Protein AF-0000000084526087 (afdb_homodimer)

Nearest PDB structures (foldseek):
  2q0q-assembly1_G  TM=9.126E-01  e=4.935E-21  Mycolicibacterium smegmatis
  5hoe-assembly1_A  TM=9.258E-01  e=1.561E-20  Sinorhizobium meliloti 1021
  2q0s-assembly1_F  TM=9.253E-01  e=1.892E-20  Mycolicibacterium smegmatis
  4tx1-assembly1_A  TM=9.100E-01  e=2.446E-19  Sinorhizobium meliloti 1021
  3dci-assembly1_A  TM=9.045E-01  e=2.295E-19  Agrobacterium fabrum str. C58

Radius of gyration: 21.34 Å; Cα contacts (8 Å, |Δi|>4): 982; chains: 2; bounding box: 43×59×47 Å

Foldseek 3Di:
DAEEEEAEELLLVQPAQDQAPPDPDDGDDQPQFLQNLQCVVQVHHYDGHYHHLAALADADPVPGHVSGRQVSLVCVLVVDALHAEYEYEHDLNLLFVVNVDALQVSLVSVLSSVCVCVPPVSCVVNVHYAYEYEQEAAFDQAHNCNNRRPVSRVRSVCNQVSNVVSCVVSVHHYHYLNVFDAADRSHRRYDDSVSSNRSSVVVNVSVVVVVD/DAEEEEAEELLLVQPAQDQAPPDPDDGDDQPQFLQNLQCVVQVHHYDGHYHHLAALADADPVPGHVSGRQVSLVCVLVVDALHAEYEYEHDLNLLFVVNVDALQVSLVSVLSSLCVCVPPVSCVVNVHYAYEYEQEAAFDQDHNCNNRRPVSRVRSVCNQVSNVVSCVVSVHHYHYLNVFDAADRSHRRYDDSVSSNRSSVVVNVSVVVVVD

InterPro domains:
  IPR013830 SGNH hydrolase-type esterase domain [PF13472] (7-198)
  IPR036514 SGNH hydrolase superfamily [G3DSA:3.40.50.1110] (1-211)

Structure (mmCIF, N/CA/C/O backbone):
data_AF-0000000084526087-model_v1
#
loop_
_entity.id
_entity.type
_entity.pdbx_description
1 polymer 'Lysophospholipase L1'
#
loop_
_atom_site.group_PDB
_atom_site.id
_atom_site.type_symbol
_atom_site.label_atom_id
_atom_site.label_alt_id
_atom_site.label_comp_id
_atom_site.label_asym_id
_atom_site.label_entity_id
_atom_site.label_seq_id
_atom_site.pdbx_PDB_ins_code
_atom_site.Cartn_x
_atom_site.Cartn_y
_atom_site.Cartn_z
_atom_site.occupancy
_atom_site.B_iso_or_equiv
_atom_site.auth_seq_id
_atom_site.auth_comp_id
_atom_site.auth_asym_id
_atom_site.auth_atom_id
_atom_site.pdbx_PDB_model_num
ATOM 1 N N . MET A 1 1 ? -15.594 4.715 -14.336 1 85.75 1 MET A N 1
ATOM 2 C CA . MET A 1 1 ? -14.586 3.836 -14.922 1 85.75 1 MET A CA 1
ATOM 3 C C . MET A 1 1 ? -14.266 2.676 -13.984 1 85.75 1 MET A C 1
ATOM 5 O O . MET A 1 1 ? -14.289 2.832 -12.766 1 85.75 1 MET A O 1
ATOM 9 N N . THR A 1 2 ? -14.258 1.399 -14.516 1 96.31 2 THR A N 1
ATOM 10 C CA . THR A 1 2 ? -14.023 0.173 -13.758 1 96.31 2 THR A CA 1
ATOM 11 C C . THR A 1 2 ? -12.602 0.13 -13.227 1 96.31 2 THR A C 1
ATOM 13 O O . THR A 1 2 ? -11.648 0.408 -13.953 1 96.31 2 THR A O 1
ATOM 16 N N . LEU A 1 3 ? -12.43 -0.096 -11.914 1 97.5 3 LEU A N 1
ATOM 17 C CA . LEU A 1 3 ? -11.109 -0.149 -11.305 1 97.5 3 LEU A CA 1
ATOM 18 C C . LEU A 1 3 ? -10.742 -1.581 -10.93 1 97.5 3 LEU A C 1
ATOM 20 O O . LEU A 1 3 ? -11.484 -2.254 -10.219 1 97.5 3 LEU A O 1
ATOM 24 N N . LEU A 1 4 ? -9.617 -2.025 -11.406 1 98.75 4 LEU A N 1
ATOM 25 C CA . LEU A 1 4 ? -9.008 -3.311 -11.086 1 98.75 4 LEU A CA 1
ATOM 26 C C . LEU A 1 4 ? -7.867 -3.133 -10.086 1 98.75 4 LEU A C 1
ATOM 28 O O . LEU A 1 4 ? -6.91 -2.4 -10.352 1 98.75 4 LEU A O 1
ATOM 32 N N . LEU A 1 5 ? -8.031 -3.703 -8.914 1 98.88 5 LEU A N 1
ATOM 33 C CA . LEU A 1 5 ? -6.93 -3.795 -7.965 1 98.88 5 LEU A CA 1
ATOM 34 C C . LEU A 1 5 ? -6.266 -5.164 -8.031 1 98.88 5 LEU A C 1
ATOM 36 O O . LEU A 1 5 ? -6.926 -6.191 -7.852 1 98.88 5 LEU A O 1
ATOM 40 N N . THR A 1 6 ? -4.969 -5.188 -8.367 1 98.94 6 THR A N 1
ATOM 41 C CA . THR A 1 6 ? -4.219 -6.438 -8.391 1 98.94 6 THR A CA 1
ATOM 42 C C . THR A 1 6 ? -3.322 -6.555 -7.164 1 98.94 6 THR A C 1
ATOM 44 O O . THR A 1 6 ? -2.41 -5.75 -6.973 1 98.94 6 THR A O 1
ATOM 47 N N . PHE A 1 7 ? -3.609 -7.531 -6.281 1 98.94 7 PHE A N 1
ATOM 48 C CA . PHE A 1 7 ? -2.898 -7.758 -5.027 1 98.94 7 PHE A CA 1
ATOM 49 C C . PHE A 1 7 ? -2.047 -9.016 -5.109 1 98.94 7 PHE A C 1
ATOM 51 O O . PHE A 1 7 ? -2.547 -10.094 -5.453 1 98.94 7 PHE A O 1
ATOM 58 N N . GLY A 1 8 ? -0.757 -8.867 -4.875 1 98.94 8 GLY A N 1
ATOM 59 C CA . GLY A 1 8 ? 0.095 -10.047 -4.98 1 98.94 8 GLY A CA 1
ATOM 60 C C . GLY A 1 8 ? 1.518 -9.797 -4.52 1 98.94 8 GLY A C 1
ATOM 61 O O . GLY A 1 8 ? 1.752 -8.961 -3.639 1 98.94 8 GLY A O 1
ATOM 62 N N . ASP A 1 9 ? 2.443 -10.633 -5.027 1 98.88 9 ASP A N 1
ATOM 63 C CA . ASP A 1 9 ? 3.834 -10.625 -4.586 1 98.88 9 ASP A CA 1
ATOM 64 C C . ASP A 1 9 ? 4.754 -10.094 -5.684 1 98.88 9 ASP A C 1
ATOM 66 O O . ASP A 1 9 ? 4.387 -9.164 -6.414 1 98.88 9 ASP A O 1
ATOM 70 N N . SER A 1 10 ? 5.961 -10.555 -5.789 1 98.75 10 SER A N 1
ATOM 71 C CA . SER A 1 10 ? 6.938 -10.086 -6.773 1 98.75 10 SER A CA 1
ATOM 72 C C . SER A 1 10 ? 6.441 -10.328 -8.195 1 98.75 10 SER A C 1
ATOM 74 O O . SER A 1 10 ? 6.789 -9.578 -9.109 1 98.75 10 SER A O 1
ATOM 76 N N . ASN A 1 11 ? 5.703 -11.336 -8.422 1 98.81 11 ASN A N 1
ATOM 77 C CA . ASN A 1 11 ? 5.207 -11.656 -9.758 1 98.81 11 ASN A CA 1
ATOM 78 C C . ASN A 1 11 ? 4.09 -10.711 -10.18 1 98.81 11 ASN A C 1
ATOM 80 O O . ASN A 1 11 ? 3.932 -10.422 -11.367 1 98.81 11 ASN A O 1
ATOM 84 N N . THR A 1 12 ? 3.299 -10.242 -9.227 1 98.88 12 THR A N 1
ATOM 85 C CA . THR A 1 12 ? 2.34 -9.18 -9.5 1 98.88 12 THR A CA 1
ATOM 86 C C . THR A 1 12 ? 3.049 -7.836 -9.641 1 98.88 12 THR A C 1
ATOM 88 O O . THR A 1 12 ? 2.658 -7.004 -10.461 1 98.88 12 THR A O 1
ATOM 91 N N . HIS A 1 13 ? 4.07 -7.652 -8.852 1 98.62 13 HIS A N 1
ATOM 92 C CA . HIS A 1 13 ? 4.922 -6.465 -8.906 1 98.62 13 HIS A CA 1
ATOM 93 C C . HIS A 1 13 ? 5.594 -6.332 -10.273 1 98.62 13 HIS A C 1
ATOM 95 O O . HIS A 1 13 ? 5.742 -5.223 -10.781 1 98.62 13 HIS A O 1
ATOM 101 N N . GLY A 1 14 ? 6.008 -7.391 -10.852 1 98.56 14 GLY A N 1
ATOM 102 C CA . GLY A 1 14 ? 6.73 -7.398 -12.117 1 98.56 14 GLY A CA 1
ATOM 103 C C . GLY A 1 14 ? 8.227 -7.578 -11.945 1 98.56 14 GLY A C 1
ATOM 104 O O . GLY A 1 14 ? 9.016 -7.051 -12.727 1 98.56 14 GLY A O 1
ATOM 105 N N . ALA A 1 15 ? 8.656 -8.219 -10.875 1 97.88 15 ALA A N 1
ATOM 106 C CA . ALA A 1 15 ? 10.078 -8.523 -10.703 1 97.88 15 ALA A CA 1
ATOM 107 C C . ALA A 1 15 ? 10.555 -9.516 -11.758 1 97.88 15 ALA A C 1
ATOM 109 O O . ALA A 1 15 ? 9.922 -10.555 -11.984 1 97.88 15 ALA A O 1
ATOM 110 N N . PRO A 1 16 ? 11.609 -9.234 -12.43 1 97.75 16 PRO A N 1
ATOM 111 C CA . PRO A 1 16 ? 12.117 -10.172 -13.43 1 97.75 16 PRO A CA 1
ATOM 112 C C . PRO A 1 16 ? 12.859 -11.352 -12.805 1 97.75 16 PRO A C 1
ATOM 114 O O . PRO A 1 16 ? 13.219 -11.305 -11.625 1 97.75 16 PRO A O 1
ATOM 117 N N . PRO A 1 17 ? 13 -12.422 -13.57 1 98.25 17 PRO A N 1
ATOM 118 C CA . PRO A 1 17 ? 13.82 -13.531 -13.086 1 98.25 17 PRO A CA 1
ATOM 119 C C . PRO A 1 17 ? 15.219 -13.086 -12.672 1 98.25 17 PRO A C 1
ATOM 121 O O . PRO A 1 17 ? 15.844 -12.281 -13.367 1 98.25 17 PRO A O 1
ATOM 124 N N . MET A 1 18 ? 15.641 -13.617 -11.586 1 97.31 18 MET A N 1
ATOM 125 C CA . MET A 1 18 ? 16.922 -13.227 -11.023 1 97.31 18 MET A CA 1
ATOM 126 C C . MET A 1 18 ? 18.031 -14.195 -11.438 1 97.31 18 MET A C 1
ATOM 128 O O . MET A 1 18 ? 17.844 -15.414 -11.375 1 97.31 18 MET A O 1
ATOM 132 N N . THR A 1 19 ? 19.188 -13.633 -11.82 1 96.5 19 THR A N 1
ATOM 133 C CA . THR A 1 19 ? 20.312 -14.484 -12.195 1 96.5 19 THR A CA 1
ATOM 134 C C . THR A 1 19 ? 21.25 -14.688 -11.008 1 96.5 19 THR A C 1
ATOM 136 O O . THR A 1 19 ? 22.109 -15.57 -11.031 1 96.5 19 THR A O 1
ATOM 139 N N . SER A 1 20 ? 21.109 -13.828 -10.008 1 95.38 20 SER A N 1
ATOM 140 C CA . SER A 1 20 ? 21.844 -13.945 -8.75 1 95.38 20 SER A CA 1
ATOM 141 C C . SER A 1 20 ? 21.016 -13.422 -7.582 1 95.38 20 SER A C 1
ATOM 143 O O . SER A 1 20 ? 20.016 -12.719 -7.785 1 95.38 20 SER A O 1
ATOM 145 N N . ARG A 1 21 ? 21.469 -13.656 -6.387 1 90.06 21 ARG A N 1
ATOM 146 C CA . ARG A 1 21 ? 20.734 -13.242 -5.199 1 90.06 21 ARG A CA 1
ATOM 147 C C . ARG A 1 21 ? 20.828 -11.734 -5 1 90.06 21 ARG A C 1
ATOM 149 O O . ARG A 1 21 ? 20.016 -11.148 -4.27 1 90.06 21 ARG A O 1
ATOM 156 N N . THR A 1 22 ? 21.797 -11.148 -5.609 1 87.81 22 THR A N 1
ATOM 157 C CA . THR A 1 22 ? 22.016 -9.719 -5.41 1 87.81 22 THR A CA 1
ATOM 158 C C . THR A 1 22 ? 21.531 -8.922 -6.613 1 87.81 22 THR A C 1
ATOM 160 O O . THR A 1 22 ? 21.797 -7.723 -6.719 1 87.81 22 THR A O 1
ATOM 163 N N . ASP A 1 23 ? 20.859 -9.688 -7.48 1 89.12 23 ASP A N 1
ATOM 164 C CA . ASP A 1 23 ? 20.297 -9.016 -8.648 1 89.12 23 ASP A CA 1
ATOM 165 C C . ASP A 1 23 ? 19.359 -7.887 -8.234 1 89.12 23 ASP A C 1
ATOM 167 O O . ASP A 1 23 ? 18.516 -8.062 -7.355 1 89.12 23 ASP A O 1
ATOM 171 N N . ARG A 1 24 ? 19.609 -6.688 -8.781 1 82.19 24 ARG A N 1
ATOM 172 C CA . ARG A 1 24 ? 18.812 -5.504 -8.477 1 82.19 24 ARG A CA 1
ATOM 173 C C . ARG A 1 24 ? 18.141 -4.961 -9.734 1 82.19 24 ARG A C 1
ATOM 175 O O . ARG A 1 24 ? 17.969 -3.75 -9.883 1 82.19 24 ARG A O 1
ATOM 182 N N . ALA A 1 25 ? 17.812 -5.91 -10.648 1 88.5 25 ALA A N 1
ATOM 183 C CA . ALA A 1 25 ? 17.156 -5.469 -11.883 1 88.5 25 ALA A CA 1
ATOM 184 C C . ALA A 1 25 ? 15.852 -4.746 -11.578 1 88.5 25 ALA A C 1
ATOM 186 O O . ALA A 1 25 ? 15.109 -5.141 -10.672 1 88.5 25 ALA A O 1
ATOM 187 N N . PRO A 1 26 ? 15.617 -3.654 -12.273 1 90.62 26 PRO A N 1
ATOM 188 C CA . PRO A 1 26 ? 14.328 -2.979 -12.102 1 90.62 26 PRO A CA 1
ATOM 189 C C . PRO A 1 26 ? 13.141 -3.863 -12.477 1 90.62 26 PRO A C 1
ATOM 191 O O . PRO A 1 26 ? 13.305 -4.844 -13.211 1 90.62 26 PRO A O 1
ATOM 194 N N . ARG A 1 27 ? 12.039 -3.525 -11.891 1 95.19 27 ARG A N 1
ATOM 195 C CA . ARG A 1 27 ? 10.836 -4.262 -12.281 1 95.19 27 ARG A CA 1
ATOM 196 C C . ARG A 1 27 ? 10.531 -4.066 -13.766 1 95.19 27 ARG A C 1
ATOM 198 O O . ARG A 1 27 ? 10.945 -3.074 -14.359 1 95.19 27 ARG A O 1
ATOM 205 N N . LEU A 1 28 ? 9.812 -5.023 -14.312 1 97.12 28 LEU A N 1
ATOM 206 C CA . LEU A 1 28 ? 9.344 -4.922 -15.695 1 97.12 28 LEU A CA 1
ATOM 207 C C . LEU A 1 28 ? 8.492 -3.676 -15.891 1 97.12 28 LEU A C 1
ATOM 209 O O . LEU A 1 28 ? 7.727 -3.295 -15 1 97.12 28 LEU A O 1
ATOM 213 N N . GLY A 1 29 ? 8.578 -3.016 -17.047 1 94.31 29 GLY A N 1
ATOM 214 C CA . GLY A 1 29 ? 7.906 -1.755 -17.312 1 94.31 29 GLY A CA 1
ATOM 215 C C . GLY A 1 29 ? 6.41 -1.909 -17.531 1 94.31 29 GLY A C 1
ATOM 216 O O . GLY A 1 29 ? 5.914 -3.027 -17.672 1 94.31 29 GLY A O 1
ATOM 217 N N . PRO A 1 30 ? 5.758 -0.681 -17.484 1 92.56 30 PRO A N 1
ATOM 218 C CA . PRO A 1 30 ? 4.344 -0.718 -17.859 1 92.56 30 PRO A CA 1
ATOM 219 C C . PRO A 1 30 ? 4.109 -1.334 -19.234 1 92.56 30 PRO A C 1
ATOM 221 O O . PRO A 1 30 ? 4.922 -1.143 -20.141 1 92.56 30 PRO A O 1
ATOM 224 N N . GLY A 1 31 ? 3.059 -2.066 -19.422 1 96.38 31 GLY A N 1
ATOM 225 C CA . GLY A 1 31 ? 2.75 -2.736 -20.672 1 96.38 31 GLY A CA 1
ATOM 226 C C . GLY A 1 31 ? 3.301 -4.148 -20.734 1 96.38 31 GLY A C 1
ATOM 227 O O . GLY A 1 31 ? 2.887 -4.938 -21.594 1 96.38 31 GLY A O 1
ATOM 228 N N . VAL A 1 32 ? 4.25 -4.445 -19.844 1 98.19 32 VAL A N 1
ATOM 229 C CA . VAL A 1 32 ? 4.84 -5.781 -19.828 1 98.19 32 VAL A CA 1
ATOM 230 C C . VAL A 1 32 ? 4.285 -6.57 -18.641 1 98.19 32 VAL A C 1
ATOM 232 O O . VAL A 1 32 ? 3.961 -7.754 -18.781 1 98.19 32 VAL A O 1
ATOM 235 N N . ARG A 1 33 ? 4.133 -5.926 -17.5 1 98.62 33 ARG A N 1
ATOM 236 C CA . ARG A 1 33 ? 3.623 -6.574 -16.297 1 98.62 33 ARG A CA 1
ATOM 237 C C . ARG A 1 33 ? 2.197 -7.074 -16.5 1 98.62 33 ARG A C 1
ATOM 239 O O . ARG A 1 33 ? 1.354 -6.352 -17.031 1 98.62 33 ARG A O 1
ATOM 246 N N . TRP A 1 34 ? 1.9 -8.219 -16.031 1 98.94 34 TRP A N 1
ATOM 247 C CA . TRP A 1 34 ? 0.628 -8.852 -16.359 1 98.94 34 TRP A CA 1
ATOM 248 C C . TRP A 1 34 ? -0.544 -7.988 -15.898 1 98.94 34 TRP A C 1
ATOM 250 O O . TRP A 1 34 ? -1.577 -7.926 -16.578 1 98.94 34 TRP A O 1
ATOM 260 N N . PRO A 1 35 ? -0.438 -7.305 -14.688 1 98.88 35 PRO A N 1
ATOM 261 C CA . PRO A 1 35 ? -1.565 -6.441 -14.328 1 98.88 35 PRO A CA 1
ATOM 262 C C . PRO A 1 35 ? -1.834 -5.355 -15.367 1 98.88 35 PRO A C 1
ATOM 264 O O . PRO A 1 35 ? -2.992 -5.078 -15.688 1 98.88 35 PRO A O 1
ATOM 267 N N . THR A 1 36 ? -0.762 -4.723 -15.914 1 98.69 36 THR A N 1
ATOM 268 C CA . THR A 1 36 ? -0.934 -3.65 -16.891 1 98.69 36 THR A CA 1
ATOM 269 C C . THR A 1 36 ? -1.454 -4.203 -18.219 1 98.69 36 THR A C 1
ATOM 271 O O . THR A 1 36 ? -2.236 -3.543 -18.906 1 98.69 36 THR A O 1
ATOM 274 N N . VAL A 1 37 ? -1.007 -5.406 -18.562 1 98.88 37 VAL A N 1
ATOM 275 C CA . VAL A 1 37 ? -1.509 -6.066 -19.75 1 98.88 37 VAL A CA 1
ATOM 276 C C . VAL A 1 37 ? -3.006 -6.332 -19.609 1 98.88 37 VAL A C 1
ATOM 278 O O . VAL A 1 37 ? -3.787 -6.027 -20.516 1 98.88 37 VAL A O 1
ATOM 281 N N . ALA A 1 38 ? -3.395 -6.895 -18.469 1 98.88 38 ALA A N 1
ATOM 282 C CA . ALA A 1 38 ? -4.801 -7.207 -18.234 1 98.88 38 ALA A CA 1
ATOM 283 C C . ALA A 1 38 ? -5.656 -5.945 -18.281 1 98.88 38 ALA A C 1
ATOM 285 O O . ALA A 1 38 ? -6.691 -5.914 -18.953 1 98.88 38 ALA A O 1
ATOM 286 N N . ALA A 1 39 ? -5.27 -4.906 -17.562 1 98.69 39 ALA A N 1
ATOM 287 C CA . ALA A 1 39 ? -6.027 -3.66 -17.5 1 98.69 39 ALA A CA 1
ATOM 288 C C . ALA A 1 39 ? -6.176 -3.037 -18.875 1 98.69 39 ALA A C 1
ATOM 290 O O . ALA A 1 39 ? -7.246 -2.537 -19.234 1 98.69 39 ALA A O 1
ATOM 291 N N . ALA A 1 40 ? -5.098 -3.055 -19.641 1 98.56 40 ALA A N 1
ATOM 292 C CA . ALA A 1 40 ? -5.129 -2.498 -21 1 98.56 40 ALA A CA 1
ATOM 293 C C . ALA A 1 40 ? -6.113 -3.258 -21.875 1 98.56 40 ALA A C 1
ATOM 295 O O . ALA A 1 40 ? -6.871 -2.652 -22.641 1 98.56 40 ALA A O 1
ATOM 296 N N . ARG A 1 41 ? -6.051 -4.539 -21.812 1 98.44 41 ARG A N 1
ATOM 297 C CA . ARG A 1 41 ? -6.941 -5.383 -22.594 1 98.44 41 ARG A CA 1
ATOM 298 C C . ARG A 1 41 ? -8.398 -5.121 -22.234 1 98.44 41 ARG A C 1
ATOM 300 O O . ARG A 1 41 ? -9.281 -5.184 -23.109 1 98.44 41 ARG A O 1
ATOM 307 N N . LEU A 1 42 ? -8.641 -4.797 -21.016 1 98.38 42 LEU A N 1
ATOM 308 C CA . LEU A 1 42 ? -10 -4.613 -20.516 1 98.38 42 LEU A CA 1
ATOM 309 C C . LEU A 1 42 ? -10.445 -3.162 -20.672 1 98.38 42 LEU A C 1
ATOM 311 O O . LEU A 1 42 ? -11.641 -2.865 -20.641 1 98.38 42 LEU A O 1
ATOM 315 N N . GLY A 1 43 ? -9.477 -2.246 -20.844 1 98.12 43 GLY A N 1
ATOM 316 C CA . GLY A 1 43 ? -9.781 -0.824 -20.828 1 98.12 43 GLY A CA 1
ATOM 317 C C . GLY A 1 43 ? -10.164 -0.306 -19.469 1 98.12 43 GLY A C 1
ATOM 318 O O . GLY A 1 43 ? -11.039 0.555 -19.344 1 98.12 43 GLY A O 1
ATOM 319 N N . TRP A 1 44 ? -9.633 -0.882 -18.391 1 98.19 44 TRP A N 1
ATOM 320 C CA . TRP A 1 44 ? -9.977 -0.542 -17.016 1 98.19 44 TRP A CA 1
ATOM 321 C C . TRP A 1 44 ? -8.875 0.284 -16.359 1 98.19 44 TRP A C 1
ATOM 323 O O . TRP A 1 44 ? -7.719 0.243 -16.797 1 98.19 44 TRP A O 1
ATOM 333 N N . ASP A 1 45 ? -9.227 1.121 -15.359 1 96.44 45 ASP A N 1
ATOM 334 C CA . ASP A 1 45 ? -8.234 1.702 -14.469 1 96.44 45 ASP A CA 1
ATOM 335 C C . ASP A 1 45 ? -7.574 0.627 -13.602 1 96.44 45 ASP A C 1
ATOM 337 O O . ASP A 1 45 ? -8.156 -0.438 -13.383 1 96.44 45 ASP A O 1
ATOM 341 N N . LEU A 1 46 ? -6.328 0.955 -13.148 1 97.62 46 LEU A N 1
ATOM 342 C CA . LEU A 1 46 ? -5.555 -0.092 -12.484 1 97.62 46 LEU A CA 1
ATOM 343 C C . LEU A 1 46 ? -4.859 0.448 -11.242 1 97.62 46 LEU A C 1
ATOM 345 O O . LEU A 1 46 ? -4.309 1.551 -11.266 1 97.62 46 LEU A O 1
ATOM 349 N N . VAL A 1 47 ? -4.965 -0.329 -10.188 1 97.62 47 VAL A N 1
ATOM 350 C CA . VAL A 1 47 ? -4.094 -0.181 -9.023 1 97.62 47 VAL A CA 1
ATOM 351 C C . VAL A 1 47 ? -3.232 -1.43 -8.859 1 97.62 47 VAL A C 1
ATOM 353 O O . VAL A 1 47 ? -3.754 -2.537 -8.703 1 97.62 47 VAL A O 1
ATOM 356 N N . GLU A 1 48 ? -1.957 -1.268 -8.914 1 98.38 48 GLU A N 1
ATOM 357 C CA . GLU A 1 48 ? -1.021 -2.373 -8.734 1 98.38 48 GLU A CA 1
ATOM 358 C C . GLU A 1 48 ? -0.525 -2.441 -7.289 1 98.38 48 GLU A C 1
ATOM 360 O O . GLU A 1 48 ? 0.137 -1.521 -6.812 1 98.38 48 GLU A O 1
ATOM 365 N N . GLU A 1 49 ? -0.8 -3.51 -6.637 1 98.69 49 GLU A N 1
ATOM 366 C CA . GLU A 1 49 ? -0.349 -3.73 -5.266 1 98.69 49 GLU A CA 1
ATOM 367 C C . GLU A 1 49 ? 0.42 -5.043 -5.141 1 98.69 49 GLU A C 1
ATOM 369 O O . GLU A 1 49 ? 0.032 -5.926 -4.375 1 98.69 49 GLU A O 1
ATOM 374 N N . GLY A 1 50 ? 1.499 -5.105 -5.914 1 98.88 50 GLY A N 1
ATOM 375 C CA . GLY A 1 50 ? 2.461 -6.188 -5.797 1 98.88 50 GLY A CA 1
ATOM 376 C C . GLY A 1 50 ? 3.604 -5.871 -4.848 1 98.88 50 GLY A C 1
ATOM 377 O O . GLY A 1 50 ? 4.199 -4.793 -4.926 1 98.88 50 GLY A O 1
ATOM 378 N N . LEU A 1 51 ? 3.902 -6.773 -3.955 1 98.81 51 LEU A N 1
ATOM 379 C CA . LEU A 1 51 ? 4.996 -6.617 -3 1 98.81 51 LEU A CA 1
ATOM 380 C C . LEU A 1 51 ? 5.93 -7.816 -3.041 1 98.81 51 LEU A C 1
ATOM 382 O O . LEU A 1 51 ? 5.547 -8.922 -2.646 1 98.81 51 LEU A O 1
ATOM 386 N N . PRO A 1 52 ? 7.184 -7.645 -3.525 1 98.25 52 PRO A N 1
ATOM 387 C CA . PRO A 1 52 ? 8.117 -8.773 -3.549 1 98.25 52 PRO A CA 1
ATOM 388 C C . PRO A 1 52 ? 8.289 -9.43 -2.18 1 98.25 52 PRO A C 1
ATOM 390 O O . PRO A 1 52 ? 8.664 -8.75 -1.216 1 98.25 52 PRO A O 1
ATOM 393 N N . GLY A 1 53 ? 7.996 -10.695 -2.092 1 98.56 53 GLY A N 1
ATOM 394 C CA . GLY A 1 53 ? 8.195 -11.445 -0.863 1 98.56 53 GLY A CA 1
ATOM 395 C C . GLY A 1 53 ? 6.906 -11.695 -0.1 1 98.56 53 GLY A C 1
ATOM 396 O O . GLY A 1 53 ? 6.879 -12.484 0.847 1 98.56 53 GLY A O 1
ATOM 397 N N . ARG A 1 54 ? 5.785 -11.047 -0.516 1 98.88 54 ARG A N 1
ATOM 398 C CA . ARG A 1 54 ? 4.539 -11.125 0.235 1 98.88 54 ARG A CA 1
ATOM 399 C C . ARG A 1 54 ? 4.02 -12.562 0.288 1 98.88 54 ARG A C 1
ATOM 401 O O . ARG A 1 54 ? 4.074 -13.281 -0.709 1 98.88 54 ARG A O 1
ATOM 408 N N . THR A 1 55 ? 3.543 -12.977 1.445 1 98.88 55 THR A N 1
ATOM 409 C CA . THR A 1 55 ? 2.881 -14.258 1.675 1 98.88 55 THR A CA 1
ATOM 410 C C . THR A 1 55 ? 1.381 -14.062 1.88 1 98.88 55 THR A C 1
ATOM 412 O O . THR A 1 55 ? 0.898 -12.922 1.918 1 98.88 55 THR A O 1
ATOM 415 N N . THR A 1 56 ? 0.664 -15.141 1.987 1 98.88 56 THR A N 1
ATOM 416 C CA . THR A 1 56 ? -0.762 -15.047 2.281 1 98.88 56 THR A CA 1
ATOM 417 C C . THR A 1 56 ? -0.989 -14.617 3.727 1 98.88 56 THR A C 1
ATOM 419 O O . THR A 1 56 ? -1.91 -13.844 4.012 1 98.88 56 THR A O 1
ATOM 422 N N . GLN A 1 57 ? -0.071 -15.117 4.645 1 98.06 57 GLN A N 1
ATOM 423 C CA . GLN A 1 57 ? -0.45 -14.867 6.031 1 98.06 57 GLN A CA 1
ATOM 424 C C . GLN A 1 57 ? 0.776 -14.836 6.941 1 98.06 57 GLN A C 1
ATOM 426 O O . GLN A 1 57 ? 0.65 -14.68 8.156 1 98.06 57 GLN A O 1
ATOM 431 N N . TRP A 1 58 ? 1.965 -14.992 6.418 1 97.5 58 TRP A N 1
ATOM 432 C CA . TRP A 1 58 ? 3.131 -15.148 7.281 1 97.5 58 TRP A CA 1
ATOM 433 C C . TRP A 1 58 ? 3.98 -13.883 7.285 1 97.5 58 TRP A C 1
ATOM 435 O O . TRP A 1 58 ? 4.41 -13.414 6.227 1 97.5 58 TRP A O 1
ATOM 445 N N . PRO A 1 59 ? 4.234 -13.336 8.539 1 97.5 59 PRO A N 1
ATOM 446 C CA . PRO A 1 59 ? 5.391 -12.438 8.602 1 97.5 59 PRO A CA 1
ATOM 447 C C . PRO A 1 59 ? 6.703 -13.141 8.266 1 97.5 59 PRO A C 1
ATOM 449 O O . PRO A 1 59 ? 6.887 -14.305 8.609 1 97.5 59 PRO A O 1
ATOM 452 N N . ASP A 1 60 ? 7.52 -12.57 7.535 1 97.88 60 ASP A N 1
ATOM 453 C CA . ASP A 1 60 ? 8.797 -13.164 7.164 1 97.88 60 ASP A CA 1
ATOM 454 C C . ASP A 1 60 ? 9.906 -12.719 8.117 1 97.88 60 ASP A C 1
ATOM 456 O O . ASP A 1 60 ? 10.188 -11.531 8.234 1 97.88 60 ASP A O 1
ATOM 460 N N . PRO A 1 61 ? 10.508 -13.633 8.828 1 96.19 61 PRO A N 1
ATOM 461 C CA . PRO A 1 61 ? 11.523 -13.258 9.82 1 96.19 61 PRO A CA 1
ATOM 462 C C . PRO A 1 61 ? 12.75 -12.617 9.188 1 96.19 61 PRO A C 1
ATOM 464 O O . PRO A 1 61 ? 13.539 -11.977 9.883 1 96.19 61 PRO A O 1
ATOM 467 N N . VAL A 1 62 ? 12.953 -12.758 7.898 1 94.75 62 VAL A N 1
ATOM 468 C CA . VAL A 1 62 ? 14.117 -12.203 7.203 1 94.75 62 VAL A CA 1
ATOM 469 C C . VAL A 1 62 ? 13.727 -10.906 6.5 1 94.75 62 VAL A C 1
ATOM 471 O O . VAL A 1 62 ? 14.406 -9.891 6.637 1 94.75 62 VAL A O 1
ATOM 474 N N . MET A 1 63 ? 12.578 -10.883 5.832 1 95.62 63 MET A N 1
ATOM 475 C CA . MET A 1 63 ? 12.219 -9.773 4.945 1 95.62 63 MET A CA 1
ATOM 476 C C . MET A 1 63 ? 11.352 -8.758 5.668 1 95.62 63 MET A C 1
ATOM 478 O O . MET A 1 63 ? 11.188 -7.625 5.199 1 95.62 63 MET A O 1
ATOM 482 N N . GLY A 1 64 ? 10.758 -9.195 6.809 1 96.38 64 GLY A N 1
ATOM 483 C CA . GLY A 1 64 ? 9.977 -8.25 7.605 1 96.38 64 GLY A CA 1
ATOM 484 C C . GLY A 1 64 ? 8.531 -8.672 7.77 1 96.38 64 GLY A C 1
ATOM 485 O O . GLY A 1 64 ? 8.016 -9.477 6.992 1 96.38 64 GLY A O 1
ATOM 486 N N . ASP A 1 65 ? 7.887 -8.07 8.742 1 96.44 65 ASP A N 1
ATOM 487 C CA . ASP A 1 65 ? 6.516 -8.414 9.109 1 96.44 65 ASP A CA 1
ATOM 488 C C . ASP A 1 65 ? 5.527 -7.98 8.031 1 96.44 65 ASP A C 1
ATOM 490 O O . ASP A 1 65 ? 4.445 -8.555 7.906 1 96.44 65 ASP A O 1
ATOM 494 N N . GLU A 1 66 ? 5.91 -7.004 7.27 1 97.12 66 GLU A N 1
ATOM 495 C CA . GLU A 1 66 ? 5.012 -6.449 6.262 1 97.12 66 GLU A CA 1
ATOM 496 C C . GLU A 1 66 ? 4.777 -7.438 5.125 1 97.12 66 GLU A C 1
ATOM 498 O O . GLU A 1 66 ? 3.893 -7.234 4.289 1 97.12 66 GLU A O 1
ATOM 503 N N . MET A 1 67 ? 5.504 -8.617 5.176 1 98.62 67 MET A N 1
ATOM 504 C CA . MET A 1 67 ? 5.289 -9.633 4.148 1 98.62 67 MET A CA 1
ATOM 505 C C . MET A 1 67 ? 3.982 -10.383 4.395 1 98.62 67 MET A C 1
ATOM 507 O O . MET A 1 67 ? 3.482 -11.07 3.502 1 98.62 67 MET A O 1
ATOM 511 N N . ASP A 1 68 ? 3.486 -10.328 5.613 1 98.69 68 ASP A N 1
ATOM 512 C CA . AS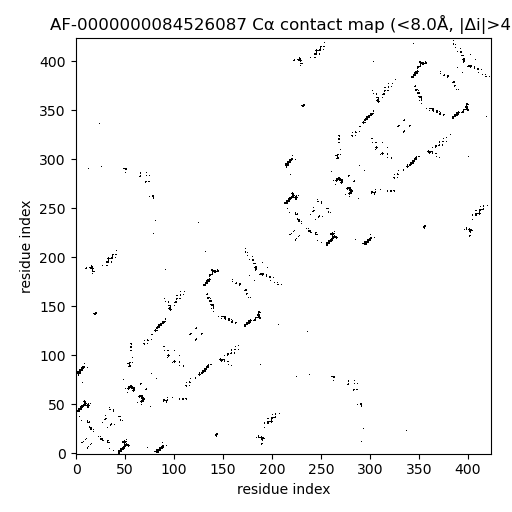P A 1 68 ? 2.152 -10.852 5.891 1 98.69 68 ASP A CA 1
ATOM 513 C C . ASP A 1 68 ? 1.1 -10.148 5.035 1 98.69 68 ASP A C 1
ATOM 515 O O . ASP A 1 68 ? 0.909 -8.938 5.148 1 98.69 68 ASP A O 1
ATOM 519 N N . GLY A 1 69 ? 0.38 -10.891 4.195 1 98.81 69 GLY A N 1
ATOM 520 C CA . GLY A 1 69 ? -0.523 -10.312 3.213 1 98.81 69 GLY A CA 1
ATOM 521 C C . GLY A 1 69 ? -1.736 -9.648 3.836 1 98.81 69 GLY A C 1
ATOM 522 O O . GLY A 1 69 ? -2.4 -8.828 3.193 1 98.81 69 GLY A O 1
ATOM 523 N N . ARG A 1 70 ? -2.049 -9.984 5.09 1 98.62 70 ARG A N 1
ATOM 524 C CA . ARG A 1 70 ? -3.301 -9.539 5.691 1 98.62 70 ARG A CA 1
ATOM 525 C C . ARG A 1 70 ? -3.268 -8.039 5.965 1 98.62 70 ARG A C 1
ATOM 527 O O . ARG A 1 70 ? -4.129 -7.293 5.488 1 98.62 70 ARG A O 1
ATOM 534 N N . PRO A 1 71 ? -2.238 -7.469 6.605 1 98 71 PRO A N 1
ATOM 535 C CA . PRO A 1 71 ? -2.217 -6.012 6.77 1 98 71 PRO A CA 1
ATOM 536 C C . PRO A 1 71 ? -2.119 -5.27 5.441 1 98 71 PRO A C 1
ATOM 538 O O . PRO A 1 71 ? -2.74 -4.215 5.273 1 98 71 PRO A O 1
ATOM 541 N N . GLY A 1 72 ? -1.349 -5.805 4.527 1 98.62 72 GLY A N 1
ATOM 542 C CA . GLY A 1 72 ? -1.215 -5.188 3.219 1 98.62 72 GLY A CA 1
ATOM 543 C C . GLY A 1 72 ? -2.527 -5.102 2.463 1 98.62 72 GLY A C 1
ATOM 544 O O . GLY A 1 72 ? -2.793 -4.109 1.779 1 98.62 72 GLY A O 1
ATOM 545 N N . LEU A 1 73 ? -3.314 -6.141 2.555 1 98.88 73 LEU A N 1
ATOM 546 C CA . LEU A 1 73 ? -4.609 -6.121 1.883 1 98.88 73 LEU A CA 1
ATOM 547 C C . LEU A 1 73 ? -5.523 -5.066 2.496 1 98.88 73 LEU A C 1
ATOM 549 O O . LEU A 1 73 ? -6.203 -4.332 1.773 1 98.88 73 LEU A O 1
ATOM 553 N N . LYS A 1 74 ? -5.543 -5 3.809 1 98.56 74 LYS A N 1
ATOM 554 C CA . LYS A 1 74 ? -6.348 -3.98 4.477 1 98.56 74 LYS A CA 1
ATOM 555 C C . LYS A 1 74 ? -5.918 -2.578 4.051 1 98.56 74 LYS A C 1
ATOM 557 O O . LYS A 1 74 ? -6.762 -1.72 3.785 1 98.56 74 LYS A O 1
ATOM 562 N N . ILE A 1 75 ? -4.629 -2.361 3.986 1 98.75 75 ILE A N 1
ATOM 563 C CA . ILE A 1 75 ? -4.105 -1.067 3.561 1 98.75 75 ILE A CA 1
ATOM 564 C C . ILE A 1 75 ? -4.566 -0.767 2.137 1 98.75 75 ILE A C 1
ATOM 566 O O . ILE A 1 75 ? -5.066 0.326 1.857 1 98.75 75 ILE A O 1
ATOM 570 N N . ALA A 1 76 ? -4.422 -1.725 1.262 1 98.75 76 ALA A N 1
ATOM 571 C CA . ALA A 1 76 ? -4.805 -1.527 -0.134 1 98.75 76 ALA A CA 1
ATOM 572 C C . ALA A 1 76 ? -6.289 -1.2 -0.256 1 98.75 76 ALA A C 1
ATOM 574 O O . ALA A 1 76 ? -6.668 -0.265 -0.965 1 98.75 76 ALA A O 1
ATOM 575 N N . LEU A 1 77 ? -7.137 -1.905 0.452 1 98.44 77 LEU A N 1
ATOM 576 C CA . LEU A 1 77 ? -8.586 -1.741 0.364 1 98.44 77 LEU A CA 1
ATOM 577 C C . LEU A 1 77 ? -9.016 -0.411 0.972 1 98.44 77 LEU A C 1
ATOM 579 O O . LEU A 1 77 ? -10.031 0.16 0.565 1 98.44 77 LEU A O 1
ATOM 583 N N . ARG A 1 78 ? -8.297 0.047 1.886 1 97.56 78 ARG A N 1
ATOM 584 C CA . ARG A 1 78 ? -8.648 1.295 2.555 1 97.56 78 ARG A CA 1
ATOM 585 C C . ARG A 1 78 ? -8.094 2.496 1.801 1 97.56 78 ARG A C 1
ATOM 587 O O . ARG A 1 78 ? -8.688 3.576 1.815 1 97.56 78 ARG A O 1
ATOM 594 N N . SER A 1 79 ? -6.996 2.357 1.076 1 98 79 SER A N 1
ATOM 595 C CA . SER A 1 79 ? -6.285 3.449 0.422 1 98 79 SER A CA 1
ATOM 596 C C . SER A 1 79 ? -6.859 3.736 -0.96 1 98 79 SER A C 1
ATOM 598 O O . SER A 1 79 ? -6.742 4.852 -1.469 1 98 79 SER A O 1
ATOM 600 N N . HIS A 1 80 ? -7.488 2.717 -1.566 1 96.94 80 HIS A N 1
ATOM 601 C CA . HIS A 1 80 ? -7.906 2.84 -2.957 1 96.94 80 HIS A CA 1
ATOM 602 C C . HIS A 1 80 ? -9.398 2.564 -3.107 1 96.94 80 HIS A C 1
ATOM 604 O O . HIS A 1 80 ? -10.016 1.944 -2.236 1 96.94 80 HIS A O 1
ATOM 610 N N . GLY A 1 81 ? -9.914 3.104 -4.238 1 93.44 81 GLY A N 1
ATOM 611 C CA . GLY A 1 81 ? -11.289 2.734 -4.543 1 93.44 81 GLY A CA 1
ATOM 612 C C . GLY A 1 81 ? -12.133 3.904 -5.012 1 93.44 81 GLY A C 1
ATOM 613 O O . GLY A 1 81 ? -11.625 5.02 -5.16 1 93.44 81 GLY A O 1
ATOM 614 N N . PRO A 1 82 ? -13.312 3.607 -5.254 1 95.56 82 PRO A N 1
ATOM 615 C CA . PRO A 1 82 ? -14.008 2.326 -5.133 1 95.56 82 PRO A CA 1
ATOM 616 C C . PRO A 1 82 ? -13.492 1.275 -6.113 1 95.56 82 PRO A C 1
ATOM 618 O O . PRO A 1 82 ? -13.242 1.583 -7.281 1 95.56 82 PRO A O 1
ATOM 621 N N . ILE A 1 83 ? -13.336 0.058 -5.594 1 97.5 83 ILE A N 1
ATOM 622 C CA . ILE A 1 83 ? -12.82 -1.079 -6.352 1 97.5 83 ILE A CA 1
ATOM 623 C C . ILE A 1 83 ? -13.977 -1.862 -6.957 1 97.5 83 ILE A C 1
ATOM 625 O O . ILE A 1 83 ? -15 -2.086 -6.301 1 97.5 83 ILE A O 1
ATOM 629 N N . ASP A 1 84 ? -13.836 -2.268 -8.219 1 98.31 84 ASP A N 1
ATOM 630 C CA . ASP A 1 84 ? -14.836 -3.123 -8.852 1 98.31 84 ASP A CA 1
ATOM 631 C C . ASP A 1 84 ? -14.367 -4.574 -8.891 1 98.31 84 ASP A C 1
ATOM 633 O O . ASP A 1 84 ? -15.18 -5.496 -8.781 1 98.31 84 ASP A O 1
ATOM 637 N N . TRP A 1 85 ? -13.047 -4.738 -9.109 1 98.81 85 TRP A N 1
ATOM 638 C CA . TRP A 1 85 ? -12.453 -6.07 -9.219 1 98.81 85 TRP A CA 1
ATOM 639 C C . TRP A 1 85 ? -11.148 -6.152 -8.43 1 98.81 85 TRP A C 1
ATOM 641 O O . TRP A 1 85 ? -10.328 -5.23 -8.484 1 98.81 85 TRP A O 1
ATOM 651 N N . LEU A 1 86 ? -11.023 -7.234 -7.711 1 98.94 86 LEU A N 1
ATOM 652 C CA . LEU A 1 86 ? -9.805 -7.551 -6.98 1 98.94 86 LEU A CA 1
ATOM 653 C C . LEU A 1 86 ? -9.227 -8.883 -7.445 1 98.94 86 LEU A C 1
ATOM 655 O O . LEU A 1 86 ? -9.938 -9.891 -7.484 1 98.94 86 LEU A O 1
ATOM 659 N N . THR A 1 87 ? -8.023 -8.875 -7.914 1 98.94 87 THR A N 1
ATOM 660 C CA . THR A 1 87 ? -7.324 -10.148 -8.055 1 98.94 87 THR A CA 1
ATOM 661 C C . THR A 1 87 ? -6.395 -10.398 -6.867 1 98.94 87 THR A C 1
ATOM 663 O O . THR A 1 87 ? -5.781 -9.461 -6.348 1 98.94 87 THR A O 1
ATOM 666 N N . ILE A 1 88 ? -6.32 -11.617 -6.434 1 99 88 ILE A N 1
ATOM 667 C CA . ILE A 1 88 ? -5.344 -12.039 -5.43 1 99 88 ILE A CA 1
ATOM 668 C C . ILE A 1 88 ? -4.48 -13.164 -5.992 1 99 88 ILE A C 1
ATOM 670 O O . ILE A 1 88 ? -4.98 -14.258 -6.273 1 99 88 ILE A O 1
ATOM 674 N N . MET A 1 89 ? -3.258 -12.891 -6.234 1 98.94 89 MET A N 1
ATOM 675 C CA . MET A 1 89 ? -2.291 -13.922 -6.609 1 98.94 89 MET A CA 1
ATOM 676 C C . MET A 1 89 ? -1.134 -13.969 -5.617 1 98.94 89 MET A C 1
ATOM 678 O O . MET A 1 89 ? -0.181 -13.195 -5.734 1 98.94 89 MET A O 1
ATOM 682 N N . LEU A 1 90 ? -1.244 -14.883 -4.668 1 98.94 90 LEU A N 1
ATOM 683 C CA . LEU A 1 90 ? -0.239 -15.172 -3.652 1 98.94 90 LEU A CA 1
ATOM 684 C C . LEU A 1 90 ? -0.066 -16.672 -3.477 1 98.94 90 LEU A C 1
ATOM 686 O O . LEU A 1 90 ? -0.755 -17.469 -4.125 1 98.94 90 LEU A O 1
ATOM 690 N N . GLY A 1 91 ? 0.888 -17.062 -2.707 1 98.75 91 GLY A N 1
ATOM 691 C CA . GLY A 1 91 ? 1.115 -18.469 -2.404 1 98.75 91 GLY A CA 1
ATOM 692 C C . GLY A 1 91 ? 2.523 -18.922 -2.729 1 98.75 91 GLY A C 1
ATOM 693 O O . GLY A 1 91 ? 3.029 -19.875 -2.115 1 98.75 91 GLY A O 1
ATOM 694 N N . THR A 1 92 ? 3.154 -18.25 -3.74 1 98.81 92 THR A N 1
ATOM 695 C CA . THR A 1 92 ? 4.516 -18.609 -4.113 1 98.81 92 THR A CA 1
ATOM 696 C C . THR A 1 92 ? 5.449 -18.516 -2.91 1 98.81 92 THR A C 1
ATOM 698 O O . THR A 1 92 ? 6.16 -19.469 -2.59 1 98.81 92 THR A O 1
ATOM 701 N N . ASN A 1 93 ? 5.422 -17.438 -2.191 1 98.75 93 ASN A N 1
ATOM 702 C CA . ASN A 1 93 ? 6.352 -17.203 -1.09 1 98.75 93 ASN A CA 1
ATOM 703 C C . ASN A 1 93 ? 5.945 -17.984 0.155 1 98.75 93 ASN A C 1
ATOM 705 O O . ASN A 1 93 ? 6.742 -18.156 1.08 1 98.75 93 ASN A O 1
ATOM 709 N N . ASP A 1 94 ? 4.699 -18.438 0.202 1 98.75 94 ASP A N 1
ATOM 710 C CA . ASP A 1 94 ? 4.262 -19.359 1.253 1 98.75 94 ASP A CA 1
ATOM 711 C C . ASP A 1 94 ? 4.984 -20.703 1.15 1 98.75 94 ASP A C 1
ATOM 713 O O . ASP A 1 94 ? 4.988 -21.484 2.1 1 98.75 94 ASP A O 1
ATOM 717 N N . MET A 1 95 ? 5.574 -20.953 -0.033 1 98.56 95 MET A N 1
ATOM 718 C CA . MET A 1 95 ? 6.242 -22.219 -0.288 1 98.56 95 MET A CA 1
ATOM 719 C C . MET A 1 95 ? 7.699 -22.172 0.156 1 98.56 95 MET A C 1
ATOM 721 O O . MET A 1 95 ? 8.414 -23.172 0.066 1 98.56 95 MET A O 1
ATOM 725 N N . LYS A 1 96 ? 8.117 -21 0.627 1 98.56 96 LYS A N 1
ATOM 726 C CA . LYS A 1 96 ? 9.477 -20.953 1.158 1 98.56 96 LYS A CA 1
ATOM 727 C C . LYS A 1 96 ? 9.68 -22 2.254 1 98.56 96 LYS A C 1
ATOM 729 O O . LYS A 1 96 ? 8.797 -22.203 3.092 1 98.56 96 LYS A O 1
ATOM 734 N N . THR A 1 97 ? 10.859 -22.562 2.27 1 97.94 97 THR A N 1
ATOM 735 C CA . THR A 1 97 ? 11.211 -23.672 3.158 1 97.94 97 THR A CA 1
ATOM 736 C C . THR A 1 97 ? 10.984 -23.281 4.617 1 97.94 97 THR A C 1
ATOM 738 O O . THR A 1 97 ? 10.508 -24.094 5.414 1 97.94 97 THR A O 1
ATOM 741 N N . ARG A 1 98 ? 11.195 -22.094 4.973 1 97.44 98 ARG A N 1
ATOM 742 C CA . ARG A 1 98 ? 11.172 -21.656 6.367 1 97.44 98 ARG A CA 1
ATOM 743 C C . ARG A 1 98 ? 9.742 -21.641 6.906 1 97.44 98 ARG A C 1
ATOM 745 O O . ARG A 1 98 ? 9.539 -21.562 8.117 1 97.44 98 ARG A O 1
ATOM 752 N N . PHE A 1 99 ? 8.742 -21.766 6.074 1 97.81 99 PHE A N 1
ATOM 753 C CA . PHE A 1 99 ? 7.359 -21.703 6.531 1 97.81 99 PHE A CA 1
ATOM 754 C C . PHE A 1 99 ? 6.75 -23.094 6.605 1 97.81 99 PHE A C 1
ATOM 756 O O . PHE A 1 99 ? 5.551 -23.25 6.859 1 97.81 99 PHE A O 1
ATOM 763 N N . ASP A 1 100 ? 7.531 -24.188 6.371 1 96.12 100 ASP A N 1
ATOM 764 C CA . ASP A 1 100 ? 7.031 -25.562 6.344 1 96.12 100 ASP A CA 1
ATOM 765 C C . ASP A 1 100 ? 5.789 -25.672 5.465 1 96.12 100 ASP A C 1
ATOM 767 O O . ASP A 1 100 ? 4.707 -26.016 5.945 1 96.12 100 ASP A O 1
ATOM 771 N N . PRO A 1 101 ? 5.973 -25.531 4.18 1 95.94 101 PRO A N 1
ATOM 772 C CA . PRO A 1 101 ? 4.844 -25.25 3.293 1 95.94 101 PRO A CA 1
ATOM 773 C C . PRO A 1 101 ? 3.996 -26.484 3.01 1 95.94 101 PRO A C 1
ATOM 775 O O . PRO A 1 101 ? 4.535 -27.578 2.801 1 95.94 101 PRO A O 1
ATOM 778 N N . THR A 1 102 ? 2.729 -26.328 2.982 1 98.06 102 THR A N 1
ATOM 779 C CA . THR A 1 102 ? 1.728 -27.219 2.406 1 98.06 102 THR A CA 1
ATOM 780 C C . THR A 1 102 ? 0.672 -26.438 1.641 1 98.06 102 THR A C 1
ATOM 782 O O . THR A 1 102 ? 0.419 -25.266 1.949 1 98.06 102 THR A O 1
ATOM 785 N N . PRO A 1 103 ? 0.061 -27.047 0.632 1 98.25 103 PRO A N 1
ATOM 786 C CA . PRO A 1 103 ? -1.027 -26.344 -0.056 1 98.25 103 PRO A CA 1
ATOM 787 C C . PRO A 1 103 ? -2.143 -25.922 0.892 1 98.25 103 PRO A C 1
ATOM 789 O O . PRO A 1 103 ? -2.723 -24.844 0.718 1 98.25 103 PRO A O 1
ATOM 792 N N . ALA A 1 104 ? -2.408 -26.734 1.873 1 98.25 104 ALA A N 1
ATOM 793 C CA . ALA A 1 104 ? -3.484 -26.438 2.816 1 98.25 104 ALA A CA 1
ATOM 794 C C . ALA A 1 104 ? -3.186 -25.188 3.625 1 98.25 104 ALA A C 1
ATOM 796 O O . ALA A 1 104 ? -4.082 -24.391 3.895 1 98.25 104 ALA A O 1
ATOM 797 N N . ARG A 1 105 ? -1.955 -25.031 4.035 1 98.19 105 ARG A N 1
ATOM 798 C CA . ARG A 1 105 ? -1.575 -23.844 4.801 1 98.19 105 ARG A CA 1
ATOM 799 C C . ARG A 1 105 ? -1.682 -22.578 3.953 1 98.19 105 ARG A C 1
ATOM 801 O O . ARG A 1 105 ? -2.156 -21.547 4.426 1 98.19 105 ARG A O 1
ATOM 808 N N . ALA A 1 106 ? -1.216 -22.656 2.732 1 98.5 106 ALA A N 1
ATOM 809 C CA . ALA A 1 106 ? -1.376 -21.531 1.828 1 98.5 106 ALA A CA 1
ATOM 810 C C . ALA A 1 106 ? -2.852 -21.219 1.584 1 98.5 106 ALA A C 1
ATOM 812 O O . ALA A 1 106 ? -3.256 -20.062 1.556 1 98.5 106 ALA A O 1
ATOM 813 N N . ALA A 1 107 ? -3.637 -22.25 1.413 1 98.56 107 ALA A N 1
ATOM 814 C CA . ALA A 1 107 ? -5.074 -22.094 1.201 1 98.56 107 ALA A CA 1
ATOM 815 C C . ALA A 1 107 ? -5.738 -21.453 2.412 1 98.56 107 ALA A C 1
ATOM 817 O O . ALA A 1 107 ? -6.656 -20.641 2.262 1 98.56 107 ALA A O 1
ATOM 818 N N . ALA A 1 108 ? -5.32 -21.828 3.592 1 98.56 108 ALA A N 1
ATOM 819 C CA . ALA A 1 108 ? -5.828 -21.188 4.805 1 98.56 108 ALA A CA 1
ATOM 820 C C . ALA A 1 108 ? -5.508 -19.688 4.812 1 98.56 108 ALA A C 1
ATOM 822 O O . ALA A 1 108 ? -6.344 -18.875 5.207 1 98.56 108 ALA A O 1
ATOM 823 N N . GLY A 1 109 ? -4.297 -19.375 4.418 1 98.75 109 GLY A N 1
ATOM 824 C CA . GLY A 1 109 ? -3.943 -17.984 4.273 1 98.75 109 GLY A CA 1
ATOM 825 C C . GLY A 1 109 ? -4.809 -17.25 3.266 1 98.75 109 GLY A C 1
ATOM 826 O O . GLY A 1 109 ? -5.266 -16.125 3.525 1 98.75 109 GLY A O 1
ATOM 827 N N . LEU A 1 110 ? -5.016 -17.844 2.113 1 98.88 110 LEU A N 1
ATOM 828 C CA . LEU A 1 110 ? -5.918 -17.281 1.121 1 98.88 110 LEU A CA 1
ATOM 829 C C . LEU A 1 110 ? -7.309 -17.062 1.709 1 98.88 110 LEU A C 1
ATOM 831 O O . LEU A 1 110 ? -7.945 -16.047 1.46 1 98.88 110 LEU A O 1
ATOM 835 N N . SER A 1 111 ? -7.797 -18.047 2.438 1 98.88 111 SER A N 1
ATOM 836 C CA . SER A 1 111 ? -9.102 -17.938 3.076 1 98.88 111 SER A CA 1
ATOM 837 C C . SER A 1 111 ? -9.172 -16.703 3.979 1 98.88 111 SER A C 1
ATOM 839 O O . SER A 1 111 ? -10.164 -15.984 3.977 1 98.88 111 SER A O 1
ATOM 841 N N . ALA A 1 112 ? -8.148 -16.484 4.75 1 98.81 112 ALA A N 1
ATOM 842 C CA . ALA A 1 112 ? -8.094 -15.305 5.617 1 98.81 112 ALA A CA 1
ATOM 843 C C . ALA A 1 112 ? -8.148 -14.023 4.797 1 98.81 112 ALA A C 1
ATOM 845 O O . ALA A 1 112 ? -8.82 -13.062 5.184 1 98.81 112 ALA A O 1
ATOM 846 N N . LEU A 1 113 ? -7.438 -13.984 3.693 1 98.94 113 LEU A N 1
ATOM 847 C CA . LEU A 1 113 ? -7.473 -12.82 2.818 1 98.94 113 LEU A CA 1
ATOM 848 C C . LEU A 1 113 ? -8.867 -12.609 2.244 1 98.94 113 LEU A C 1
ATOM 850 O O . LEU A 1 113 ? -9.344 -11.477 2.154 1 98.94 113 LEU A O 1
ATOM 854 N N . LEU A 1 114 ? -9.516 -13.695 1.848 1 98.94 114 LEU A N 1
ATOM 855 C CA . LEU A 1 114 ? -10.867 -13.594 1.317 1 98.94 114 LEU A CA 1
ATOM 856 C C . LEU A 1 114 ? -11.844 -13.156 2.404 1 98.94 114 LEU A C 1
ATOM 858 O O . LEU A 1 114 ? -12.812 -12.445 2.129 1 98.94 114 LEU A O 1
ATOM 862 N N . ASP A 1 115 ? -11.641 -13.641 3.684 1 98.88 115 ASP A N 1
ATOM 863 C CA . ASP A 1 115 ? -12.438 -13.148 4.801 1 98.88 115 ASP A CA 1
ATOM 864 C C . ASP A 1 115 ? -12.359 -11.625 4.895 1 98.88 115 ASP A C 1
ATOM 866 O O . ASP A 1 115 ? -13.375 -10.961 5.125 1 98.88 115 ASP A O 1
ATOM 870 N N . ILE A 1 116 ? -11.219 -11.07 4.699 1 98.75 116 ILE A N 1
ATOM 871 C CA . ILE A 1 116 ? -11.031 -9.617 4.727 1 98.75 116 ILE A CA 1
ATOM 872 C C . ILE A 1 116 ? -11.75 -8.984 3.541 1 98.75 116 ILE A C 1
ATOM 874 O O . ILE A 1 116 ? -12.602 -8.109 3.723 1 98.75 116 ILE A O 1
ATOM 878 N N . ALA A 1 117 ? -11.469 -9.414 2.33 1 98.88 117 ALA A N 1
ATOM 879 C CA . ALA A 1 117 ? -11.969 -8.805 1.103 1 98.88 117 ALA A CA 1
ATOM 880 C C . ALA A 1 117 ? -13.492 -8.859 1.044 1 98.88 117 ALA A C 1
ATOM 882 O O . ALA A 1 117 ? -14.133 -7.922 0.557 1 98.88 117 ALA A O 1
ATOM 883 N N . GLN A 1 118 ? -14.047 -9.953 1.548 1 98.81 118 GLN A N 1
ATOM 884 C CA . GLN A 1 118 ? -15.477 -10.188 1.392 1 98.81 118 GLN A CA 1
ATOM 885 C C . GLN A 1 118 ? -16.25 -9.742 2.633 1 98.81 118 GLN A C 1
ATOM 887 O O . GLN A 1 118 ? -17.453 -9.945 2.725 1 98.81 118 GLN A O 1
ATOM 892 N N . SER A 1 119 ? -15.562 -9.195 3.584 1 98.5 119 SER A N 1
ATOM 893 C CA . SER A 1 119 ? -16.25 -8.703 4.77 1 98.5 119 SER A CA 1
ATOM 894 C C . SER A 1 119 ? -17.266 -7.613 4.414 1 98.5 119 SER A C 1
ATOM 896 O O . SER A 1 119 ? -17.094 -6.914 3.41 1 98.5 119 SER A O 1
ATOM 898 N N . VAL A 1 120 ? -18.266 -7.391 5.227 1 97.69 120 VAL A N 1
ATOM 899 C CA . VAL A 1 120 ? -19.297 -6.379 5.035 1 97.69 120 VAL A CA 1
ATOM 900 C C . VAL A 1 120 ? -18.656 -4.996 4.957 1 97.69 120 VAL A C 1
ATOM 902 O O . VAL A 1 120 ? -19.031 -4.18 4.113 1 97.69 120 VAL A O 1
ATOM 905 N N . GLU A 1 121 ? -17.719 -4.762 5.738 1 94.12 121 GLU A N 1
ATOM 906 C CA . GLU A 1 121 ? -17.047 -3.469 5.805 1 94.12 121 GLU A CA 1
ATOM 907 C C . GLU A 1 121 ? -16.469 -3.072 4.445 1 94.12 121 GLU A C 1
ATOM 909 O O . GLU A 1 121 ? -16.797 -2.008 3.916 1 94.12 121 GLU A O 1
ATOM 914 N N . TRP A 1 122 ? -15.664 -3.973 3.939 1 97.19 122 TRP A N 1
ATOM 915 C CA . TRP A 1 122 ? -14.945 -3.613 2.723 1 97.19 122 TRP A CA 1
ATOM 916 C C . TRP A 1 122 ? -15.867 -3.68 1.508 1 97.19 122 TRP A C 1
ATOM 918 O O . TRP A 1 122 ? -15.758 -2.861 0.591 1 97.19 122 TRP A O 1
ATOM 928 N N . GLN A 1 123 ? -16.781 -4.613 1.499 1 97.94 123 GLN A N 1
ATOM 929 C CA . GLN A 1 123 ? -17.75 -4.668 0.408 1 97.94 123 GLN A CA 1
ATOM 930 C C . GLN A 1 123 ? -18.625 -3.416 0.388 1 97.94 123 GLN A C 1
ATOM 932 O O . GLN A 1 123 ? -18.844 -2.822 -0.67 1 97.94 123 GLN A O 1
ATOM 937 N N . ASP A 1 124 ? -19.078 -2.963 1.555 1 96.31 124 ASP A N 1
ATOM 938 C CA . ASP A 1 124 ? -19.891 -1.757 1.639 1 96.31 124 ASP A CA 1
ATOM 939 C C . ASP A 1 124 ? -19.094 -0.523 1.215 1 96.31 124 ASP A C 1
ATOM 941 O O . ASP A 1 124 ? -19.609 0.326 0.479 1 96.31 124 ASP A O 1
ATOM 945 N N . ARG A 1 125 ? -17.875 -0.431 1.591 1 94.56 125 ARG A N 1
ATOM 946 C CA . ARG A 1 125 ? -17.031 0.722 1.29 1 94.56 125 ARG A CA 1
ATOM 947 C C . ARG A 1 125 ? -16.906 0.92 -0.216 1 94.56 125 ARG A C 1
ATOM 949 O O . ARG A 1 125 ? -16.828 2.055 -0.694 1 94.56 125 ARG A O 1
ATOM 956 N N . HIS A 1 126 ? -16.859 -0.188 -0.908 1 96.88 126 HIS A N 1
ATOM 957 C CA . HIS A 1 126 ? -16.578 -0.109 -2.336 1 96.88 126 HIS A CA 1
ATOM 958 C C . HIS A 1 126 ? -17.844 -0.316 -3.164 1 96.88 126 HIS A C 1
ATOM 960 O O . HIS A 1 126 ? -17.781 -0.365 -4.395 1 96.88 126 HIS A O 1
ATOM 966 N N . GLY A 1 127 ? -18.984 -0.412 -2.498 1 96.25 127 GLY A N 1
ATOM 967 C CA . GLY A 1 127 ? -20.219 -0.655 -3.213 1 96.25 127 GLY A CA 1
ATOM 968 C C . GLY A 1 127 ? -20.297 -2.047 -3.809 1 96.25 127 GLY A C 1
ATOM 969 O O . GLY A 1 127 ? -21.016 -2.27 -4.785 1 96.25 127 GLY A O 1
ATOM 970 N N . GLY A 1 128 ? -19.438 -2.889 -3.273 1 97.38 128 GLY A N 1
ATOM 971 C CA . GLY A 1 128 ? -19.344 -4.25 -3.779 1 97.38 128 GLY A CA 1
ATOM 972 C C . GLY A 1 128 ? -18.266 -4.418 -4.828 1 97.38 128 GLY A C 1
ATOM 973 O O . GLY A 1 128 ? -18.094 -3.559 -5.695 1 97.38 128 GLY A O 1
ATOM 974 N N . PHE A 1 129 ? -17.516 -5.426 -4.707 1 98.19 129 PHE A N 1
ATOM 975 C CA . PHE A 1 129 ? -16.547 -5.816 -5.727 1 98.19 129 PHE A CA 1
ATOM 976 C C . PHE A 1 129 ? -16.422 -7.332 -5.797 1 98.19 129 PHE A C 1
ATOM 978 O O . PHE A 1 129 ? -16.781 -8.039 -4.848 1 98.19 129 PHE A O 1
ATOM 985 N N . ARG A 1 130 ? -15.938 -7.875 -6.914 1 98.5 130 ARG A N 1
ATOM 986 C CA . ARG A 1 130 ? -15.734 -9.305 -7.133 1 98.5 130 ARG A CA 1
ATOM 987 C C . ARG A 1 130 ? -14.25 -9.664 -7.066 1 98.5 130 ARG A C 1
ATOM 989 O O . ARG A 1 130 ? -13.391 -8.805 -7.277 1 98.5 130 ARG A O 1
ATOM 996 N N . VAL A 1 131 ? -14.031 -10.93 -6.73 1 98.88 131 VAL A N 1
ATOM 997 C CA . VAL A 1 131 ? -12.656 -11.367 -6.531 1 98.88 131 VAL A CA 1
ATOM 998 C C . VAL A 1 131 ? -12.312 -12.469 -7.531 1 98.88 131 VAL A C 1
ATOM 1000 O O . VAL A 1 131 ? -13.109 -13.383 -7.75 1 98.88 131 VAL A O 1
ATOM 1003 N N . LEU A 1 132 ? -11.195 -12.312 -8.195 1 98.94 132 LEU A N 1
ATOM 1004 C CA . LEU A 1 132 ? -10.562 -13.391 -8.945 1 98.94 132 LEU A CA 1
ATOM 1005 C C . LEU A 1 132 ? -9.336 -13.922 -8.203 1 98.94 132 LEU A C 1
ATOM 1007 O O . LEU A 1 132 ? -8.352 -13.195 -8.031 1 98.94 132 LEU A O 1
ATOM 1011 N N . VAL A 1 133 ? -9.445 -15.18 -7.754 1 98.94 133 VAL A N 1
ATOM 1012 C CA . VAL A 1 133 ? -8.312 -15.859 -7.152 1 98.94 133 VAL A CA 1
ATOM 1013 C C . VAL A 1 133 ? -7.426 -16.453 -8.242 1 98.94 133 VAL A C 1
ATOM 1015 O O . VAL A 1 133 ? -7.918 -17.156 -9.141 1 98.94 133 VAL A O 1
ATOM 1018 N N . ILE A 1 134 ? -6.168 -16.172 -8.219 1 99 134 ILE A N 1
ATOM 1019 C CA . ILE A 1 134 ? -5.211 -16.734 -9.164 1 99 134 ILE A CA 1
ATOM 1020 C C . ILE A 1 134 ? -4.207 -17.609 -8.43 1 99 134 ILE A C 1
ATOM 1022 O O . ILE A 1 134 ? -3.451 -17.125 -7.582 1 99 134 ILE A O 1
ATOM 1026 N N . ALA A 1 135 ? -4.203 -18.906 -8.695 1 98.94 135 ALA A N 1
ATOM 1027 C CA . ALA A 1 135 ? -3.156 -19.781 -8.18 1 98.94 135 ALA A CA 1
ATOM 1028 C C . ALA A 1 135 ? -1.857 -19.594 -8.953 1 98.94 135 ALA A C 1
ATOM 1030 O O . ALA A 1 135 ? -1.848 -19.688 -10.188 1 98.94 135 ALA A O 1
ATOM 1031 N N . PRO A 1 136 ? -0.808 -19.297 -8.266 1 98.81 136 PRO A N 1
ATOM 1032 C CA . PRO A 1 136 ? 0.454 -19.156 -9 1 98.81 136 PRO A CA 1
ATOM 1033 C C . PRO A 1 136 ? 0.935 -20.469 -9.602 1 98.81 136 PRO A C 1
ATOM 1035 O O . PRO A 1 136 ? 0.521 -21.547 -9.156 1 98.81 136 PRO A O 1
ATOM 1038 N N . PRO A 1 137 ? 1.739 -20.406 -10.68 1 98.81 137 PRO A N 1
ATOM 1039 C CA . PRO A 1 137 ? 2.316 -21.641 -11.195 1 98.81 137 PRO A CA 1
ATOM 1040 C C . PRO A 1 137 ? 3.238 -22.328 -10.18 1 98.81 137 PRO A C 1
ATOM 1042 O O . PRO A 1 137 ? 3.74 -21.672 -9.266 1 98.81 137 PRO A O 1
ATOM 1045 N N . PRO A 1 138 ? 3.471 -23.625 -10.32 1 98.56 138 PRO A N 1
ATOM 1046 C CA . PRO A 1 138 ? 4.355 -24.344 -9.398 1 98.56 138 PRO A CA 1
ATOM 1047 C C . PRO A 1 138 ? 5.785 -23.812 -9.422 1 98.56 138 PRO A C 1
ATOM 1049 O O . PRO A 1 138 ? 6.277 -23.391 -10.477 1 98.56 138 PRO A O 1
ATOM 1052 N N . VAL A 1 139 ? 6.395 -23.891 -8.312 1 98.25 139 VAL A N 1
ATOM 1053 C CA . VAL A 1 139 ? 7.797 -23.531 -8.125 1 98.25 139 VAL A CA 1
ATOM 1054 C C . VAL A 1 139 ? 8.688 -24.531 -8.852 1 98.25 139 VAL A C 1
ATOM 1056 O O . VAL A 1 139 ? 8.391 -25.734 -8.891 1 98.25 139 VAL A O 1
ATOM 1059 N N . ILE A 1 140 ? 9.719 -24.016 -9.484 1 98.31 140 ILE A N 1
ATOM 1060 C CA . ILE A 1 140 ? 10.812 -24.859 -9.969 1 98.31 140 ILE A CA 1
ATOM 1061 C C . ILE A 1 140 ? 12.031 -24.688 -9.07 1 98.31 140 ILE A C 1
ATOM 1063 O O . ILE A 1 140 ? 12.492 -23.562 -8.852 1 98.31 140 ILE A O 1
ATOM 1067 N N . GLU A 1 141 ? 12.492 -25.766 -8.484 1 98.06 141 GLU A N 1
ATOM 1068 C CA . GLU A 1 141 ? 13.633 -25.672 -7.578 1 98.06 141 GLU A CA 1
ATOM 1069 C C . GLU A 1 141 ? 14.938 -25.531 -8.352 1 98.06 141 GLU A C 1
ATOM 1071 O O . GLU A 1 141 ? 15.648 -26.516 -8.555 1 98.06 141 GLU A O 1
ATOM 1076 N N . THR A 1 142 ? 15.258 -24.297 -8.703 1 97.94 142 THR A N 1
ATOM 1077 C CA . THR A 1 142 ? 16.453 -24.016 -9.477 1 97.94 142 THR A CA 1
ATOM 1078 C C . THR A 1 142 ? 16.938 -22.594 -9.219 1 97.94 142 THR A C 1
ATOM 1080 O O . THR A 1 142 ? 16.281 -21.828 -8.508 1 97.94 142 THR A O 1
ATOM 1083 N N . GLY A 1 143 ? 18.156 -22.328 -9.773 1 97.12 143 GLY A N 1
ATOM 1084 C CA . GLY A 1 143 ? 18.641 -20.953 -9.812 1 97.12 143 GLY A CA 1
ATOM 1085 C C . GLY A 1 143 ? 19.094 -20.453 -8.461 1 97.12 143 GLY A C 1
ATOM 1086 O O . GLY A 1 143 ? 19.312 -21.234 -7.535 1 97.12 143 GLY A O 1
ATOM 1087 N N . PRO A 1 144 ? 19.297 -19.141 -8.336 1 97.25 144 PRO A N 1
ATOM 1088 C CA . PRO A 1 144 ? 19.938 -18.562 -7.156 1 97.25 144 PRO A CA 1
ATOM 1089 C C . PRO A 1 144 ? 19.047 -18.594 -5.914 1 97.25 144 PRO A C 1
ATOM 1091 O O . PRO A 1 144 ? 19.531 -18.406 -4.797 1 97.25 144 PRO A O 1
ATOM 1094 N N . LEU A 1 145 ? 17.75 -18.859 -6.098 1 96.12 145 LEU A N 1
ATOM 1095 C CA . LEU A 1 145 ? 16.812 -18.828 -4.977 1 96.12 145 LEU A CA 1
ATOM 1096 C C . LEU A 1 145 ? 16.547 -20.25 -4.461 1 96.12 145 LEU A C 1
ATOM 1098 O O . LEU A 1 145 ? 15.703 -20.438 -3.586 1 96.12 145 LEU A O 1
ATOM 1102 N N . ILE A 1 146 ? 17.219 -21.219 -4.918 1 96.06 146 ILE A N 1
ATOM 1103 C CA . ILE A 1 146 ? 16.891 -22.625 -4.707 1 96.06 146 ILE A CA 1
ATOM 1104 C C . ILE A 1 146 ? 16.906 -22.922 -3.211 1 96.06 146 ILE A C 1
ATOM 1106 O O . ILE A 1 146 ? 16.078 -23.703 -2.725 1 96.06 146 ILE A O 1
ATOM 1110 N N . TRP A 1 147 ? 17.719 -22.359 -2.393 1 95 147 TRP A N 1
ATOM 1111 C CA . TRP A 1 147 ? 17.859 -22.734 -0.99 1 95 147 TRP A CA 1
ATOM 1112 C C . TRP A 1 147 ? 16.734 -22.125 -0.148 1 95 147 TRP A C 1
ATOM 1114 O O . TRP A 1 147 ? 16.484 -22.562 0.97 1 95 147 TRP A O 1
ATOM 1124 N N . GLU A 1 148 ? 16.109 -21.094 -0.684 1 96.75 148 GLU A N 1
ATOM 1125 C CA . GLU A 1 148 ? 14.93 -20.547 -0.017 1 96.75 148 GLU A CA 1
ATOM 1126 C C . GLU A 1 148 ? 13.688 -21.391 -0.302 1 96.75 148 GLU A C 1
ATOM 1128 O O . GLU A 1 148 ? 12.703 -21.328 0.438 1 96.75 148 GLU A O 1
ATOM 1133 N N . PHE A 1 149 ? 13.789 -22.219 -1.356 1 98.25 149 PHE A N 1
ATOM 1134 C CA . PHE A 1 149 ? 12.594 -22.906 -1.836 1 98.25 149 PHE A CA 1
ATOM 1135 C C . PHE A 1 149 ? 12.844 -24.406 -1.95 1 98.25 149 PHE A C 1
ATOM 1137 O O . PHE A 1 1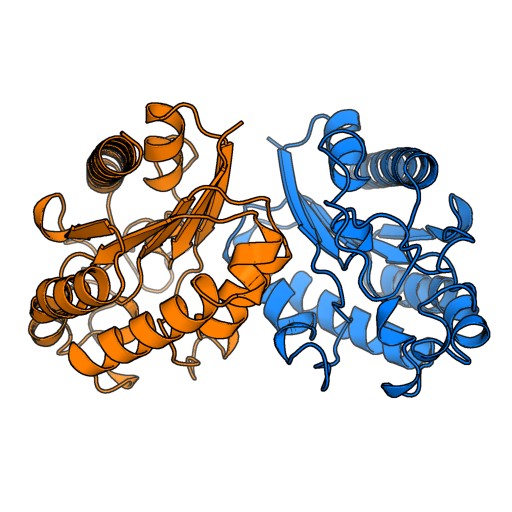49 ? 12.18 -25.094 -2.725 1 98.25 149 PHE A O 1
ATOM 1144 N N . THR A 1 150 ? 13.836 -24.844 -1.23 1 97.75 150 THR A N 1
ATOM 1145 C CA . THR A 1 150 ? 14.094 -26.281 -1.23 1 97.75 150 THR A CA 1
ATOM 1146 C C . THR A 1 150 ? 12.867 -27.047 -0.738 1 97.75 150 THR A C 1
ATOM 1148 O O . THR A 1 150 ? 12.328 -26.75 0.33 1 97.75 150 THR A O 1
ATOM 1151 N N . GLY A 1 151 ? 12.406 -28.016 -1.55 1 97.94 151 GLY A N 1
ATOM 1152 C CA . GLY A 1 151 ? 11.258 -28.828 -1.176 1 97.94 151 GLY A CA 1
ATOM 1153 C C . GLY A 1 151 ? 9.93 -28.188 -1.54 1 97.94 151 GLY A C 1
ATOM 1154 O O . GLY A 1 151 ? 8.867 -28.734 -1.242 1 97.94 151 GLY A O 1
ATOM 1155 N N . ALA A 1 152 ? 9.977 -27.078 -2.244 1 98.19 152 ALA A N 1
ATOM 1156 C CA . ALA A 1 152 ? 8.781 -26.297 -2.518 1 98.19 152 ALA A CA 1
ATOM 1157 C C . ALA A 1 152 ? 7.992 -26.875 -3.688 1 98.19 152 ALA A C 1
ATOM 1159 O O . ALA A 1 152 ? 6.781 -26.672 -3.795 1 98.19 152 ALA A O 1
ATOM 1160 N N . ARG A 1 153 ? 8.656 -27.547 -4.617 1 98 153 ARG A N 1
ATOM 1161 C CA . ARG A 1 153 ? 7.996 -27.984 -5.84 1 98 153 ARG A CA 1
ATOM 1162 C C . ARG A 1 153 ? 6.793 -28.859 -5.523 1 98 153 ARG A C 1
ATOM 1164 O O . ARG A 1 153 ? 5.68 -28.594 -5.988 1 98 153 ARG A O 1
ATOM 1171 N N . ALA A 1 154 ? 6.965 -29.828 -4.762 1 97.88 154 ALA A N 1
ATOM 1172 C CA . ALA A 1 154 ? 5.914 -30.812 -4.48 1 97.88 154 ALA A CA 1
ATOM 1173 C C . ALA A 1 154 ? 4.684 -30.125 -3.889 1 97.88 154 ALA A C 1
ATOM 1175 O O . ALA A 1 154 ? 3.582 -30.234 -4.438 1 97.88 154 ALA A O 1
ATOM 1176 N N . PRO A 1 155 ? 4.875 -29.375 -2.803 1 98.38 155 PRO A N 1
ATOM 1177 C CA . PRO A 1 155 ? 3.664 -28.734 -2.287 1 98.38 155 PRO A CA 1
ATOM 1178 C C . PRO A 1 155 ? 3.094 -27.688 -3.248 1 98.38 155 PRO A C 1
ATOM 1180 O O . PRO A 1 155 ? 1.877 -27.5 -3.295 1 98.38 155 PRO A O 1
ATOM 1183 N N . SER A 1 156 ? 3.879 -27 -4.004 1 98.62 156 SER A N 1
ATOM 1184 C CA . SER A 1 156 ? 3.393 -25.984 -4.918 1 98.62 156 SER A CA 1
ATOM 1185 C C . SER A 1 156 ? 2.494 -26.578 -5.996 1 98.62 156 SER A C 1
ATOM 1187 O O . SER A 1 156 ? 1.634 -25.891 -6.547 1 98.62 156 SER A O 1
ATOM 1189 N N . LEU A 1 157 ? 2.656 -27.859 -6.277 1 98.62 157 LEU A N 1
ATOM 1190 C CA . LEU A 1 157 ? 1.834 -28.562 -7.266 1 98.62 157 LEU A CA 1
ATOM 1191 C C . LEU A 1 157 ? 0.389 -28.672 -6.789 1 98.62 157 LEU A C 1
ATOM 1193 O O . LEU A 1 157 ? -0.523 -28.844 -7.598 1 98.62 157 LEU A O 1
ATOM 1197 N N . GLY A 1 158 ? 0.159 -28.547 -5.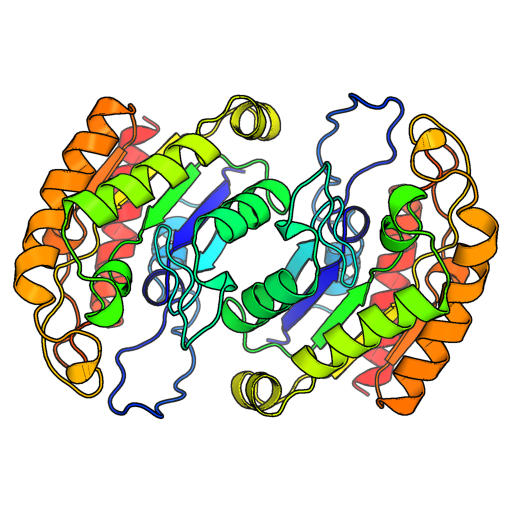52 1 98.69 158 GLY A N 1
ATOM 1198 C CA . GLY A 1 158 ? -1.168 -28.703 -4.945 1 98.69 158 GLY A CA 1
ATOM 1199 C C . GLY A 1 158 ? -1.907 -27.391 -4.785 1 98.69 158 GLY A C 1
ATOM 1200 O O . GLY A 1 158 ? -3.082 -27.375 -4.414 1 98.69 158 GLY A O 1
ATOM 1201 N N . LEU A 1 159 ? -1.267 -26.266 -5.078 1 98.81 159 LEU A N 1
ATOM 1202 C CA . LEU A 1 159 ? -1.854 -24.953 -4.816 1 98.81 159 LEU A CA 1
ATOM 1203 C C . LEU A 1 159 ? -3.109 -24.75 -5.656 1 98.81 159 LEU A C 1
ATOM 1205 O O . LEU A 1 159 ? -4.125 -24.266 -5.152 1 98.81 159 LEU A O 1
ATOM 1209 N N . ALA A 1 160 ? -3.059 -25.109 -6.926 1 98.88 160 ALA A N 1
ATOM 1210 C CA . ALA A 1 160 ? -4.172 -24.828 -7.832 1 98.88 160 ALA A CA 1
ATOM 1211 C C . ALA A 1 160 ? -5.449 -25.516 -7.352 1 98.88 160 ALA A C 1
ATOM 1213 O O . ALA A 1 160 ? -6.504 -24.891 -7.27 1 98.88 160 ALA A O 1
ATOM 1214 N N . GLU A 1 161 ? -5.324 -26.75 -7.043 1 98.81 161 GLU A N 1
ATOM 1215 C CA . GLU A 1 161 ? -6.492 -27.5 -6.586 1 98.81 161 GLU A CA 1
ATOM 1216 C C . GLU A 1 161 ? -7.031 -26.922 -5.277 1 98.81 161 GLU A C 1
ATOM 1218 O O . GLU A 1 161 ? -8.242 -26.75 -5.125 1 98.81 161 GLU A O 1
ATOM 1223 N N . ALA A 1 162 ? -6.152 -26.703 -4.316 1 98.88 162 ALA A N 1
ATOM 1224 C CA . ALA A 1 162 ? -6.559 -26.156 -3.025 1 98.88 162 ALA A CA 1
ATOM 1225 C C . ALA A 1 162 ? -7.25 -24.797 -3.193 1 98.88 162 ALA A C 1
ATOM 1227 O O . ALA A 1 162 ? -8.289 -24.547 -2.578 1 98.88 162 ALA A O 1
ATOM 1228 N N . TYR A 1 163 ? -6.688 -23.922 -4.039 1 98.94 163 TYR A N 1
ATOM 1229 C CA . TYR A 1 163 ? -7.23 -22.578 -4.246 1 98.94 163 TYR A CA 1
ATOM 1230 C C . TYR A 1 163 ? -8.562 -22.641 -4.988 1 98.94 163 TYR A C 1
ATOM 1232 O O . TYR A 1 163 ? -9.477 -21.875 -4.691 1 98.94 163 TYR A O 1
ATOM 1240 N N . ARG A 1 164 ? -8.648 -23.562 -5.969 1 98.81 164 ARG A N 1
ATOM 1241 C CA . ARG A 1 164 ? -9.914 -23.734 -6.676 1 98.81 164 ARG A CA 1
ATOM 1242 C C . ARG A 1 164 ? -11.039 -24.062 -5.703 1 98.81 164 ARG A C 1
ATOM 1244 O O . ARG A 1 164 ? -12.133 -23.484 -5.781 1 98.81 164 ARG A O 1
ATOM 1251 N N . GLY A 1 165 ? -10.734 -24.984 -4.836 1 98.69 165 GLY A N 1
ATOM 1252 C CA . GLY A 1 165 ? -11.727 -25.375 -3.846 1 98.69 165 GLY A CA 1
ATOM 1253 C C . GLY A 1 165 ? -12.219 -24.203 -3.01 1 98.69 165 GLY A C 1
ATOM 1254 O O . GLY A 1 165 ? -13.43 -24.047 -2.812 1 98.69 165 GLY A O 1
ATOM 1255 N N . ILE A 1 166 ? -11.344 -23.391 -2.531 1 98.56 166 ILE A N 1
ATOM 1256 C CA . ILE A 1 166 ? -11.688 -22.234 -1.7 1 98.56 166 ILE A CA 1
ATOM 1257 C C . ILE A 1 166 ? -12.461 -21.219 -2.527 1 98.56 166 ILE A C 1
ATOM 1259 O O . ILE A 1 166 ? -13.469 -20.672 -2.064 1 98.56 166 ILE A O 1
ATOM 1263 N N . ALA A 1 167 ? -11.969 -20.922 -3.748 1 98.62 167 ALA A N 1
ATOM 1264 C CA . ALA A 1 167 ? -12.617 -19.938 -4.617 1 98.62 167 ALA A CA 1
ATOM 1265 C C . ALA A 1 167 ? -14.062 -20.344 -4.898 1 98.62 167 ALA A C 1
ATOM 1267 O O . ALA A 1 167 ? -14.969 -19.5 -4.812 1 98.62 167 ALA A O 1
ATOM 1268 N N . GLU A 1 168 ? -14.25 -21.578 -5.195 1 98.31 168 GLU A N 1
ATOM 1269 C CA . GLU A 1 168 ? -15.594 -22.094 -5.461 1 98.31 168 GLU A CA 1
ATOM 1270 C C . GLU A 1 168 ? -16.484 -21.969 -4.227 1 98.31 168 GLU A C 1
ATOM 1272 O O . GLU A 1 168 ? -17.609 -21.469 -4.316 1 98.31 168 GLU A O 1
ATOM 1277 N N . ALA A 1 169 ? -15.977 -22.359 -3.1 1 98.38 169 ALA A N 1
ATOM 1278 C CA . ALA A 1 169 ? -16.75 -22.312 -1.856 1 98.38 169 ALA A CA 1
ATOM 1279 C C . ALA A 1 169 ? -17.125 -20.875 -1.5 1 98.38 169 ALA A C 1
ATOM 1281 O O . ALA A 1 169 ? -18.172 -20.656 -0.873 1 98.38 169 ALA A O 1
ATOM 1282 N N . ARG A 1 170 ? -16.312 -19.938 -1.959 1 98.25 170 ARG A N 1
ATOM 1283 C CA . ARG A 1 170 ? -16.5 -18.547 -1.558 1 98.25 170 ARG A CA 1
ATOM 1284 C C . ARG A 1 170 ? -17.172 -17.734 -2.664 1 98.25 170 ARG A C 1
ATOM 1286 O O . ARG A 1 170 ? -17.359 -16.531 -2.527 1 98.25 170 ARG A O 1
ATOM 1293 N N . GLY A 1 171 ? -17.484 -18.375 -3.791 1 98.06 171 GLY A N 1
ATOM 1294 C CA . GLY A 1 171 ? -18.125 -17.688 -4.906 1 98.06 171 GLY A CA 1
ATOM 1295 C C . GLY A 1 171 ? -17.188 -16.734 -5.633 1 98.06 171 GLY A C 1
ATOM 1296 O O . GLY A 1 171 ? -17.641 -15.719 -6.164 1 98.06 171 GLY A O 1
ATOM 1297 N N . CYS A 1 172 ? -15.938 -16.969 -5.602 1 98.69 172 CYS A N 1
ATOM 1298 C CA . CYS A 1 172 ? -14.945 -16.172 -6.312 1 98.69 172 CYS A CA 1
ATOM 1299 C C . CYS A 1 172 ? -14.617 -16.781 -7.668 1 98.69 172 CYS A C 1
ATOM 1301 O O . CYS A 1 172 ? -14.812 -17.984 -7.871 1 98.69 172 CYS A O 1
ATOM 1303 N N . GLY A 1 173 ? -14.188 -15.922 -8.617 1 98.81 173 GLY A N 1
ATOM 1304 C CA . GLY A 1 173 ? -13.531 -16.484 -9.797 1 98.81 173 GLY A CA 1
ATOM 1305 C C . GLY A 1 173 ? -12.227 -17.188 -9.477 1 98.81 173 GLY A C 1
ATOM 1306 O O . GLY A 1 173 ? -11.641 -16.969 -8.414 1 98.81 173 GLY A O 1
ATOM 1307 N N . PHE A 1 174 ? -11.867 -18.047 -10.406 1 98.88 174 PHE A N 1
ATOM 1308 C CA . PHE A 1 174 ? -10.625 -18.797 -10.203 1 98.88 174 PHE A CA 1
ATOM 1309 C C . PHE A 1 174 ? -9.859 -18.922 -11.516 1 98.88 174 PHE A C 1
ATOM 1311 O O . PHE A 1 174 ? -10.453 -19.172 -12.57 1 98.88 174 PHE A O 1
ATOM 1318 N N . LEU A 1 175 ? -8.57 -18.688 -11.5 1 98.94 175 LEU A N 1
ATOM 1319 C CA . LEU A 1 175 ? -7.656 -18.922 -12.609 1 98.94 175 LEU A CA 1
ATOM 1320 C C . LEU A 1 175 ? -6.41 -19.656 -12.133 1 98.94 175 LEU A C 1
ATOM 1322 O O . LEU A 1 175 ? -5.77 -19.25 -11.156 1 98.94 175 LEU A O 1
ATOM 1326 N N . ASP A 1 176 ? -6.098 -20.766 -12.734 1 98.94 176 ASP A N 1
ATOM 1327 C CA . ASP A 1 176 ? -4.836 -21.469 -12.539 1 98.94 176 ASP A CA 1
ATOM 1328 C C . ASP A 1 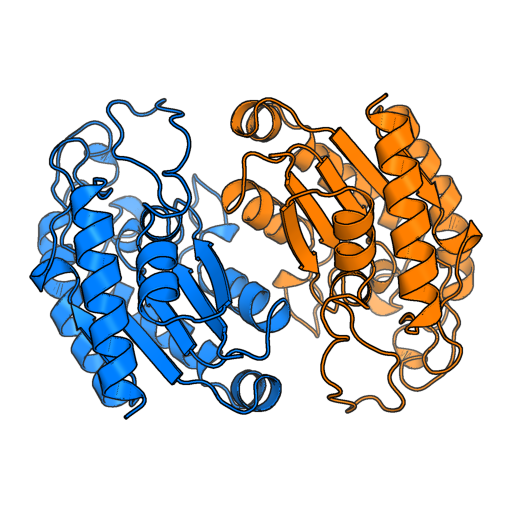176 ? -3.75 -20.922 -13.461 1 98.94 176 ASP A C 1
ATOM 1330 O O . ASP A 1 176 ? -3.674 -21.297 -14.633 1 98.94 176 ASP A O 1
ATOM 1334 N N . ALA A 1 177 ? -2.904 -20.047 -12.93 1 98.94 177 ALA A N 1
ATOM 1335 C CA . ALA A 1 177 ? -1.842 -19.469 -13.75 1 98.94 177 ALA A CA 1
ATOM 1336 C C . ALA A 1 177 ? -0.962 -20.562 -14.344 1 98.94 177 ALA A C 1
ATOM 1338 O O . ALA A 1 177 ? -0.422 -20.406 -15.445 1 98.94 177 ALA A O 1
ATOM 1339 N N . GLY A 1 178 ? -0.835 -21.688 -13.609 1 98.75 178 GLY A N 1
ATOM 1340 C CA . GLY A 1 178 ? -0.012 -22.797 -14.07 1 98.75 178 GLY A CA 1
ATOM 1341 C C . GLY A 1 178 ? -0.536 -23.453 -15.336 1 98.75 178 GLY A C 1
ATOM 1342 O O . GLY A 1 178 ? 0.178 -24.219 -15.992 1 98.75 178 GLY A O 1
ATOM 1343 N N . SER A 1 179 ? -1.775 -23.219 -15.648 1 98.44 179 SER A N 1
ATOM 1344 C CA . SER A 1 179 ? -2.346 -23.766 -16.875 1 98.44 179 SER A CA 1
ATOM 1345 C C . SER A 1 179 ? -1.99 -22.906 -18.078 1 98.44 179 SER A C 1
ATOM 1347 O O . SER A 1 179 ? -2.164 -23.328 -19.219 1 98.44 179 SER A O 1
ATOM 1349 N N . VAL A 1 180 ? -1.42 -21.641 -17.828 1 98.5 180 VAL A N 1
ATOM 1350 C CA . VAL A 1 180 ? -1.198 -20.688 -18.906 1 98.5 180 VAL A CA 1
ATOM 1351 C C . VAL A 1 180 ? 0.289 -20.359 -19.016 1 98.5 180 VAL A C 1
ATOM 1353 O O . VAL A 1 180 ? 0.792 -20.062 -20.094 1 98.5 180 VAL A O 1
ATOM 1356 N N . ILE A 1 181 ? 0.967 -20.422 -17.891 1 98.88 181 ILE A N 1
ATOM 1357 C CA . ILE A 1 181 ? 2.377 -20.047 -17.875 1 98.88 181 ILE A CA 1
ATOM 1358 C C . ILE A 1 181 ? 3.148 -20.969 -16.953 1 98.88 181 ILE A C 1
ATOM 1360 O O . ILE A 1 181 ? 2.551 -21.766 -16.219 1 98.88 181 ILE A O 1
ATOM 1364 N N . GLU A 1 182 ? 4.453 -20.844 -17.031 1 98.69 182 GLU A N 1
ATOM 1365 C CA . GLU A 1 182 ? 5.379 -21.469 -16.078 1 98.69 182 GLU A CA 1
ATOM 1366 C C . GLU A 1 182 ? 6.352 -20.453 -15.5 1 98.69 182 GLU A C 1
ATOM 1368 O O . GLU A 1 182 ? 6.652 -19.438 -16.141 1 98.69 182 GLU A O 1
ATOM 1373 N N . SER A 1 183 ? 6.789 -20.734 -14.273 1 98.69 183 SER A N 1
ATOM 1374 C CA . SER A 1 183 ? 7.891 -19.938 -13.734 1 98.69 183 SER A CA 1
ATOM 1375 C C . SER A 1 183 ? 9.141 -20.078 -14.609 1 98.69 183 SER A C 1
ATOM 1377 O O . SER A 1 183 ? 9.367 -21.109 -15.227 1 98.69 183 SER A O 1
ATOM 1379 N N . SER A 1 184 ? 9.898 -19.016 -14.656 1 98.69 184 SER A N 1
ATOM 1380 C CA . SER A 1 184 ? 11.133 -19.047 -15.43 1 98.69 184 SER A CA 1
ATOM 1381 C C . SER A 1 184 ? 12.117 -20.062 -14.875 1 98.69 184 SER A C 1
ATOM 1383 O O . SER A 1 184 ? 12.266 -20.188 -13.656 1 98.69 184 SER A O 1
ATOM 1385 N N . ASP A 1 185 ? 12.875 -20.703 -15.766 1 97.62 185 ASP A N 1
ATOM 1386 C CA . ASP A 1 185 ? 13.891 -21.672 -15.359 1 97.62 185 ASP A CA 1
ATOM 1387 C C . ASP A 1 185 ? 15.117 -20.969 -14.781 1 97.62 185 ASP A C 1
ATOM 1389 O O . ASP A 1 185 ? 15.992 -21.625 -14.203 1 97.62 185 ASP A O 1
ATOM 1393 N N . VAL A 1 186 ? 15.18 -19.656 -14.953 1 98.12 186 VAL A N 1
ATOM 1394 C CA . VAL A 1 186 ? 16.344 -18.891 -14.492 1 98.12 186 VAL A CA 1
ATOM 1395 C C . VAL A 1 186 ? 16.406 -18.922 -12.969 1 98.12 186 VAL A C 1
ATOM 1397 O O . VAL A 1 186 ? 17.469 -19.203 -12.391 1 98.12 186 VAL A O 1
ATOM 1400 N N . ASP A 1 187 ? 15.312 -18.703 -12.273 1 98.44 187 ASP A N 1
ATOM 1401 C CA . ASP A 1 187 ? 15.359 -18.703 -10.812 1 98.44 187 ASP A CA 1
ATOM 1402 C C . ASP A 1 187 ? 14.258 -19.578 -10.219 1 98.44 187 ASP A C 1
ATOM 1404 O O . ASP A 1 187 ? 14.211 -19.781 -9.008 1 98.44 187 ASP A O 1
ATOM 1408 N N . GLY A 1 188 ? 13.312 -20.047 -11.109 1 98.62 188 GLY A N 1
ATOM 1409 C CA . GLY A 1 188 ? 12.289 -21 -10.695 1 98.62 188 GLY A CA 1
ATOM 1410 C C . GLY A 1 188 ? 11.102 -20.344 -10.016 1 98.62 188 GLY A C 1
ATOM 1411 O O . GLY A 1 188 ? 10.172 -21.031 -9.578 1 98.62 188 GLY A O 1
ATOM 1412 N N . ILE A 1 189 ? 11.055 -18.984 -9.914 1 98.62 189 ILE A N 1
ATOM 1413 C CA . ILE A 1 189 ? 10.062 -18.281 -9.094 1 98.62 189 ILE A CA 1
ATOM 1414 C C . ILE A 1 189 ? 9.375 -17.203 -9.93 1 98.62 189 ILE A C 1
ATOM 1416 O O . ILE A 1 189 ? 8.141 -17.156 -9.984 1 98.62 189 ILE A O 1
ATOM 1420 N N . HIS A 1 190 ? 10.125 -16.375 -10.633 1 98.81 190 HIS A N 1
ATOM 1421 C CA . HIS A 1 190 ? 9.602 -15.203 -11.312 1 98.81 190 HIS A CA 1
ATOM 1422 C C . HIS A 1 190 ? 9.242 -15.516 -12.766 1 98.81 190 HIS A C 1
ATOM 1424 O O . HIS A 1 190 ? 9.633 -16.562 -13.289 1 98.81 190 HIS A O 1
ATOM 1430 N N . PHE A 1 191 ? 8.445 -14.625 -13.32 1 98.75 191 PHE A N 1
ATOM 1431 C CA . PHE A 1 191 ? 7.945 -14.781 -14.68 1 98.75 191 PHE A CA 1
ATOM 1432 C C . PHE A 1 191 ? 8.766 -13.945 -15.656 1 98.75 191 PHE A C 1
ATOM 1434 O O . PHE A 1 191 ? 9.148 -12.812 -15.344 1 98.75 191 PHE A O 1
ATOM 1441 N N . GLY A 1 192 ? 9.055 -14.516 -16.797 1 98.31 192 GLY A N 1
ATOM 1442 C CA . GLY A 1 192 ? 9.586 -13.695 -17.875 1 98.31 192 GLY A CA 1
ATOM 1443 C C . GLY A 1 192 ? 8.531 -12.852 -18.562 1 98.31 192 GLY A C 1
ATOM 1444 O O . GLY A 1 192 ? 7.336 -13.008 -18.297 1 98.31 192 GLY A O 1
ATOM 1445 N N . ALA A 1 193 ? 8.953 -11.969 -19.484 1 98.31 193 ALA A N 1
ATOM 1446 C CA . ALA A 1 193 ? 8.07 -11.031 -20.172 1 98.31 193 ALA A CA 1
ATOM 1447 C C . ALA A 1 193 ? 6.961 -11.766 -20.922 1 98.31 193 ALA A C 1
ATOM 1449 O O . ALA A 1 193 ? 5.801 -11.344 -20.891 1 98.31 193 ALA A O 1
ATOM 1450 N N . ASP A 1 194 ? 7.289 -12.812 -21.562 1 98.5 194 ASP A N 1
ATOM 1451 C CA . ASP A 1 194 ? 6.309 -13.578 -22.328 1 98.5 194 ASP A CA 1
ATOM 1452 C C . ASP A 1 194 ? 5.242 -14.172 -21.406 1 98.5 194 ASP A C 1
ATOM 1454 O O . ASP A 1 194 ? 4.059 -14.195 -21.766 1 98.5 194 ASP A O 1
ATOM 1458 N N . ALA A 1 195 ? 5.688 -14.711 -20.312 1 98.88 195 ALA A N 1
ATOM 1459 C CA . ALA A 1 195 ? 4.746 -15.266 -19.344 1 98.88 195 ALA A CA 1
ATOM 1460 C C . ALA A 1 195 ? 3.822 -14.18 -18.797 1 98.88 195 ALA A C 1
ATOM 1462 O O . ALA A 1 195 ? 2.629 -14.414 -18.594 1 98.88 195 ALA A O 1
ATOM 1463 N N . HIS A 1 196 ? 4.387 -12.984 -18.516 1 98.88 196 HIS A N 1
ATOM 1464 C CA . HIS A 1 196 ? 3.559 -11.859 -18.094 1 98.88 196 HIS A CA 1
ATOM 1465 C C . HIS A 1 196 ? 2.496 -11.539 -19.141 1 98.88 196 HIS A C 1
ATOM 1467 O O . HIS A 1 196 ? 1.331 -11.32 -18.797 1 98.88 196 HIS A O 1
ATOM 1473 N N . ALA A 1 197 ? 2.877 -11.516 -20.375 1 98.88 197 ALA A N 1
ATOM 1474 C CA . ALA A 1 197 ? 1.934 -11.227 -21.453 1 98.88 197 ALA A CA 1
ATOM 1475 C C . ALA A 1 197 ? 0.815 -12.266 -21.5 1 98.88 197 ALA A C 1
ATOM 1477 O O . ALA A 1 197 ? -0.365 -11.914 -21.547 1 98.88 197 ALA A O 1
ATOM 1478 N N . ALA A 1 198 ? 1.195 -13.484 -21.453 1 98.94 198 ALA A N 1
ATOM 1479 C CA . ALA A 1 198 ? 0.227 -14.578 -21.5 1 98.94 198 ALA A CA 1
ATOM 1480 C C . ALA A 1 198 ? -0.715 -14.539 -20.297 1 98.94 198 ALA A C 1
ATOM 1482 O O . ALA A 1 198 ? -1.928 -14.703 -20.453 1 98.94 198 ALA A O 1
ATOM 1483 N N . LEU A 1 199 ? -0.15 -14.328 -19.141 1 98.94 199 LEU A N 1
ATOM 1484 C CA . LEU A 1 199 ? -0.966 -14.281 -17.938 1 98.94 199 LEU A CA 1
ATOM 1485 C C . LEU A 1 199 ? -1.92 -13.094 -17.969 1 98.94 199 LEU A C 1
ATOM 1487 O O . LEU A 1 199 ? -3.088 -13.219 -17.594 1 98.94 199 LEU A O 1
ATOM 1491 N N . GLY A 1 200 ? -1.369 -11.898 -18.359 1 98.94 200 GLY A N 1
ATOM 1492 C CA . GLY A 1 200 ? -2.227 -10.727 -18.469 1 98.94 200 GLY A CA 1
ATOM 1493 C C . GLY A 1 200 ? -3.438 -10.969 -19.359 1 98.94 200 GLY A C 1
ATOM 1494 O O . GLY A 1 200 ? -4.551 -10.57 -19 1 98.94 200 GLY A O 1
ATOM 1495 N N . GLU A 1 201 ? -3.23 -11.641 -20.453 1 98.88 201 GLU A N 1
ATOM 1496 C CA . GLU A 1 201 ? -4.32 -11.961 -21.375 1 98.88 201 GLU A CA 1
ATOM 1497 C C . GLU A 1 201 ? -5.316 -12.922 -20.719 1 98.88 201 GLU A C 1
ATOM 1499 O O . GLU A 1 201 ? -6.531 -12.742 -20.844 1 98.88 201 GLU A O 1
ATOM 1504 N N . ALA A 1 202 ? -4.824 -13.906 -20.094 1 98.94 202 ALA A N 1
ATOM 1505 C CA . ALA A 1 202 ? -5.68 -14.898 -19.453 1 98.94 202 ALA A CA 1
ATOM 1506 C C . ALA A 1 202 ? -6.52 -14.266 -18.344 1 98.94 202 ALA A C 1
ATOM 1508 O O . ALA A 1 202 ? -7.695 -14.602 -18.172 1 98.94 202 ALA A O 1
ATOM 1509 N N . VAL A 1 203 ? -5.883 -13.375 -17.547 1 98.94 203 VAL A N 1
ATOM 1510 C CA . VAL A 1 203 ? -6.594 -12.688 -16.469 1 98.94 203 VAL A CA 1
ATOM 1511 C C . VAL A 1 203 ? -7.707 -11.82 -17.062 1 98.94 203 VAL A C 1
ATOM 1513 O O . VAL A 1 203 ? -8.836 -11.828 -16.562 1 98.94 203 VAL A O 1
ATOM 1516 N N . ALA A 1 204 ? -7.391 -11.078 -18.109 1 98.88 204 ALA A N 1
ATOM 1517 C CA . ALA A 1 204 ? -8.391 -10.242 -18.766 1 98.88 204 ALA A CA 1
ATOM 1518 C C . ALA A 1 204 ? -9.586 -11.07 -19.234 1 98.88 204 ALA A C 1
ATOM 1520 O O . ALA A 1 204 ? -10.734 -10.703 -19.016 1 98.88 204 ALA A O 1
ATOM 1521 N N . GLU A 1 205 ? -9.289 -12.18 -19.859 1 98.62 205 GLU A N 1
ATOM 1522 C CA . GLU A 1 205 ? -10.336 -13.055 -20.359 1 98.62 205 GLU A CA 1
ATOM 1523 C C . GLU A 1 205 ? -11.188 -13.594 -19.203 1 98.62 205 GLU A C 1
ATOM 1525 O O . GLU A 1 205 ? -12.414 -13.664 -19.312 1 98.62 205 GLU A O 1
ATOM 1530 N N . SER A 1 206 ? -10.539 -14.008 -18.188 1 98.69 206 SER A N 1
ATOM 1531 C CA . SER A 1 206 ? -11.25 -14.523 -17.016 1 98.69 206 SER A CA 1
ATOM 1532 C C . SER A 1 206 ? -12.188 -13.477 -16.422 1 98.69 206 SER A C 1
ATOM 1534 O O . SER A 1 206 ? -13.344 -13.773 -16.109 1 98.69 206 SER A O 1
ATOM 1536 N N . LEU A 1 207 ? -11.664 -12.281 -16.25 1 98.62 207 LEU A N 1
ATOM 1537 C CA . LEU A 1 207 ? -12.445 -11.203 -15.664 1 98.62 207 LEU A CA 1
ATOM 1538 C C . LEU A 1 207 ? -13.625 -10.836 -16.547 1 98.62 207 LEU A C 1
ATOM 1540 O O . LEU A 1 207 ? -14.719 -10.555 -16.062 1 98.62 207 LEU A O 1
ATOM 1544 N N . ARG A 1 208 ? -13.453 -10.836 -17.859 1 96.62 208 ARG A N 1
ATOM 1545 C CA . ARG A 1 208 ? -14.547 -10.578 -18.797 1 96.62 208 ARG A CA 1
ATOM 1546 C C . ARG A 1 208 ? -15.648 -11.625 -18.656 1 96.62 208 ARG A C 1
ATOM 1548 O O . ARG A 1 208 ? -16.828 -11.297 -18.688 1 96.62 208 ARG A O 1
ATOM 1555 N N . GLY A 1 209 ? -15.219 -12.828 -18.516 1 94.12 209 GLY A N 1
ATOM 1556 C CA . GLY A 1 209 ? -16.172 -13.914 -18.375 1 94.12 209 GLY A CA 1
ATOM 1557 C C . GLY A 1 209 ? -17 -13.836 -17.109 1 94.12 209 GLY A C 1
ATOM 1558 O O . GLY A 1 209 ? -18.156 -14.266 -17.078 1 94.12 209 GLY A O 1
ATOM 1559 N N . LEU A 1 210 ? -16.406 -13.312 -16.062 1 91.12 210 LEU A N 1
ATOM 1560 C CA . LEU A 1 210 ? -17.078 -13.195 -14.773 1 91.12 210 LEU A CA 1
ATOM 1561 C C . LEU A 1 210 ? -18.047 -12.023 -14.773 1 91.12 210 LEU A C 1
ATOM 1563 O O . LEU A 1 210 ? -19 -12.008 -13.984 1 91.12 210 LEU A O 1
ATOM 1567 N N . GLY A 1 211 ? -17.672 -10.891 -15.383 1 80.06 211 GLY A N 1
ATOM 1568 C CA . GLY A 1 211 ? -18.5 -9.695 -15.414 1 80.06 211 GLY A CA 1
ATOM 1569 C C . GLY A 1 211 ? -19.719 -9.844 -16.328 1 80.06 211 GLY A C 1
ATOM 1570 O O . GLY A 1 211 ? -20.641 -9.031 -16.266 1 80.06 211 GLY A O 1
ATOM 1571 N N . GLY A 1 212 ? -19.719 -10.68 -17.328 1 67.5 212 GLY A N 1
ATOM 1572 C CA . GLY A 1 212 ? -20.828 -10.93 -18.234 1 67.5 212 GLY A CA 1
ATOM 1573 C C . GLY A 1 212 ? -21.875 -11.859 -17.656 1 67.5 212 GLY A C 1
ATOM 1574 O O . GLY A 1 212 ? -21.625 -12.539 -16.672 1 67.5 212 GLY A O 1
ATOM 1575 N N . MET B 1 1 ? 10 9.227 -17.062 1 85.69 1 MET B N 1
ATOM 1576 C CA . MET B 1 1 ? 8.992 10.102 -16.469 1 85.69 1 MET B CA 1
ATOM 1577 C C . MET B 1 1 ? 9.117 10.148 -14.953 1 85.69 1 MET B C 1
ATOM 1579 O O . MET B 1 1 ? 9.484 9.148 -14.328 1 85.69 1 MET B O 1
ATOM 1583 N N . THR B 1 2 ? 9.125 11.391 -14.336 1 96.31 2 THR B N 1
ATOM 1584 C CA . THR B 1 2 ? 9.297 11.617 -12.906 1 96.31 2 THR B CA 1
ATOM 1585 C C . THR B 1 2 ? 8.117 11.055 -12.125 1 96.31 2 THR B C 1
ATOM 1587 O O . THR B 1 2 ? 6.957 11.273 -12.492 1 96.31 2 THR B O 1
ATOM 1590 N N . LEU B 1 3 ? 8.391 10.234 -11.117 1 97.5 3 LEU B N 1
ATOM 1591 C CA . LEU B 1 3 ? 7.336 9.633 -10.305 1 97.5 3 LEU B CA 1
ATOM 1592 C C . LEU B 1 3 ? 7.293 10.273 -8.914 1 97.5 3 LEU B C 1
ATOM 1594 O O . LEU B 1 3 ? 8.305 10.305 -8.211 1 97.5 3 LEU B O 1
ATOM 1598 N N . LEU B 1 4 ? 6.145 10.766 -8.547 1 98.75 4 LEU B N 1
ATOM 1599 C CA . LEU B 1 4 ? 5.84 11.297 -7.219 1 98.75 4 LEU B CA 1
ATOM 1600 C C . LEU B 1 4 ? 5.035 10.289 -6.398 1 98.75 4 LEU B C 1
ATOM 1602 O O . LEU B 1 4 ? 3.953 9.867 -6.812 1 98.75 4 LEU B O 1
ATOM 1606 N N . LEU B 1 5 ? 5.625 9.836 -5.32 1 98.88 5 LEU B N 1
ATOM 1607 C CA . LEU B 1 5 ? 4.883 9.047 -4.34 1 98.88 5 LEU B CA 1
ATOM 1608 C C . LEU B 1 5 ? 4.418 9.922 -3.182 1 98.88 5 LEU B C 1
ATOM 1610 O O . LEU B 1 5 ? 5.234 10.57 -2.52 1 98.88 5 LEU B O 1
ATOM 1614 N N . THR B 1 6 ? 3.098 10.008 -2.973 1 98.94 6 THR B N 1
ATOM 1615 C CA . THR B 1 6 ? 2.547 10.758 -1.851 1 98.94 6 THR B CA 1
ATOM 1616 C C . THR B 1 6 ? 2.09 9.812 -0.74 1 98.94 6 THR B C 1
ATOM 1618 O O . THR B 1 6 ? 1.179 9.008 -0.939 1 98.94 6 THR B O 1
ATOM 1621 N N . PHE B 1 7 ? 2.77 9.867 0.426 1 98.94 7 PHE B N 1
ATOM 1622 C CA . PHE B 1 7 ? 2.508 9.008 1.573 1 98.94 7 PHE B CA 1
ATOM 1623 C C . PHE B 1 7 ? 1.848 9.789 2.699 1 98.94 7 PHE B C 1
ATOM 1625 O O . PHE B 1 7 ? 2.359 10.828 3.123 1 98.94 7 PHE B O 1
ATOM 1632 N N . GLY B 1 8 ? 0.677 9.344 3.119 1 98.94 8 GLY B N 1
ATOM 1633 C CA . GLY B 1 8 ? 0 10.086 4.172 1 98.94 8 GLY B CA 1
ATOM 1634 C C . GLY B 1 8 ? -1.236 9.383 4.695 1 98.94 8 GLY B C 1
ATOM 1635 O O . GLY B 1 8 ? -1.305 8.156 4.699 1 98.94 8 GLY B O 1
ATOM 1636 N N . ASP B 1 9 ? -2.15 10.188 5.273 1 98.88 9 ASP B N 1
ATOM 1637 C CA . ASP B 1 9 ? -3.332 9.664 5.957 1 98.88 9 ASP B CA 1
ATOM 1638 C C . ASP B 1 9 ? -4.602 9.984 5.172 1 98.88 9 ASP B C 1
ATOM 1640 O O . ASP B 1 9 ? -4.605 9.938 3.939 1 98.88 9 ASP B O 1
ATOM 1644 N N . SER B 1 10 ? -5.711 10.211 5.809 1 98.75 10 SER B N 1
ATOM 1645 C CA . SER B 1 10 ? -6.988 10.484 5.16 1 98.75 10 SER B CA 1
ATOM 1646 C C . SER B 1 10 ? -6.918 11.75 4.312 1 98.75 10 SER B C 1
ATOM 1648 O O . SER B 1 10 ? -7.625 11.867 3.311 1 98.75 10 SER B O 1
ATOM 1650 N N . ASN B 1 11 ? -6.16 12.688 4.684 1 98.75 11 ASN B N 1
ATOM 1651 C CA . ASN B 1 11 ? -6.051 13.938 3.947 1 98.75 11 ASN B CA 1
ATOM 1652 C C . ASN B 1 11 ? -5.254 13.766 2.658 1 98.75 11 ASN B C 1
ATOM 1654 O O . ASN B 1 11 ? -5.516 14.453 1.666 1 98.75 11 ASN B O 1
ATOM 1658 N N . THR B 1 12 ? -4.27 12.883 2.678 1 98.88 12 THR B N 1
ATOM 1659 C CA . THR B 1 12 ? -3.596 12.5 1.441 1 98.88 12 THR B CA 1
ATOM 1660 C C . THR B 1 12 ? -4.488 11.609 0.59 1 98.88 12 THR B C 1
ATOM 1662 O O . THR B 1 12 ? -4.477 11.695 -0.639 1 98.88 12 THR B O 1
ATOM 1665 N N . HIS B 1 13 ? -5.25 10.766 1.242 1 98.62 13 HIS B N 1
ATOM 1666 C CA . HIS B 1 13 ? -6.23 9.898 0.6 1 98.62 13 HIS B CA 1
ATOM 1667 C C . HIS B 1 13 ? -7.293 10.719 -0.134 1 98.62 13 HIS B C 1
ATOM 1669 O O . HIS B 1 13 ? -7.742 10.328 -1.214 1 98.62 13 HIS B O 1
ATOM 1675 N N . GLY B 1 14 ? -7.715 11.797 0.4 1 98.56 14 GLY B N 1
ATOM 1676 C CA . GLY B 1 14 ? -8.781 12.617 -0.148 1 98.56 14 GLY B CA 1
ATOM 1677 C C . GLY B 1 14 ? -10.117 12.406 0.542 1 98.56 14 GLY B C 1
ATOM 1678 O O . GLY B 1 14 ? -11.172 12.516 -0.087 1 98.56 14 GLY B O 1
ATOM 1679 N N . ALA B 1 15 ? -10.109 11.992 1.794 1 97.88 15 ALA B N 1
ATOM 1680 C CA . ALA B 1 15 ? -11.352 11.875 2.553 1 97.88 15 ALA B CA 1
ATOM 1681 C C . ALA B 1 15 ? -11.992 13.25 2.768 1 97.88 15 ALA B C 1
ATOM 1683 O O . ALA B 1 15 ? -11.32 14.188 3.197 1 97.88 15 ALA B O 1
ATOM 1684 N N . PRO B 1 16 ? -13.227 13.414 2.479 1 97.75 16 PRO B N 1
ATOM 1685 C CA . PRO B 1 16 ? -13.883 14.703 2.705 1 97.75 16 PRO B CA 1
ATOM 1686 C C . PRO B 1 16 ? -14.234 14.93 4.172 1 97.75 16 PRO B C 1
ATOM 1688 O O . PRO B 1 16 ? -14.219 13.992 4.973 1 97.75 16 PRO B O 1
ATOM 1691 N N . PRO B 1 17 ? -14.445 16.188 4.523 1 98.25 17 PRO B N 1
ATOM 1692 C CA . PRO B 1 17 ? -14.93 16.453 5.879 1 98.25 17 PRO B CA 1
ATOM 1693 C C . PRO B 1 17 ? -16.188 15.656 6.23 1 98.25 17 PRO B C 1
ATOM 1695 O O . PRO B 1 17 ? -17.094 15.547 5.41 1 98.25 17 PRO B O 1
ATOM 1698 N N . MET B 1 18 ? -16.172 15.164 7.406 1 97.38 18 MET B N 1
ATOM 1699 C CA . MET B 1 18 ? -17.266 14.305 7.852 1 97.38 18 MET B CA 1
ATOM 1700 C C . MET B 1 18 ? -18.312 15.102 8.633 1 97.38 18 MET B C 1
ATOM 1702 O O . MET B 1 18 ? -17.953 15.906 9.508 1 97.38 18 MET B O 1
ATOM 1706 N N . THR B 1 19 ? -19.578 14.852 8.336 1 96.5 19 THR B N 1
ATOM 1707 C CA . THR B 1 19 ? -20.641 15.531 9.062 1 96.5 19 THR B CA 1
ATOM 1708 C C . THR B 1 19 ? -21.156 14.672 10.219 1 96.5 19 THR B C 1
ATOM 1710 O O . THR B 1 19 ? -21.859 15.164 11.102 1 96.5 19 THR B O 1
ATOM 1713 N N . SER B 1 20 ? -20.844 13.391 10.164 1 95.44 20 SER B N 1
ATOM 1714 C CA . SER B 1 20 ? -21.141 12.445 11.234 1 95.44 20 SER B CA 1
ATOM 1715 C C . SER B 1 20 ? -20.062 11.359 11.328 1 95.44 20 SER B C 1
ATOM 1717 O O . SER B 1 20 ? -19.281 11.18 10.406 1 95.44 20 SER B O 1
ATOM 1719 N N . ARG B 1 21 ? -20.109 10.578 12.367 1 90.19 21 ARG B N 1
ATOM 1720 C CA . ARG B 1 21 ? -19.109 9.539 12.578 1 90.19 21 ARG B CA 1
ATOM 1721 C C . ARG B 1 21 ? -19.328 8.367 11.625 1 90.19 21 ARG B C 1
ATOM 1723 O O . ARG B 1 21 ? -18.422 7.559 11.414 1 90.19 21 ARG B O 1
ATOM 1730 N N . THR B 1 22 ? -20.5 8.297 11.109 1 87.75 22 THR B N 1
ATOM 1731 C CA . THR B 1 22 ? -20.828 7.16 10.258 1 87.75 22 THR B CA 1
ATOM 1732 C C . THR B 1 22 ? -20.844 7.566 8.789 1 87.75 22 THR B C 1
ATOM 1734 O O . THR B 1 22 ? -21.281 6.809 7.93 1 87.75 22 THR B O 1
ATOM 1737 N N . ASP B 1 23 ? -20.359 8.805 8.617 1 88.94 23 ASP B N 1
ATOM 1738 C CA . ASP B 1 23 ? -20.281 9.281 7.238 1 88.94 23 ASP B CA 1
ATOM 1739 C C . ASP B 1 23 ? -19.422 8.359 6.387 1 88.94 23 ASP B C 1
ATOM 1741 O O . ASP B 1 23 ? -18.328 7.949 6.805 1 88.94 23 ASP B O 1
ATOM 1745 N N . ARG B 1 24 ? -19.984 7.914 5.25 1 81.94 24 ARG B N 1
ATOM 1746 C CA . ARG B 1 24 ? -19.297 7.012 4.34 1 81.94 24 ARG B CA 1
ATOM 1747 C C . ARG B 1 24 ? -19.109 7.652 2.967 1 81.94 24 ARG B C 1
ATOM 1749 O O . ARG B 1 24 ? -19.156 6.965 1.944 1 81.94 24 ARG B O 1
ATOM 1756 N N . ALA B 1 25 ? -18.953 9.008 2.99 1 88.44 25 ALA B N 1
ATOM 1757 C CA . ALA B 1 25 ? -18.766 9.688 1.714 1 88.44 25 ALA B CA 1
ATOM 1758 C C . ALA B 1 25 ? -17.547 9.164 0.979 1 88.44 25 ALA B C 1
ATOM 1760 O O . ALA B 1 25 ? -16.516 8.883 1.6 1 88.44 25 ALA B O 1
ATOM 1761 N N . PRO B 1 26 ? -17.688 8.977 -0.318 1 90.56 26 PRO B N 1
ATOM 1762 C CA . PRO B 1 26 ? -16.5 8.578 -1.09 1 90.56 26 PRO B CA 1
ATOM 1763 C C . PRO B 1 26 ? -15.383 9.617 -1.031 1 90.56 26 PRO B C 1
ATOM 1765 O O . PRO B 1 26 ? -15.633 10.789 -0.721 1 90.56 26 PRO B O 1
ATOM 1768 N N . ARG B 1 27 ? -14.203 9.125 -1.254 1 95.12 27 ARG B N 1
ATOM 1769 C CA . ARG B 1 27 ? -13.094 10.07 -1.31 1 95.12 27 ARG B CA 1
ATOM 1770 C C . ARG B 1 27 ? -13.281 11.062 -2.451 1 95.12 27 ARG B C 1
ATOM 1772 O O . ARG B 1 27 ? -13.977 10.773 -3.428 1 95.12 27 ARG B O 1
ATOM 1779 N N . LEU B 1 28 ? -12.648 12.219 -2.301 1 97.12 28 LEU B N 1
ATOM 1780 C CA . LEU B 1 28 ? -12.641 13.219 -3.359 1 97.12 28 LEU B CA 1
ATOM 1781 C C . LEU B 1 28 ? -12.055 12.648 -4.645 1 97.12 28 LEU B C 1
ATOM 1783 O O . LEU B 1 28 ? -11.109 11.859 -4.602 1 97.12 28 LEU B O 1
ATOM 1787 N N . GLY B 1 29 ? -12.57 13.031 -5.82 1 94.31 29 GLY B N 1
ATOM 1788 C CA . GLY B 1 29 ? -12.18 12.469 -7.102 1 94.31 29 GLY B CA 1
ATOM 1789 C C . GLY B 1 29 ? -10.82 12.953 -7.574 1 94.31 29 GLY B C 1
ATOM 1790 O O . GLY B 1 29 ? -10.258 13.891 -7.008 1 94.31 29 GLY B O 1
ATOM 1791 N N . PRO B 1 30 ? -10.336 12.188 -8.625 1 92.81 30 PRO B N 1
ATOM 1792 C CA . PRO B 1 30 ? -9.109 12.688 -9.25 1 92.81 30 PRO B CA 1
ATOM 1793 C C . PRO B 1 30 ? -9.242 14.133 -9.727 1 92.81 30 PRO B C 1
ATOM 1795 O O . PRO B 1 30 ? -10.305 14.539 -10.195 1 92.81 30 PRO B O 1
ATOM 1798 N N . GLY B 1 31 ? -8.203 14.914 -9.609 1 96.5 31 GLY B N 1
ATOM 1799 C CA . GLY B 1 31 ? -8.227 16.328 -9.992 1 96.5 31 GLY B CA 1
ATOM 1800 C C . GLY B 1 31 ? -8.586 17.234 -8.836 1 96.5 31 GLY B C 1
ATOM 1801 O O . GLY B 1 31 ? -8.352 18.453 -8.906 1 96.5 31 GLY B O 1
ATOM 1802 N N . VAL B 1 32 ? -9.164 16.656 -7.789 1 98.19 32 VAL B N 1
ATOM 1803 C CA . VAL B 1 32 ? -9.531 17.438 -6.621 1 98.19 32 VAL B CA 1
ATOM 1804 C C . VAL B 1 32 ? -8.547 17.188 -5.48 1 98.19 32 VAL B C 1
ATOM 1806 O O . VAL B 1 32 ? -8.117 18.109 -4.797 1 98.19 32 VAL B O 1
ATOM 1809 N N . ARG B 1 33 ? -8.148 15.93 -5.293 1 98.62 33 ARG B N 1
ATOM 1810 C CA . ARG B 1 33 ? -7.219 15.555 -4.238 1 98.62 33 ARG B CA 1
ATOM 1811 C C . ARG B 1 33 ? -5.867 16.234 -4.434 1 98.62 33 ARG B C 1
ATOM 1813 O O . ARG B 1 33 ? -5.336 16.266 -5.543 1 98.62 33 ARG B O 1
ATOM 1820 N N . TRP B 1 34 ? -5.281 16.688 -3.385 1 98.94 34 TRP B N 1
ATOM 1821 C CA . TRP B 1 34 ? -4.094 17.531 -3.516 1 98.94 34 TRP B CA 1
ATOM 1822 C C . TRP B 1 34 ? -2.969 16.781 -4.215 1 98.94 34 TRP B C 1
ATOM 1824 O O . TRP B 1 34 ? -2.203 17.375 -4.98 1 98.94 34 TRP B O 1
ATOM 1834 N N . PRO B 1 35 ? -2.797 15.422 -3.938 1 98.94 35 PRO B N 1
ATOM 1835 C CA . PRO B 1 35 ? -1.742 14.734 -4.688 1 98.94 35 PRO B CA 1
ATOM 1836 C C . PRO B 1 35 ? -1.949 14.812 -6.199 1 98.94 35 PRO B C 1
ATOM 1838 O O . PRO B 1 35 ? -0.99 15.016 -6.945 1 98.94 35 PRO B O 1
ATOM 1841 N N . THR B 1 36 ? -3.207 14.641 -6.672 1 98.69 36 THR B N 1
ATOM 1842 C CA . THR B 1 36 ? -3.484 14.656 -8.109 1 98.69 36 THR B CA 1
ATOM 1843 C C . THR B 1 36 ? -3.32 16.062 -8.672 1 98.69 36 THR B C 1
ATOM 1845 O O . THR B 1 36 ? -2.881 16.234 -9.812 1 98.69 36 THR B O 1
ATOM 1848 N N . VAL B 1 37 ? -3.682 17.062 -7.867 1 98.88 37 VAL B N 1
ATOM 1849 C CA . VAL B 1 37 ? -3.479 18.453 -8.266 1 98.88 37 VAL B CA 1
ATOM 1850 C C . VAL B 1 37 ? -1.986 18.719 -8.438 1 98.88 37 VAL B C 1
ATOM 1852 O O . VAL B 1 37 ? -1.563 19.281 -9.445 1 98.88 37 VAL B O 1
ATOM 1855 N N . ALA B 1 38 ? -1.201 18.328 -7.445 1 98.88 38 ALA B N 1
ATOM 1856 C CA . ALA B 1 38 ? 0.241 18.547 -7.492 1 98.88 38 ALA B CA 1
ATOM 1857 C C . ALA B 1 38 ? 0.865 17.859 -8.703 1 98.88 38 ALA B C 1
ATOM 1859 O O . ALA B 1 38 ? 1.633 18.484 -9.445 1 98.88 38 ALA B O 1
ATOM 1860 N N . ALA B 1 39 ? 0.577 16.578 -8.906 1 98.69 39 ALA B N 1
ATOM 1861 C CA . ALA B 1 39 ? 1.146 15.805 -10 1 98.69 39 ALA B CA 1
ATOM 1862 C C . ALA B 1 39 ? 0.782 16.422 -11.352 1 98.69 39 ALA B C 1
ATOM 1864 O O . ALA B 1 39 ? 1.618 16.484 -12.258 1 98.69 39 ALA B O 1
ATOM 1865 N N . ALA B 1 40 ? -0.465 16.844 -11.492 1 98.56 40 ALA B N 1
ATOM 1866 C CA . ALA B 1 40 ? -0.917 17.453 -12.734 1 98.56 40 ALA B CA 1
ATOM 1867 C C . ALA B 1 40 ? -0.154 18.75 -13.016 1 98.56 40 ALA B C 1
ATOM 1869 O O . ALA B 1 40 ? 0.252 19 -14.156 1 98.56 40 ALA B O 1
ATOM 1870 N N . ARG B 1 41 ? -0.017 19.547 -12.016 1 98.44 41 ARG B N 1
ATOM 1871 C CA . ARG B 1 41 ? 0.702 20.812 -12.148 1 98.44 41 ARG B CA 1
ATOM 1872 C C . ARG B 1 41 ? 2.15 20.578 -12.562 1 98.44 41 ARG B C 1
ATOM 1874 O O . ARG B 1 41 ? 2.727 21.375 -13.305 1 98.44 41 ARG B O 1
ATOM 1881 N N . LEU B 1 42 ? 2.699 19.484 -12.117 1 98.38 42 LEU B N 1
ATOM 1882 C CA . LEU B 1 42 ? 4.105 19.188 -12.359 1 98.38 42 LEU B CA 1
ATOM 1883 C C . LEU B 1 42 ? 4.277 18.391 -13.656 1 98.38 42 LEU B C 1
ATOM 1885 O O . LEU B 1 42 ? 5.379 18.328 -14.203 1 98.38 42 LEU B O 1
ATOM 1889 N N . GLY B 1 43 ? 3.186 17.781 -14.133 1 98.12 43 GLY B N 1
ATOM 1890 C CA . GLY B 1 43 ? 3.281 16.859 -15.258 1 98.12 43 GLY B CA 1
ATOM 1891 C C . GLY B 1 43 ? 3.99 15.562 -14.906 1 98.12 43 GLY B C 1
ATOM 1892 O O . GLY B 1 43 ? 4.73 15.016 -15.727 1 98.12 43 GLY B O 1
ATOM 1893 N N . TRP B 1 44 ? 3.893 15.086 -13.672 1 98.19 44 TRP B N 1
ATOM 1894 C CA . TRP B 1 44 ? 4.59 13.906 -13.18 1 98.19 44 TRP B CA 1
ATOM 1895 C C . TRP B 1 44 ? 3.633 12.727 -13.047 1 98.19 44 TRP B C 1
ATOM 1897 O O . TRP B 1 44 ? 2.42 12.906 -12.93 1 98.19 44 TRP B O 1
ATOM 1907 N N . ASP B 1 45 ? 4.156 11.484 -13.164 1 96.5 45 ASP B N 1
ATOM 1908 C CA . ASP B 1 45 ? 3.412 10.297 -12.742 1 96.5 45 ASP B CA 1
ATOM 1909 C C . ASP B 1 45 ? 3.195 10.297 -11.227 1 96.5 45 ASP B C 1
ATOM 1911 O O . ASP B 1 45 ? 3.953 10.93 -10.484 1 96.5 45 ASP B O 1
ATOM 1915 N N . LEU B 1 46 ? 2.115 9.578 -10.805 1 97.69 46 LEU B N 1
ATOM 1916 C CA . LEU B 1 46 ? 1.725 9.695 -9.406 1 97.69 46 LEU B CA 1
ATOM 1917 C C . LEU B 1 46 ? 1.371 8.328 -8.828 1 97.69 46 LEU B C 1
ATOM 1919 O O . LEU B 1 46 ? 0.695 7.531 -9.484 1 97.69 46 LEU B O 1
ATOM 1923 N N . VAL B 1 47 ? 1.887 8.086 -7.645 1 97.62 47 VAL B N 1
ATOM 1924 C CA . VAL B 1 47 ? 1.394 7.02 -6.777 1 97.62 47 VAL B CA 1
ATOM 1925 C C . VAL B 1 47 ? 0.801 7.617 -5.504 1 97.62 47 VAL B C 1
ATOM 1927 O O . VAL B 1 47 ? 1.489 8.32 -4.762 1 97.62 47 VAL B O 1
ATOM 1930 N N . GLU B 1 48 ? -0.44 7.375 -5.273 1 98.38 48 GLU B N 1
ATOM 1931 C CA . GLU B 1 48 ? -1.116 7.852 -4.07 1 98.38 48 GLU B CA 1
ATOM 1932 C C . GLU B 1 48 ? -1.142 6.777 -2.988 1 98.38 48 GLU B C 1
ATOM 1934 O O . GLU B 1 48 ? -1.745 5.719 -3.17 1 98.38 48 GLU B O 1
ATOM 1939 N N . GLU B 1 49 ? -0.542 7.043 -1.884 1 98.69 49 GLU B N 1
ATOM 1940 C CA . GLU B 1 49 ? -0.529 6.129 -0.747 1 98.69 49 GLU B CA 1
ATOM 1941 C C . GLU B 1 49 ? -1.039 6.812 0.519 1 98.69 49 GLU B C 1
ATOM 1943 O O . GLU B 1 49 ? -0.32 6.902 1.516 1 98.69 49 GLU B O 1
ATOM 1948 N N . GLY B 1 50 ? -2.285 7.27 0.42 1 98.88 50 GLY B N 1
ATOM 1949 C CA . GLY B 1 50 ? -3.012 7.781 1.572 1 98.88 50 GLY B CA 1
ATOM 1950 C C . GLY B 1 50 ? -3.85 6.723 2.264 1 98.88 50 GLY B C 1
ATOM 1951 O O . GLY B 1 50 ? -4.598 5.992 1.611 1 98.88 50 GLY B O 1
ATOM 1952 N N . LEU B 1 51 ? -3.73 6.613 3.559 1 98.81 51 LEU B N 1
ATOM 1953 C CA . LEU B 1 51 ? -4.496 5.66 4.355 1 98.81 51 LEU B CA 1
ATOM 1954 C C . LEU B 1 51 ? -5.227 6.371 5.492 1 98.81 51 LEU B C 1
ATOM 1956 O O . LEU B 1 51 ? -4.594 6.871 6.426 1 98.81 51 LEU B O 1
ATOM 1960 N N . PRO B 1 52 ? -6.574 6.445 5.449 1 98.25 52 PRO B N 1
ATOM 1961 C CA . PRO B 1 52 ? -7.305 7.094 6.543 1 98.25 52 PRO B CA 1
ATOM 1962 C C . PRO B 1 52 ? -6.969 6.504 7.91 1 98.25 52 PRO B C 1
ATOM 1964 O O . PRO B 1 52 ? -7.117 5.297 8.117 1 98.25 52 PRO B O 1
ATOM 1967 N N . GLY B 1 53 ? -6.496 7.324 8.805 1 98.5 53 GLY B N 1
ATOM 1968 C CA . GLY B 1 53 ? -6.211 6.902 10.164 1 98.5 53 GLY B CA 1
ATOM 1969 C C . GLY B 1 53 ? -4.73 6.688 10.422 1 98.5 53 GLY B C 1
ATOM 1970 O O . GLY B 1 53 ? -4.316 6.531 11.578 1 98.5 53 GLY B O 1
ATOM 1971 N N . ARG B 1 54 ? -3.883 6.715 9.359 1 98.88 54 ARG B N 1
ATOM 1972 C CA . ARG B 1 54 ? -2.467 6.391 9.5 1 98.88 54 ARG B CA 1
ATOM 1973 C C . ARG B 1 54 ? -1.768 7.383 10.422 1 98.88 54 ARG B C 1
ATOM 1975 O O . ARG B 1 54 ? -2.02 8.586 10.352 1 98.88 54 ARG B O 1
ATOM 1982 N N . THR B 1 55 ? -0.91 6.883 11.289 1 98.88 55 THR B N 1
ATOM 1983 C CA . THR B 1 55 ? -0.04 7.66 12.164 1 98.88 55 THR B CA 1
ATOM 1984 C C . THR B 1 55 ? 1.409 7.586 11.695 1 98.88 55 THR B C 1
ATOM 1986 O O . THR B 1 55 ? 1.722 6.863 10.742 1 98.88 55 THR B O 1
ATOM 1989 N N . THR B 1 56 ? 2.262 8.328 12.336 1 98.88 56 THR B N 1
ATOM 1990 C CA . THR B 1 56 ? 3.682 8.25 12.016 1 98.88 56 THR B CA 1
ATOM 1991 C C . THR B 1 56 ? 4.273 6.934 12.508 1 98.88 56 THR B C 1
ATOM 1993 O O . THR B 1 56 ? 5.133 6.344 11.844 1 98.88 56 THR B O 1
ATOM 1996 N N . GLN B 1 57 ? 3.754 6.461 13.719 1 98 57 GLN B N 1
ATOM 1997 C CA . GLN B 1 57 ? 4.496 5.328 14.266 1 98 57 GLN B CA 1
ATOM 1998 C C . GLN B 1 57 ? 3.607 4.465 15.156 1 98 57 GLN B C 1
ATOM 2000 O O . GLN B 1 57 ? 4.066 3.473 15.719 1 98 57 GLN B O 1
ATOM 2005 N N . TRP B 1 58 ? 2.357 4.801 15.32 1 97.38 58 TRP B N 1
ATOM 2006 C CA . TRP B 1 58 ? 1.542 4.109 16.312 1 97.38 58 TRP B CA 1
ATOM 2007 C C . TRP B 1 58 ? 0.566 3.148 15.641 1 97.38 58 TRP B C 1
ATOM 2009 O O . TRP B 1 58 ? -0.221 3.553 14.781 1 97.38 58 TRP B O 1
ATOM 2019 N N . PRO B 1 59 ? 0.624 1.823 16.078 1 97.38 59 PRO B N 1
ATOM 2020 C CA . PRO B 1 59 ? -0.575 1.025 15.805 1 97.38 59 PRO B CA 1
ATOM 2021 C C . PRO B 1 59 ? -1.815 1.565 16.516 1 97.38 59 PRO B C 1
ATOM 2023 O O . PRO B 1 59 ? -1.718 2.076 17.625 1 97.38 59 PRO B O 1
ATOM 2026 N N . ASP B 1 60 ? -2.879 1.6 15.906 1 97.81 60 ASP B N 1
ATOM 2027 C CA . ASP B 1 60 ? -4.113 2.096 16.5 1 97.81 60 ASP B CA 1
ATOM 2028 C C . ASP B 1 60 ? -4.938 0.952 17.094 1 97.81 60 ASP B C 1
ATOM 2030 O O . ASP B 1 60 ? -5.328 0.028 16.375 1 97.81 60 ASP B O 1
ATOM 2034 N N . PRO B 1 61 ? -5.16 0.96 18.375 1 96.06 61 PRO B N 1
ATOM 2035 C CA . PRO B 1 61 ? -5.871 -0.152 19.016 1 96.06 61 PRO B CA 1
ATOM 2036 C C . PRO B 1 61 ? -7.309 -0.292 18.531 1 96.06 61 PRO B C 1
ATOM 2038 O O . PRO B 1 61 ? -7.93 -1.341 18.719 1 96.06 61 PRO B O 1
ATOM 2041 N N . VAL B 1 62 ? -7.871 0.72 17.906 1 94.69 62 VAL B N 1
ATOM 2042 C CA . VAL B 1 62 ? -9.25 0.7 17.422 1 94.69 62 VAL B CA 1
ATOM 2043 C C . VAL B 1 62 ? -9.273 0.403 15.93 1 94.69 62 VAL B C 1
ATOM 2045 O O . VAL B 1 62 ? -10.016 -0.467 15.477 1 94.69 62 VAL B O 1
ATOM 2048 N N . MET B 1 63 ? -8.383 1.025 15.164 1 95.62 63 MET B N 1
ATOM 2049 C CA . MET B 1 63 ? -8.461 0.99 13.703 1 95.62 63 MET B CA 1
ATOM 2050 C C . MET B 1 63 ? -7.562 -0.104 13.141 1 95.62 63 MET B C 1
ATOM 2052 O O . MET B 1 63 ? -7.711 -0.49 11.977 1 95.62 63 MET B O 1
ATOM 2056 N N . GLY B 1 64 ? -6.602 -0.574 13.969 1 96.38 64 GLY B N 1
ATOM 2057 C CA . GLY B 1 64 ? -5.758 -1.676 13.531 1 96.38 64 GLY B CA 1
ATOM 2058 C C . GLY B 1 64 ? -4.285 -1.322 13.5 1 96.38 64 GLY B C 1
ATOM 2059 O O . GLY B 1 64 ? -3.924 -0.144 13.461 1 96.38 64 GLY B O 1
ATOM 2060 N N . ASP B 1 65 ? -3.467 -2.344 13.461 1 96.44 65 ASP B N 1
ATOM 2061 C CA . ASP B 1 65 ? -2.016 -2.195 13.531 1 96.44 65 ASP B CA 1
ATOM 2062 C C . ASP B 1 65 ? -1.469 -1.562 12.25 1 96.44 65 ASP B C 1
ATOM 2064 O O . ASP B 1 65 ? -0.404 -0.94 12.266 1 96.44 65 ASP B O 1
ATOM 2068 N N . GLU B 1 66 ? -2.197 -1.707 11.188 1 97.12 66 GLU B N 1
ATOM 2069 C CA . GLU B 1 66 ? -1.731 -1.217 9.891 1 97.12 66 GLU B CA 1
ATOM 2070 C C . GLU B 1 66 ? -1.714 0.309 9.859 1 97.12 66 GLU B C 1
ATOM 2072 O O . GLU B 1 66 ? -1.156 0.906 8.93 1 97.12 66 GLU B O 1
ATOM 2077 N N . MET B 1 67 ? -2.227 0.955 10.977 1 98.62 67 MET B N 1
ATOM 2078 C CA . MET B 1 67 ? -2.193 2.414 11.031 1 98.62 67 MET B CA 1
ATOM 2079 C C . MET B 1 67 ? -0.787 2.916 11.336 1 98.62 67 MET B C 1
ATOM 2081 O O . MET B 1 67 ? -0.49 4.098 11.148 1 98.62 67 MET B O 1
ATOM 2085 N N . ASP B 1 68 ? 0.046 2.059 11.883 1 98.69 68 ASP B N 1
ATOM 2086 C CA . ASP B 1 68 ? 1.46 2.387 12.031 1 98.69 68 ASP B CA 1
ATOM 2087 C C . ASP B 1 68 ? 2.1 2.691 10.68 1 98.69 68 ASP B C 1
ATOM 2089 O O . ASP B 1 68 ? 2.15 1.827 9.805 1 98.69 68 ASP B O 1
ATOM 2093 N N . GLY B 1 69 ? 2.617 3.896 10.492 1 98.81 69 GLY B N 1
ATOM 2094 C CA . GLY B 1 69 ? 3.098 4.355 9.195 1 98.81 69 GLY B CA 1
ATOM 2095 C C . GLY B 1 69 ? 4.34 3.623 8.727 1 98.81 69 GLY B C 1
ATOM 2096 O O . GLY B 1 69 ? 4.66 3.641 7.539 1 98.81 69 GLY B O 1
ATOM 2097 N N . ARG B 1 70 ? 5.059 2.971 9.648 1 98.62 70 ARG B N 1
ATOM 2098 C CA . ARG B 1 70 ? 6.359 2.4 9.312 1 98.62 70 ARG B CA 1
ATOM 2099 C C . ARG B 1 70 ? 6.203 1.196 8.391 1 98.62 70 ARG B C 1
ATOM 2101 O O . ARG B 1 70 ? 6.766 1.173 7.293 1 98.62 70 ARG B O 1
ATOM 2108 N N . PRO B 1 71 ? 5.355 0.213 8.68 1 98 71 PRO B N 1
ATOM 2109 C CA . PRO B 1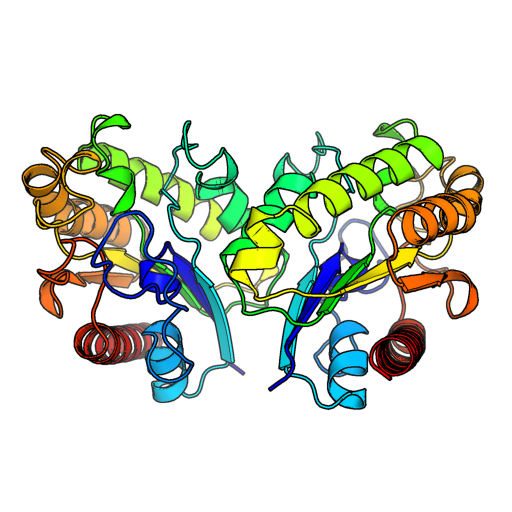 71 ? 5.184 -0.882 7.727 1 98 71 PRO B CA 1
ATOM 2110 C C . PRO B 1 71 ? 4.59 -0.419 6.395 1 98 71 PRO B C 1
ATOM 2112 O O . PRO B 1 71 ? 4.98 -0.914 5.336 1 98 71 PRO B O 1
ATOM 2115 N N . GLY B 1 72 ? 3.662 0.501 6.465 1 98.62 72 GLY B N 1
ATOM 2116 C CA . GLY B 1 72 ? 3.055 1.027 5.254 1 98.62 72 GLY B CA 1
ATOM 2117 C C . GLY B 1 72 ? 4.055 1.702 4.332 1 98.62 72 GLY B C 1
ATOM 2118 O O . GLY B 1 72 ? 3.963 1.573 3.109 1 98.62 72 GLY B O 1
ATOM 2119 N N . LEU B 1 73 ? 4.961 2.441 4.91 1 98.88 73 LEU B N 1
ATOM 2120 C CA . LEU B 1 73 ? 5.977 3.096 4.094 1 98.88 73 LEU B CA 1
ATOM 2121 C C . LEU B 1 73 ? 6.879 2.068 3.424 1 98.88 73 LEU B C 1
ATOM 2123 O O . LEU B 1 73 ? 7.207 2.199 2.24 1 98.88 73 LEU B O 1
ATOM 2127 N N . LYS B 1 74 ? 7.293 1.068 4.176 1 98.56 74 LYS B N 1
ATOM 2128 C CA . LYS B 1 74 ? 8.109 0.008 3.598 1 98.56 74 LYS B CA 1
ATOM 2129 C C . LYS B 1 74 ? 7.391 -0.676 2.439 1 98.56 74 LYS B C 1
ATOM 2131 O O . LYS B 1 74 ? 7.992 -0.94 1.396 1 98.56 74 LYS B O 1
ATOM 2136 N N . ILE B 1 75 ? 6.125 -0.95 2.627 1 98.75 75 ILE B N 1
ATOM 2137 C CA . ILE B 1 75 ? 5.332 -1.577 1.577 1 98.75 75 ILE B CA 1
ATOM 2138 C C . ILE B 1 75 ? 5.297 -0.674 0.347 1 98.75 75 ILE B C 1
ATOM 2140 O O . ILE B 1 75 ? 5.539 -1.13 -0.773 1 98.75 75 ILE B O 1
ATOM 2144 N N . ALA B 1 76 ? 5.02 0.59 0.551 1 98.75 76 ALA B N 1
ATOM 2145 C CA . ALA B 1 76 ? 4.93 1.53 -0.563 1 98.75 76 ALA B CA 1
ATOM 2146 C C . ALA B 1 76 ? 6.246 1.604 -1.325 1 98.75 76 ALA B C 1
ATOM 2148 O O . ALA B 1 76 ? 6.266 1.551 -2.557 1 98.75 76 ALA B O 1
ATOM 2149 N N . LEU B 1 77 ? 7.352 1.672 -0.627 1 98.5 77 LEU B N 1
ATOM 2150 C CA . LEU B 1 77 ? 8.672 1.825 -1.237 1 98.5 77 LEU B CA 1
ATOM 2151 C C . LEU B 1 77 ? 9.078 0.551 -1.968 1 98.5 77 LEU B C 1
ATOM 2153 O O . LEU B 1 77 ? 9.844 0.605 -2.938 1 98.5 77 LEU B O 1
ATOM 2157 N N . ARG B 1 78 ? 8.617 -0.531 -1.53 1 97.62 78 ARG B N 1
ATOM 2158 C CA . ARG B 1 78 ? 8.984 -1.804 -2.143 1 97.62 78 ARG B CA 1
ATOM 2159 C C . ARG B 1 78 ? 8.062 -2.133 -3.312 1 97.62 78 ARG B C 1
ATOM 2161 O O . ARG B 1 78 ? 8.477 -2.779 -4.277 1 97.62 78 ARG B O 1
ATOM 2168 N N . SER B 1 79 ? 6.836 -1.654 -3.318 1 98.12 79 SER B N 1
ATOM 2169 C CA . SER B 1 79 ? 5.812 -2.002 -4.301 1 98.12 79 SER B CA 1
ATOM 2170 C C . SER B 1 79 ? 5.906 -1.107 -5.531 1 98.12 79 SER B C 1
ATOM 2172 O O . SER B 1 79 ? 5.496 -1.504 -6.625 1 98.12 79 SER B O 1
ATOM 2174 N N . HIS B 1 80 ? 6.441 0.109 -5.352 1 97 80 HIS B N 1
ATOM 2175 C CA . HIS B 1 80 ? 6.402 1.098 -6.422 1 97 80 HIS B CA 1
ATOM 2176 C C . HIS B 1 80 ? 7.801 1.598 -6.762 1 97 80 HIS B C 1
ATOM 2178 O O . HIS B 1 80 ? 8.727 1.464 -5.957 1 97 80 HIS B O 1
ATOM 2184 N N . GLY B 1 81 ? 7.879 2.135 -8 1 93.44 81 GLY B N 1
ATOM 2185 C CA . GLY B 1 81 ? 9.133 2.799 -8.328 1 93.44 81 GLY B CA 1
ATOM 2186 C C . GLY B 1 81 ? 9.633 2.467 -9.719 1 93.44 81 GLY B C 1
ATOM 2187 O O . GLY B 1 81 ? 8.969 1.753 -10.469 1 93.44 81 GLY B O 1
ATOM 2188 N N . PRO B 1 82 ? 10.719 3.014 -10 1 95.62 82 PRO B N 1
ATOM 2189 C CA . PRO B 1 82 ? 11.594 3.879 -9.203 1 95.62 82 PRO B CA 1
ATOM 2190 C C . PRO B 1 82 ? 10.945 5.227 -8.883 1 95.62 82 PRO B C 1
ATOM 2192 O O . PRO B 1 82 ? 10.32 5.84 -9.742 1 95.62 82 PRO B O 1
ATOM 2195 N N . ILE B 1 83 ? 11.117 5.629 -7.621 1 97.56 83 ILE B N 1
ATOM 2196 C CA . ILE B 1 83 ? 10.562 6.875 -7.098 1 97.56 83 ILE B CA 1
ATOM 2197 C C . ILE B 1 83 ? 11.578 8 -7.25 1 97.56 83 ILE B C 1
ATOM 2199 O O . ILE B 1 83 ? 12.773 7.805 -6.988 1 97.56 83 ILE B O 1
ATOM 2203 N N . ASP B 1 84 ? 11.117 9.172 -7.684 1 98.31 84 ASP B N 1
ATOM 2204 C CA . ASP B 1 84 ? 11.984 10.344 -7.746 1 98.31 84 ASP B CA 1
ATOM 2205 C C . ASP B 1 84 ? 11.727 11.281 -6.57 1 98.31 84 ASP B C 1
ATOM 2207 O O . ASP B 1 84 ? 12.648 11.93 -6.07 1 98.31 84 ASP B O 1
ATOM 2211 N N . TRP B 1 85 ? 10.438 11.367 -6.184 1 98.81 85 TRP B N 1
ATOM 2212 C CA . TRP B 1 85 ? 10.023 12.25 -5.098 1 98.81 85 TRP B CA 1
ATOM 2213 C C . TRP B 1 85 ? 9.039 11.547 -4.168 1 98.81 85 TRP B C 1
ATOM 2215 O O . TRP B 1 85 ? 8.133 10.859 -4.625 1 98.81 85 TRP B O 1
ATOM 2225 N N . LEU B 1 86 ? 9.289 11.727 -2.895 1 98.94 86 LEU B N 1
ATOM 2226 C CA . LEU B 1 86 ? 8.398 11.234 -1.847 1 98.94 86 LEU B CA 1
ATOM 2227 C C . LEU B 1 86 ? 7.895 12.391 -0.982 1 98.94 86 LEU B C 1
ATOM 2229 O O . LEU B 1 86 ? 8.688 13.188 -0.482 1 98.94 86 LEU B O 1
ATOM 2233 N N . THR B 1 87 ? 6.609 12.562 -0.913 1 98.94 87 THR B N 1
ATOM 2234 C CA . THR B 1 87 ? 6.082 13.422 0.14 1 98.94 87 THR B CA 1
ATOM 2235 C C . THR B 1 87 ? 5.598 12.594 1.325 1 98.94 87 THR B C 1
ATOM 2237 O O . THR B 1 87 ? 5.059 11.5 1.145 1 98.94 87 THR B O 1
ATOM 2240 N N . ILE B 1 88 ? 5.816 13.086 2.506 1 99 88 ILE B N 1
ATOM 2241 C CA . ILE B 1 88 ? 5.258 12.508 3.721 1 99 88 ILE B CA 1
ATOM 2242 C C . ILE B 1 88 ? 4.426 13.555 4.457 1 99 88 ILE B C 1
ATOM 2244 O O . ILE B 1 88 ? 4.957 14.555 4.934 1 99 88 ILE B O 1
ATOM 2248 N N . MET B 1 89 ? 3.164 13.375 4.484 1 98.94 89 MET B N 1
ATOM 2249 C CA . MET B 1 89 ? 2.277 14.203 5.301 1 98.94 89 MET B CA 1
ATOM 2250 C C . MET B 1 89 ? 1.493 13.352 6.289 1 98.94 89 MET B C 1
ATOM 2252 O O . MET B 1 89 ? 0.458 12.781 5.941 1 98.94 89 MET B O 1
ATOM 2256 N N . LEU B 1 90 ? 2.002 13.289 7.508 1 98.94 90 LEU B N 1
ATOM 2257 C CA . LEU B 1 90 ? 1.403 12.602 8.648 1 98.94 90 LEU B CA 1
ATOM 2258 C C . LEU B 1 90 ? 1.496 13.453 9.906 1 98.94 90 LEU B C 1
ATOM 2260 O O . LEU B 1 90 ? 2.049 14.555 9.875 1 98.94 90 LEU B O 1
ATOM 2264 N N . GLY B 1 91 ? 0.888 13.016 10.945 1 98.75 91 GLY B N 1
ATOM 2265 C CA . GLY B 1 91 ? 0.952 13.711 12.227 1 98.75 91 GLY B CA 1
ATOM 2266 C C . GLY B 1 91 ? -0.414 14.055 12.781 1 98.75 91 GLY B C 1
ATOM 2267 O O . GLY B 1 91 ? -0.582 14.172 14 1 98.75 91 GLY B O 1
ATOM 2268 N N . THR B 1 92 ? -1.413 14.25 11.859 1 98.81 92 THR B N 1
ATOM 2269 C CA . THR B 1 92 ? -2.76 14.578 12.305 1 98.81 92 THR B CA 1
ATOM 2270 C C . THR B 1 92 ? -3.293 13.508 13.25 1 98.81 92 THR B C 1
ATOM 2272 O O . THR B 1 92 ? -3.738 13.805 14.359 1 98.81 92 THR B O 1
ATOM 2275 N N . ASN B 1 93 ? -3.195 12.266 12.883 1 98.75 93 ASN B N 1
ATOM 2276 C CA . ASN B 1 93 ? -3.766 11.172 13.672 1 98.75 93 ASN B CA 1
ATOM 2277 C C . ASN B 1 93 ? -2.898 10.844 14.883 1 98.75 93 ASN B C 1
ATOM 2279 O O . ASN B 1 93 ? -3.348 10.164 15.812 1 98.75 93 ASN B O 1
ATOM 2283 N N . ASP B 1 94 ? -1.648 11.289 14.867 1 98.75 94 ASP B N 1
ATOM 2284 C CA . ASP B 1 94 ? -0.792 11.195 16.047 1 98.75 94 ASP B CA 1
ATOM 2285 C C . ASP B 1 94 ? -1.319 12.07 17.172 1 98.75 94 ASP B C 1
ATOM 2287 O O . ASP B 1 94 ? -0.922 11.906 18.328 1 98.75 94 ASP B O 1
ATOM 2291 N N . MET B 1 95 ? -2.203 13.016 16.828 1 98.56 95 MET B N 1
ATOM 2292 C CA . MET B 1 95 ? -2.734 13.961 17.797 1 98.56 95 MET B CA 1
ATOM 2293 C C . MET B 1 95 ? -3.982 13.406 18.469 1 98.56 95 MET B C 1
ATOM 2295 O O . MET B 1 95 ? -4.547 14.039 19.375 1 98.56 95 MET B O 1
ATOM 2299 N N . LYS B 1 96 ? -4.402 12.219 18.031 1 98.56 96 LYS B N 1
ATOM 2300 C CA . LYS B 1 96 ? -5.527 11.609 18.734 1 98.56 96 LYS B CA 1
ATOM 2301 C C . LYS B 1 96 ? -5.242 11.484 20.219 1 98.56 96 LYS B C 1
ATOM 2303 O O . LYS B 1 96 ? -4.129 11.125 20.609 1 98.56 96 LYS B O 1
ATOM 2308 N N . THR B 1 97 ? -6.273 11.688 21 1 97.88 97 THR B N 1
ATOM 2309 C CA . THR B 1 97 ? -6.184 11.727 22.453 1 97.88 97 THR B CA 1
ATOM 2310 C C . THR B 1 97 ? -5.578 10.438 23 1 97.88 97 THR B C 1
ATOM 2312 O O . THR B 1 97 ? -4.773 10.461 23.938 1 97.88 97 THR B O 1
ATOM 2315 N N . ARG B 1 98 ? -5.828 9.344 22.422 1 97.38 98 ARG B N 1
ATOM 2316 C CA . ARG B 1 98 ? -5.441 8.039 22.953 1 97.38 98 ARG B CA 1
ATOM 2317 C C . ARG B 1 98 ? -3.934 7.832 22.844 1 97.38 98 ARG B C 1
ATOM 2319 O O . ARG B 1 98 ? -3.377 6.93 23.469 1 97.38 98 ARG B O 1
ATOM 2326 N N . PHE B 1 99 ? -3.221 8.664 22.109 1 97.75 99 PHE B N 1
ATOM 2327 C CA . PHE B 1 99 ? -1.786 8.477 21.922 1 97.75 99 PHE B CA 1
ATOM 2328 C C . PHE B 1 99 ? -0.998 9.43 22.812 1 97.75 99 PHE B C 1
ATOM 2330 O O . PHE B 1 99 ? 0.229 9.508 22.719 1 97.75 99 PHE B O 1
ATOM 2337 N N . ASP B 1 100 ? -1.653 10.219 23.703 1 96 100 ASP B N 1
ATOM 2338 C CA . ASP B 1 100 ? -1.002 11.219 24.531 1 96 100 ASP B CA 1
ATOM 2339 C C . ASP B 1 100 ? -0.081 12.117 23.703 1 96 100 ASP B C 1
ATOM 2341 O O . ASP B 1 100 ? 1.132 12.133 23.922 1 96 100 ASP B O 1
ATOM 2345 N N . PRO B 1 101 ? -0.659 12.93 22.859 1 95.81 101 PRO B N 1
ATOM 2346 C CA . PRO B 1 101 ? 0.103 13.547 21.781 1 95.81 101 PRO B CA 1
ATOM 2347 C C . PRO B 1 101 ? 0.981 14.703 22.25 1 95.81 101 PRO B C 1
ATOM 2349 O O . PRO B 1 101 ? 0.552 15.508 23.078 1 95.81 101 PRO B O 1
ATOM 2352 N N . THR B 1 102 ? 2.143 14.805 21.75 1 98.06 102 THR B N 1
ATOM 2353 C CA . THR B 1 102 ? 3.029 15.961 21.75 1 98.06 102 THR B CA 1
ATOM 2354 C C . THR B 1 102 ? 3.684 16.141 20.375 1 98.06 102 THR B C 1
ATOM 2356 O O . THR B 1 102 ? 3.855 15.164 19.641 1 98.06 102 THR B O 1
ATOM 2359 N N . PRO B 1 103 ? 4.039 17.359 20.031 1 98.25 103 PRO B N 1
ATOM 2360 C CA . PRO B 1 103 ? 4.766 17.547 18.781 1 98.25 103 PRO B CA 1
ATOM 2361 C C . PRO B 1 103 ? 6.043 16.719 18.703 1 98.25 103 PRO B C 1
ATOM 2363 O O . PRO B 1 103 ? 6.387 16.203 17.625 1 98.25 103 PRO B O 1
ATOM 2366 N N . ALA B 1 104 ? 6.699 16.578 19.812 1 98.25 104 ALA B N 1
ATOM 2367 C CA . ALA B 1 104 ? 7.961 15.844 19.859 1 98.25 104 ALA B CA 1
ATOM 2368 C C . ALA B 1 104 ? 7.75 14.375 19.531 1 98.25 104 ALA B C 1
ATOM 2370 O O . ALA B 1 104 ? 8.57 13.758 18.844 1 98.25 104 ALA B O 1
ATOM 2371 N N . ARG B 1 105 ? 6.688 13.805 20.016 1 98.19 105 ARG B N 1
ATOM 2372 C CA . ARG B 1 105 ? 6.398 12.398 19.75 1 98.19 105 ARG B CA 1
ATOM 2373 C C . ARG B 1 105 ? 6.066 12.188 18.266 1 98.19 105 ARG B C 1
ATOM 2375 O O . ARG B 1 105 ? 6.516 11.211 17.656 1 98.19 105 ARG B O 1
ATOM 2382 N N . ALA B 1 106 ? 5.277 13.062 17.719 1 98.5 106 ALA B N 1
ATOM 2383 C CA . ALA B 1 106 ? 5 12.992 16.297 1 98.5 106 ALA B CA 1
ATOM 2384 C C . ALA B 1 106 ? 6.277 13.164 15.477 1 98.5 106 ALA B C 1
ATOM 2386 O O . ALA B 1 106 ? 6.492 12.461 14.484 1 98.5 106 ALA B O 1
ATOM 2387 N N . ALA B 1 107 ? 7.102 14.094 15.883 1 98.56 107 ALA B N 1
ATOM 2388 C CA . ALA B 1 107 ? 8.375 14.336 15.211 1 98.56 107 ALA B CA 1
ATOM 2389 C C . ALA B 1 107 ? 9.273 13.109 15.273 1 98.56 107 ALA B C 1
ATOM 2391 O O . ALA B 1 107 ? 9.984 12.805 14.312 1 98.56 107 ALA B O 1
ATOM 2392 N N . ALA B 1 108 ? 9.297 12.445 16.406 1 98.56 108 ALA B N 1
ATOM 2393 C CA . ALA B 1 108 ? 10.055 11.203 16.516 1 98.56 108 ALA B CA 1
ATOM 2394 C C . ALA B 1 108 ? 9.555 10.156 15.531 1 98.56 108 ALA B C 1
ATOM 2396 O O . ALA B 1 108 ? 10.352 9.43 14.93 1 98.56 108 ALA B O 1
ATOM 2397 N N . GLY B 1 109 ? 8.242 10.07 15.43 1 98.75 109 GLY B N 1
ATOM 2398 C CA . GLY B 1 109 ? 7.68 9.188 14.43 1 98.75 109 GLY B CA 1
ATOM 2399 C C . GLY B 1 109 ? 8.094 9.547 13.016 1 98.75 109 GLY B C 1
ATOM 2400 O O . GLY B 1 109 ? 8.445 8.672 12.219 1 98.75 109 GLY B O 1
ATOM 2401 N N . LEU B 1 110 ? 8.016 10.82 12.688 1 98.88 110 LEU B N 1
ATOM 2402 C CA . LEU B 1 110 ? 8.492 11.289 11.391 1 98.88 110 LEU B CA 1
ATOM 2403 C C . LEU B 1 110 ? 9.953 10.906 11.18 1 98.88 110 LEU B C 1
ATOM 2405 O O . LEU B 1 110 ? 10.344 10.492 10.086 1 98.88 110 LEU B O 1
ATOM 2409 N N . SER B 1 111 ? 10.773 11.102 12.203 1 98.81 111 SER B N 1
ATOM 2410 C CA . SER B 1 111 ? 12.18 10.742 12.117 1 98.81 111 SER B CA 1
ATOM 2411 C C . SER B 1 111 ? 12.352 9.266 11.75 1 98.81 111 SER B C 1
ATOM 2413 O O . SER B 1 111 ? 13.203 8.922 10.922 1 98.81 111 SER B O 1
ATOM 2415 N N . ALA B 1 112 ? 11.594 8.422 12.359 1 98.75 112 ALA B N 1
ATOM 2416 C CA . ALA B 1 112 ? 11.641 6.996 12.047 1 98.75 112 ALA B CA 1
ATOM 2417 C C . ALA B 1 112 ? 11.281 6.738 10.594 1 98.75 112 ALA B C 1
ATOM 2419 O O . ALA B 1 112 ? 11.898 5.906 9.922 1 98.75 112 ALA B O 1
ATOM 2420 N N . LEU B 1 113 ? 10.266 7.422 10.102 1 98.94 113 LEU B N 1
ATOM 2421 C CA . LEU B 1 113 ? 9.875 7.285 8.703 1 98.94 113 LEU B CA 1
ATOM 2422 C C . LEU B 1 113 ? 10.992 7.758 7.777 1 98.94 113 LEU B C 1
ATOM 2424 O O . LEU B 1 113 ? 11.266 7.129 6.75 1 98.94 113 LEU B O 1
ATOM 2428 N N . LEU B 1 114 ? 11.625 8.859 8.141 1 98.94 114 LEU B N 1
ATOM 2429 C CA . LEU B 1 114 ? 12.727 9.359 7.328 1 98.94 114 LEU B CA 1
ATOM 2430 C C . LEU B 1 114 ? 13.922 8.414 7.387 1 98.94 114 LEU B C 1
ATOM 2432 O O . LEU B 1 114 ? 14.656 8.273 6.402 1 98.94 114 LEU B O 1
ATOM 2436 N N . ASP B 1 115 ? 14.172 7.77 8.586 1 98.88 115 ASP B N 1
ATOM 2437 C CA . ASP B 1 115 ? 15.195 6.73 8.664 1 98.88 115 ASP B CA 1
ATOM 2438 C C . ASP B 1 115 ? 14.945 5.633 7.633 1 98.88 115 ASP B C 1
ATOM 2440 O O . ASP B 1 115 ? 15.883 5.16 6.984 1 98.88 115 ASP B O 1
ATOM 2444 N N . ILE B 1 116 ? 13.734 5.246 7.453 1 98.75 116 ILE B N 1
ATOM 2445 C CA . ILE B 1 116 ? 13.367 4.234 6.469 1 98.75 116 ILE B CA 1
ATOM 2446 C C . ILE B 1 116 ? 13.602 4.773 5.062 1 98.75 116 ILE B C 1
ATOM 2448 O O . ILE B 1 116 ? 14.344 4.176 4.273 1 98.75 116 ILE B O 1
ATOM 2452 N N . ALA B 1 117 ? 13.031 5.918 4.719 1 98.88 117 ALA B N 1
ATOM 2453 C CA . ALA B 1 117 ? 13.047 6.473 3.369 1 98.88 117 ALA B CA 1
ATOM 2454 C C . ALA B 1 117 ? 14.477 6.762 2.912 1 98.88 117 ALA B C 1
ATOM 2456 O O . ALA B 1 117 ? 14.805 6.582 1.738 1 98.88 117 ALA B O 1
ATOM 2457 N N . GLN B 1 118 ? 15.297 7.191 3.852 1 98.81 118 GLN B N 1
ATOM 2458 C CA . GLN B 1 118 ? 16.625 7.66 3.496 1 98.81 118 GLN B CA 1
ATOM 2459 C C . GLN B 1 118 ? 17.672 6.566 3.697 1 98.81 118 GLN B C 1
ATOM 2461 O O . GLN B 1 118 ? 18.875 6.805 3.539 1 98.81 118 GLN B O 1
ATOM 2466 N N . SER B 1 119 ? 17.25 5.418 4.094 1 98.5 119 SER B N 1
ATOM 2467 C CA . SER B 1 119 ? 18.188 4.316 4.25 1 98.5 119 SER B CA 1
ATOM 2468 C C . SER B 1 119 ? 18.875 3.986 2.932 1 98.5 119 SER B C 1
ATOM 2470 O O . SER B 1 119 ? 18.328 4.23 1.857 1 98.5 119 SER B O 1
ATOM 2472 N N . VAL B 1 120 ? 20.047 3.375 2.975 1 97.69 120 VAL B N 1
ATOM 2473 C CA . VAL B 1 120 ? 20.828 2.984 1.805 1 97.69 120 VAL B CA 1
ATOM 2474 C C . VAL B 1 120 ? 20.016 2.023 0.939 1 97.69 120 VAL B C 1
ATOM 2476 O O . VAL B 1 120 ? 20 2.146 -0.288 1 97.69 120 VAL B O 1
ATOM 2479 N N . GLU B 1 121 ? 19.328 1.178 1.53 1 94.19 121 GLU B N 1
ATOM 2480 C CA . GLU B 1 121 ? 18.531 0.169 0.83 1 94.19 121 GLU B CA 1
ATOM 2481 C C . GLU B 1 121 ? 17.531 0.817 -0.121 1 94.19 121 GLU B C 1
ATOM 2483 O O . GLU B 1 121 ? 17.531 0.535 -1.321 1 94.19 121 GLU B O 1
ATOM 2488 N N . TRP B 1 122 ? 16.734 1.672 0.462 1 97.31 122 TRP B N 1
ATOM 2489 C CA . TRP B 1 122 ? 15.648 2.223 -0.333 1 97.31 122 TRP B CA 1
ATOM 2490 C C . TRP B 1 122 ? 16.156 3.277 -1.307 1 97.31 122 TRP B C 1
ATOM 2492 O O . TRP B 1 122 ? 15.672 3.381 -2.434 1 97.31 122 TRP B O 1
ATOM 2502 N N . GLN B 1 123 ? 17.141 4.039 -0.9 1 98 123 GLN B N 1
ATOM 2503 C CA . GLN B 1 123 ? 17.734 5.004 -1.821 1 98 123 GLN B CA 1
ATOM 2504 C C . GLN B 1 123 ? 18.391 4.301 -3.008 1 98 123 GLN B C 1
ATOM 2506 O O . GLN B 1 123 ? 18.203 4.707 -4.156 1 98 123 GLN B O 1
ATOM 2511 N N . ASP B 1 124 ? 19.109 3.207 -2.764 1 96.44 124 ASP B N 1
ATOM 2512 C CA . ASP B 1 124 ? 19.734 2.449 -3.838 1 96.44 124 ASP B CA 1
ATOM 2513 C C . ASP B 1 124 ? 18.703 1.826 -4.762 1 96.44 124 ASP B C 1
ATOM 2515 O O . ASP B 1 124 ? 18.844 1.865 -5.984 1 96.44 124 ASP B O 1
ATOM 2519 N N . ARG B 1 125 ? 17.656 1.325 -4.23 1 94.69 125 ARG B N 1
ATOM 2520 C CA . ARG B 1 125 ? 16.609 0.659 -5.004 1 94.69 125 ARG B CA 1
ATOM 2521 C C . ARG B 1 125 ? 16 1.608 -6.031 1 94.69 125 ARG B C 1
ATOM 2523 O O . ARG B 1 125 ? 15.641 1.192 -7.133 1 94.69 125 ARG B O 1
ATOM 2530 N N . HIS B 1 126 ? 15.898 2.852 -5.633 1 96.94 126 HIS B N 1
ATOM 2531 C CA . HIS B 1 126 ? 15.188 3.805 -6.477 1 96.94 126 HIS B CA 1
ATOM 2532 C C . HIS B 1 126 ? 16.156 4.719 -7.215 1 96.94 126 HIS B C 1
ATOM 2534 O O . HIS B 1 126 ? 15.734 5.641 -7.918 1 96.94 126 HIS B O 1
ATOM 2540 N N . GLY B 1 127 ? 17.438 4.457 -7.082 1 96.31 127 GLY B N 1
ATOM 2541 C CA . GLY B 1 127 ? 18.438 5.312 -7.715 1 96.31 127 GLY B CA 1
ATOM 2542 C C . GLY B 1 127 ? 18.516 6.695 -7.09 1 96.31 127 GLY B C 1
ATOM 2543 O O . GLY B 1 127 ? 18.922 7.656 -7.746 1 96.31 127 GLY B O 1
ATOM 2544 N N . GLY B 1 128 ? 18 6.758 -5.891 1 97.44 128 GLY B N 1
ATOM 2545 C CA . GLY B 1 128 ? 17.938 8.023 -5.184 1 97.44 128 GLY B CA 1
ATOM 2546 C C . GLY B 1 128 ? 16.609 8.75 -5.375 1 97.44 128 GLY B C 1
ATOM 2547 O O . GLY B 1 128 ? 16.078 8.781 -6.484 1 97.44 128 GLY B O 1
ATOM 2548 N N . PHE B 1 129 ? 16.078 9.219 -4.332 1 98.25 129 PHE B N 1
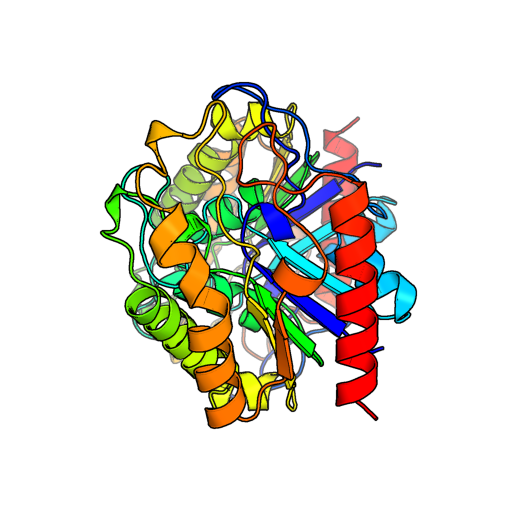ATOM 2549 C CA . PHE B 1 129 ? 14.914 10.094 -4.383 1 98.25 129 PHE B CA 1
ATOM 2550 C C . PHE B 1 129 ? 14.969 11.141 -3.277 1 98.25 129 PHE B C 1
ATOM 2552 O O . PHE B 1 129 ? 15.695 10.969 -2.291 1 98.25 129 PHE B O 1
ATOM 2559 N N . ARG B 1 130 ? 14.242 12.258 -3.42 1 98.5 130 ARG B N 1
ATOM 2560 C CA . ARG B 1 130 ? 14.18 13.352 -2.449 1 98.5 130 ARG B CA 1
ATOM 2561 C C . ARG B 1 130 ? 12.852 13.344 -1.704 1 98.5 130 ARG B C 1
ATOM 2563 O O . ARG B 1 130 ? 11.859 12.805 -2.199 1 98.5 130 ARG B O 1
ATOM 2570 N N . VAL B 1 131 ? 12.922 13.898 -0.501 1 98.88 131 VAL B N 1
ATOM 2571 C CA . VAL B 1 131 ? 11.742 13.859 0.356 1 98.88 131 VAL B CA 1
ATOM 2572 C C . VAL B 1 131 ? 11.266 15.281 0.649 1 98.88 131 VAL B C 1
ATOM 2574 O O . VAL B 1 131 ? 12.078 16.156 0.943 1 98.88 131 VAL B O 1
ATOM 2577 N N . LEU B 1 132 ? 9.984 15.508 0.463 1 98.94 132 LEU B N 1
ATOM 2578 C CA . LEU B 1 132 ? 9.305 16.688 0.985 1 98.94 132 LEU B CA 1
ATOM 2579 C C . LEU B 1 132 ? 8.445 16.344 2.193 1 98.94 132 LEU B C 1
ATOM 2581 O O . LEU B 1 132 ? 7.469 15.594 2.066 1 98.94 132 LEU B O 1
ATOM 2585 N N . VAL B 1 133 ? 8.859 16.859 3.35 1 98.94 133 VAL B N 1
ATOM 2586 C CA . VAL B 1 133 ? 8.062 16.719 4.566 1 98.94 133 VAL B CA 1
ATOM 2587 C C . VAL B 1 133 ? 6.984 17.797 4.598 1 98.94 133 VAL B C 1
ATOM 2589 O O . VAL B 1 133 ? 7.27 18.984 4.41 1 98.94 133 VAL B O 1
ATOM 2592 N N . ILE B 1 134 ? 5.762 17.406 4.793 1 99 134 ILE B N 1
ATOM 2593 C CA . ILE B 1 134 ? 4.648 18.344 4.906 1 99 134 ILE B CA 1
ATOM 2594 C C . ILE B 1 134 ? 4.043 18.266 6.305 1 99 134 ILE B C 1
ATOM 2596 O O . ILE B 1 134 ? 3.523 17.219 6.699 1 99 134 ILE B O 1
ATOM 2600 N N . ALA B 1 135 ? 4.129 19.312 7.082 1 98.94 135 ALA B N 1
ATOM 2601 C CA . ALA B 1 135 ? 3.412 19.375 8.352 1 98.94 135 ALA B CA 1
ATOM 2602 C C . ALA B 1 135 ? 1.928 19.656 8.133 1 98.94 135 ALA B C 1
ATOM 2604 O O . ALA B 1 135 ? 1.562 20.609 7.441 1 98.94 135 ALA B O 1
ATOM 2605 N N . PRO B 1 136 ? 1.104 18.812 8.641 1 98.81 136 PRO B N 1
ATOM 2606 C CA . PRO B 1 136 ? -0.326 19.078 8.469 1 98.81 136 PRO B CA 1
ATOM 2607 C C . PRO B 1 136 ? -0.784 20.328 9.211 1 98.81 136 PRO B C 1
ATOM 2609 O O . PRO B 1 136 ? -0.114 20.781 10.141 1 98.81 136 PRO B O 1
ATOM 2612 N N . PRO B 1 137 ? -1.872 20.953 8.742 1 98.81 137 PRO B N 1
ATOM 2613 C CA . PRO B 1 137 ? -2.402 22.094 9.508 1 98.81 137 PRO B CA 1
ATOM 2614 C C . PRO B 1 137 ? -2.879 21.688 10.898 1 98.81 137 PRO B C 1
ATOM 2616 O O . PRO B 1 137 ? -3.168 20.5 11.141 1 98.81 137 PRO B O 1
ATOM 2619 N N . PRO B 1 138 ? -2.961 22.625 11.836 1 98.56 138 PRO B N 1
ATOM 2620 C CA . PRO B 1 138 ? -3.418 22.297 13.188 1 98.56 138 PRO B CA 1
ATOM 2621 C C . PRO B 1 138 ? -4.848 21.766 13.219 1 98.56 138 PRO B C 1
ATOM 2623 O O . PRO B 1 138 ? -5.688 22.188 12.414 1 98.56 138 PRO B O 1
ATOM 2626 N N . VAL B 1 139 ? -5.07 20.922 14.141 1 98.31 139 VAL B N 1
ATOM 2627 C CA . VAL B 1 139 ? -6.383 20.344 14.414 1 98.31 139 VAL B CA 1
ATOM 2628 C C . VAL B 1 139 ? -7.312 21.422 14.977 1 98.31 139 VAL B C 1
ATOM 2630 O O . VAL B 1 139 ? -6.879 22.297 15.734 1 98.31 139 VAL B O 1
ATOM 2633 N N . ILE B 1 140 ? -8.547 21.406 14.523 1 98.38 140 ILE B N 1
ATOM 2634 C CA . ILE B 1 140 ? -9.609 22.156 15.172 1 98.38 140 ILE B CA 1
ATOM 2635 C C . ILE B 1 140 ? -10.516 21.203 15.961 1 98.38 140 ILE B C 1
ATOM 2637 O O . ILE B 1 140 ? -11.031 20.234 15.414 1 98.38 140 ILE B O 1
ATOM 2641 N N . GLU B 1 141 ? -10.617 21.438 17.234 1 98.12 141 GLU B N 1
ATOM 2642 C CA . GLU B 1 141 ? -11.43 20.547 18.062 1 98.12 141 GLU B CA 1
ATOM 2643 C C . GLU B 1 141 ? -12.914 20.844 17.891 1 98.12 141 GLU B C 1
ATOM 2645 O O . GLU B 1 141 ? -13.516 21.562 18.703 1 98.12 141 GLU B O 1
ATOM 2650 N N . THR B 1 142 ? -13.492 20.234 16.875 1 98 142 THR B N 1
ATOM 2651 C CA . THR B 1 142 ? -14.898 20.453 16.547 1 98 142 THR B CA 1
ATOM 2652 C C . THR B 1 142 ? -15.477 19.25 15.812 1 98 142 THR B C 1
ATOM 2654 O O . THR B 1 142 ? -14.75 18.312 15.5 1 98 142 THR B O 1
ATOM 2657 N N . GLY B 1 143 ? -16.828 19.312 15.648 1 97.25 143 GLY B N 1
ATOM 2658 C CA . GLY B 1 143 ? -17.484 18.359 14.773 1 97.25 143 GLY B CA 1
ATOM 2659 C C . GLY B 1 143 ? -17.578 16.969 15.359 1 97.25 143 GLY B C 1
ATOM 2660 O O . GLY B 1 143 ? -17.391 16.781 16.562 1 97.25 143 GLY B O 1
ATOM 2661 N N . PRO B 1 144 ? -17.906 15.969 14.531 1 97.31 144 PRO B N 1
ATOM 2662 C CA . PRO B 1 144 ? -18.234 14.625 15.016 1 97.31 144 PRO B CA 1
ATOM 2663 C C . PRO B 1 144 ? -17.016 13.875 15.539 1 97.31 144 PRO B C 1
ATOM 2665 O O . PRO B 1 144 ? -17.156 12.867 16.234 1 97.31 144 PRO B O 1
ATOM 2668 N N . LEU B 1 145 ? -15.812 14.359 15.227 1 96.19 145 LEU B N 1
ATOM 2669 C CA . LEU B 1 145 ? -14.594 13.656 15.609 1 96.19 145 LEU B CA 1
ATOM 2670 C C . LEU B 1 145 ? -13.992 14.258 16.875 1 96.19 145 LEU B C 1
ATOM 2672 O O . LEU B 1 145 ? -12.906 13.867 17.297 1 96.19 145 LEU B O 1
ATOM 2676 N N . ILE B 1 146 ? -14.633 15.156 17.5 1 96.12 146 ILE B N 1
ATOM 2677 C CA . ILE B 1 146 ? -14.078 15.984 18.562 1 96.12 146 ILE B CA 1
ATOM 2678 C C . ILE B 1 146 ? -13.594 15.094 19.703 1 96.12 146 ILE B C 1
ATOM 2680 O O . ILE B 1 146 ? -12.562 15.375 20.328 1 96.12 146 ILE B O 1
ATOM 2684 N N . TRP B 1 147 ? -14.188 14 20.031 1 95.06 147 TRP B N 1
ATOM 2685 C CA . TRP B 1 147 ? -13.852 13.195 21.219 1 95.06 147 TRP B CA 1
ATOM 2686 C C . TRP B 1 147 ? -12.625 12.336 20.953 1 95.06 147 TRP B C 1
ATOM 2688 O O . TRP B 1 147 ? -11.977 11.859 21.891 1 95.06 147 TRP B O 1
ATOM 2698 N N . GLU B 1 148 ? -12.312 12.125 19.672 1 96.75 148 GLU B N 1
ATOM 2699 C CA . GLU B 1 148 ? -11.078 11.438 19.328 1 96.75 148 GLU B CA 1
ATOM 2700 C C . GLU B 1 148 ? -9.883 12.383 19.406 1 96.75 148 GLU B C 1
ATOM 2702 O O . GLU B 1 148 ? -8.734 11.938 19.516 1 96.75 148 GLU B O 1
ATOM 2707 N N . PHE B 1 149 ? -10.18 13.695 19.391 1 98.25 149 PHE B N 1
ATOM 2708 C CA . PHE B 1 149 ? -9.102 14.672 19.234 1 98.25 149 PHE B CA 1
ATOM 2709 C C . PHE B 1 149 ? -9.172 15.727 20.344 1 98.25 149 PHE B C 1
ATOM 2711 O O . PHE B 1 149 ? -8.672 16.844 20.172 1 98.25 149 PHE B O 1
ATOM 2718 N N . THR B 1 150 ? -9.836 15.352 21.406 1 97.81 150 THR B N 1
ATOM 2719 C CA . THR B 1 150 ? -9.883 16.281 22.531 1 97.81 150 THR B CA 1
ATOM 2720 C C . THR B 1 150 ? -8.477 16.594 23.031 1 97.81 150 THR B C 1
ATOM 2722 O O . THR B 1 150 ? -7.688 15.688 23.297 1 97.81 150 THR B O 1
ATOM 2725 N N . GLY B 1 151 ? -8.141 17.906 23.094 1 97.94 151 GLY B N 1
ATOM 2726 C CA . GLY B 1 151 ? -6.832 18.328 23.578 1 97.94 151 GLY B CA 1
ATOM 2727 C C . GLY B 1 151 ? -5.777 18.344 22.484 1 97.94 151 GLY B C 1
ATOM 2728 O O . GLY B 1 151 ? -4.613 18.656 22.75 1 97.94 151 GLY B O 1
ATOM 2729 N N . ALA B 1 152 ? -6.184 18.109 21.266 1 98.25 152 ALA B N 1
ATOM 2730 C CA . ALA B 1 152 ? -5.242 17.953 20.156 1 98.25 152 ALA B CA 1
ATOM 2731 C C . ALA B 1 152 ? -4.773 19.312 19.641 1 98.25 152 ALA B C 1
ATOM 2733 O O . ALA B 1 152 ? -3.688 19.422 19.062 1 98.25 152 ALA B O 1
ATOM 2734 N N . ARG B 1 153 ? -5.598 20.344 19.75 1 98 153 ARG B N 1
ATOM 2735 C CA . ARG B 1 153 ? -5.285 21.625 19.141 1 98 153 ARG B CA 1
ATOM 2736 C C . ARG B 1 153 ? -3.932 22.141 19.609 1 98 153 ARG B C 1
ATOM 2738 O O . ARG B 1 153 ? -3.061 22.453 18.797 1 98 153 ARG B O 1
ATOM 2745 N N . ALA B 1 154 ? -3.732 22.203 20.844 1 97.88 154 ALA B N 1
ATOM 2746 C CA . ALA B 1 154 ? -2.523 22.797 21.406 1 97.88 154 ALA B CA 1
ATOM 2747 C C . ALA B 1 154 ? -1.273 22.078 20.906 1 97.88 154 ALA B C 1
ATOM 2749 O O . ALA B 1 154 ? -0.387 22.703 20.312 1 97.88 154 ALA B O 1
ATOM 2750 N N . PRO B 1 155 ? -1.229 20.766 21.078 1 98.38 155 PRO B N 1
ATOM 2751 C CA . PRO B 1 155 ? -0.015 20.125 20.547 1 98.38 155 PRO B CA 1
ATOM 2752 C C . PRO B 1 155 ? 0.092 20.219 19.031 1 98.38 155 PRO B C 1
ATOM 2754 O O . PRO B 1 155 ? 1.198 20.281 18.484 1 98.38 155 PRO B O 1
ATOM 2757 N N . SER B 1 156 ? -0.974 20.203 18.297 1 98.62 156 SER B N 1
ATOM 2758 C CA . SER B 1 156 ? -0.93 20.25 16.844 1 98.62 156 SER B CA 1
ATOM 2759 C C . SER B 1 156 ? -0.327 21.547 16.359 1 98.62 156 SER B C 1
ATOM 2761 O O . SER B 1 156 ? 0.22 21.609 15.25 1 98.62 156 SER B O 1
ATOM 2763 N N . LEU B 1 157 ? -0.385 22.609 17.172 1 98.62 157 LEU B N 1
ATOM 2764 C CA . LEU B 1 157 ? 0.183 23.906 16.812 1 98.62 157 LEU B CA 1
ATOM 2765 C C . LEU B 1 157 ? 1.705 23.828 16.75 1 98.62 157 LEU B C 1
ATOM 2767 O O . LEU B 1 157 ? 2.346 24.672 16.125 1 98.62 157 LEU B O 1
ATOM 2771 N N . GLY B 1 158 ? 2.289 22.844 17.375 1 98.69 158 GLY B N 1
ATOM 2772 C CA . GLY B 1 158 ? 3.736 22.719 17.438 1 98.69 158 GLY B CA 1
ATOM 2773 C C . GLY B 1 158 ? 4.301 21.812 16.344 1 98.69 158 GLY B C 1
ATOM 2774 O O . GLY B 1 158 ? 5.52 21.688 16.219 1 98.69 158 GLY B O 1
ATOM 2775 N N . LEU B 1 159 ? 3.459 21.188 15.547 1 98.81 159 LEU B N 1
ATOM 2776 C CA . LEU B 1 159 ? 3.912 20.203 14.57 1 98.81 159 LEU B CA 1
ATOM 2777 C C . LEU B 1 159 ? 4.816 20.859 13.523 1 98.81 159 LEU B C 1
ATOM 2779 O O . LEU B 1 159 ? 5.859 20.297 13.18 1 98.81 159 LEU B O 1
ATOM 2783 N N . ALA B 1 160 ? 4.43 22.016 13.031 1 98.88 160 ALA B N 1
ATOM 2784 C CA . ALA B 1 160 ? 5.172 22.656 11.938 1 98.88 160 ALA B CA 1
ATOM 2785 C C . ALA B 1 160 ? 6.617 22.922 12.352 1 98.88 160 ALA B C 1
ATOM 2787 O O . ALA B 1 160 ? 7.551 22.594 11.625 1 98.88 160 ALA B O 1
ATOM 2788 N N . GLU B 1 161 ? 6.762 23.516 13.477 1 98.81 161 GLU B N 1
ATOM 2789 C CA . GLU B 1 161 ? 8.109 23.828 13.945 1 98.81 161 GLU B CA 1
ATOM 2790 C C . GLU B 1 161 ? 8.93 22.562 14.172 1 98.81 161 GLU B C 1
ATOM 2792 O O . GLU B 1 161 ? 10.094 22.5 13.773 1 98.81 161 GLU B O 1
ATOM 2797 N N . ALA B 1 162 ? 8.352 21.594 14.867 1 98.88 162 ALA B N 1
ATOM 2798 C CA . ALA B 1 162 ? 9.055 20.344 15.141 1 98.88 162 ALA B CA 1
ATOM 2799 C C . ALA B 1 162 ? 9.469 19.656 13.844 1 98.88 162 ALA B C 1
ATOM 2801 O O . ALA B 1 162 ? 10.602 19.188 13.727 1 98.88 162 ALA B O 1
ATOM 2802 N N . TYR B 1 163 ? 8.57 19.609 12.852 1 98.94 163 TYR B N 1
ATOM 2803 C CA . TYR B 1 163 ? 8.836 18.938 11.578 1 98.94 163 TYR B CA 1
ATOM 2804 C C . TYR B 1 163 ? 9.875 19.688 10.773 1 98.94 163 TYR B C 1
ATOM 2806 O O . TYR B 1 163 ? 10.727 19.094 10.109 1 98.94 163 TYR B O 1
ATOM 2814 N N . ARG B 1 164 ? 9.781 21.047 10.805 1 98.81 164 ARG B N 1
ATOM 2815 C CA . ARG B 1 164 ? 10.789 21.859 10.125 1 98.81 164 ARG B CA 1
ATOM 2816 C C . ARG B 1 164 ? 12.188 21.516 10.617 1 98.81 164 ARG B C 1
ATOM 2818 O O . ARG B 1 164 ? 13.109 21.344 9.82 1 98.81 164 ARG B O 1
ATOM 2825 N N . GLY B 1 165 ? 12.289 21.453 11.922 1 98.69 165 GLY B N 1
ATOM 2826 C CA . GLY B 1 165 ? 13.578 21.125 12.508 1 98.69 165 GLY B CA 1
ATOM 2827 C C . GLY B 1 165 ? 14.133 19.797 12.023 1 98.69 165 GLY B C 1
ATOM 2828 O O . GLY B 1 165 ? 15.312 19.703 11.664 1 98.69 165 GLY B O 1
ATOM 2829 N N . ILE B 1 166 ? 13.344 18.766 11.984 1 98.56 166 ILE B N 1
ATOM 2830 C CA . ILE B 1 166 ? 13.75 17.438 11.547 1 98.56 166 ILE B CA 1
ATOM 2831 C C . ILE B 1 166 ? 14.102 17.469 10.062 1 98.56 166 ILE B C 1
ATOM 2833 O O . ILE B 1 166 ? 15.125 16.906 9.648 1 98.56 166 ILE B O 1
ATOM 2837 N N . ALA B 1 167 ? 13.227 18.109 9.242 1 98.69 167 ALA B N 1
ATOM 2838 C CA . ALA B 1 167 ? 13.453 18.188 7.801 1 98.69 167 ALA B CA 1
ATOM 2839 C C . ALA B 1 167 ? 14.789 18.844 7.484 1 98.69 167 ALA B C 1
ATOM 2841 O O . ALA B 1 167 ? 15.555 18.359 6.656 1 98.69 167 ALA B O 1
ATOM 2842 N N . GLU B 1 168 ? 15.047 19.922 8.156 1 98.31 168 GLU B N 1
ATOM 2843 C CA . GLU B 1 168 ? 16.297 20.641 7.965 1 98.31 168 GLU B CA 1
ATOM 2844 C C . GLU B 1 168 ? 17.5 19.781 8.359 1 98.31 168 GLU B C 1
ATOM 2846 O O . GLU B 1 168 ? 18.469 19.672 7.613 1 98.31 168 GLU B O 1
ATOM 2851 N N . ALA B 1 169 ? 17.406 19.141 9.492 1 98.38 169 ALA B N 1
ATOM 2852 C CA . ALA B 1 169 ? 18.484 18.297 9.992 1 98.38 169 ALA B CA 1
ATOM 2853 C C . ALA B 1 169 ? 18.766 17.141 9.047 1 98.38 169 ALA B C 1
ATOM 2855 O O . ALA B 1 169 ? 19.891 16.656 8.953 1 98.38 169 ALA B O 1
ATOM 2856 N N . ARG B 1 170 ? 17.719 16.734 8.312 1 98.25 170 ARG B N 1
ATOM 2857 C CA . ARG B 1 170 ? 17.812 15.531 7.488 1 98.25 170 ARG B CA 1
ATOM 2858 C C . ARG B 1 170 ? 18.016 15.898 6.02 1 98.25 170 ARG B C 1
ATOM 2860 O O . ARG B 1 170 ? 18.078 15.016 5.16 1 98.25 170 ARG B O 1
ATOM 2867 N N . GLY B 1 171 ? 18.062 17.188 5.707 1 98.06 171 GLY B N 1
ATOM 2868 C CA . GLY B 1 171 ? 18.234 17.641 4.332 1 98.06 171 GLY B CA 1
ATOM 2869 C C . GLY B 1 171 ? 17.016 17.406 3.469 1 98.06 171 GLY B C 1
ATOM 2870 O O . GLY B 1 171 ? 17.141 17.172 2.264 1 98.06 171 GLY B O 1
ATOM 2871 N N . CYS B 1 172 ? 15.867 17.375 4.027 1 98.69 172 CYS B N 1
ATOM 2872 C CA . CYS B 1 172 ? 14.609 17.234 3.307 1 98.69 172 CYS B CA 1
ATOM 2873 C C . CYS B 1 172 ? 13.977 18.594 3.027 1 98.69 172 CYS B C 1
ATOM 2875 O O . CYS B 1 172 ? 14.258 19.562 3.723 1 98.69 172 CYS B O 1
ATOM 2877 N N . GLY B 1 173 ? 13.172 18.641 1.936 1 98.81 173 GLY B N 1
ATOM 2878 C CA . GLY B 1 173 ? 12.273 19.781 1.82 1 98.81 173 GLY B CA 1
ATOM 2879 C C . GLY B 1 173 ? 11.242 19.844 2.926 1 98.81 173 GLY B C 1
ATOM 2880 O O . GLY B 1 173 ? 10.977 18.844 3.594 1 98.81 173 GLY B O 1
ATOM 2881 N N . PHE B 1 174 ? 10.742 21.047 3.109 1 98.88 174 PHE B N 1
ATOM 2882 C CA . PHE B 1 174 ? 9.734 21.234 4.148 1 98.88 174 PHE B CA 1
ATOM 2883 C C . PHE B 1 174 ? 8.633 22.172 3.678 1 98.88 174 PHE B C 1
ATOM 2885 O O . PHE B 1 174 ? 8.906 23.188 3.037 1 98.88 174 PHE B O 1
ATOM 2892 N N . LEU B 1 175 ? 7.387 21.812 3.895 1 98.94 175 LEU B N 1
ATOM 2893 C CA . LEU B 1 175 ? 6.215 22.656 3.662 1 98.94 175 LEU B CA 1
ATOM 2894 C C . LEU B 1 175 ? 5.281 22.625 4.867 1 98.94 175 LEU B C 1
ATOM 2896 O O . LEU B 1 175 ? 4.914 21.562 5.352 1 98.94 175 LEU B O 1
ATOM 2900 N N . ASP B 1 176 ? 4.969 23.766 5.406 1 98.94 176 ASP B N 1
ATOM 2901 C CA . ASP B 1 176 ? 3.93 23.922 6.418 1 98.94 176 ASP B CA 1
ATOM 2902 C C . ASP B 1 176 ? 2.553 24.078 5.777 1 98.94 176 ASP B C 1
ATOM 2904 O O . ASP B 1 176 ? 2.18 25.172 5.355 1 98.94 176 ASP B O 1
ATOM 2908 N N . ALA B 1 177 ? 1.79 22.984 5.719 1 98.94 177 ALA B N 1
ATOM 2909 C CA . ALA B 1 177 ? 0.463 23.062 5.113 1 98.94 177 ALA B CA 1
ATOM 2910 C C . ALA B 1 177 ? -0.399 24.109 5.812 1 98.94 177 ALA B C 1
ATOM 2912 O O . ALA B 1 177 ? -1.261 24.734 5.184 1 98.94 177 ALA B O 1
ATOM 2913 N N . GLY B 1 178 ? -0.144 24.312 7.121 1 98.75 178 GLY B N 1
ATOM 2914 C CA . GLY B 1 178 ? -0.909 25.281 7.898 1 98.75 178 GLY B CA 1
ATOM 2915 C C . GLY B 1 178 ? -0.705 26.703 7.441 1 98.75 178 GLY B C 1
ATOM 2916 O O . GLY B 1 178 ? -1.471 27.594 7.816 1 98.75 178 GLY B O 1
ATOM 2917 N N . SER B 1 179 ? 0.338 26.953 6.703 1 98.44 179 SER B N 1
ATOM 2918 C CA . SER B 1 179 ? 0.582 28.297 6.18 1 98.44 179 SER B CA 1
ATOM 2919 C C . SER B 1 179 ? -0.236 28.547 4.918 1 98.44 179 SER B C 1
ATOM 2921 O O . SER B 1 179 ? -0.358 29.688 4.477 1 98.44 179 SER B O 1
ATOM 2923 N N . VAL B 1 180 ? -0.872 27.438 4.324 1 98.5 180 VAL B N 1
ATOM 2924 C CA . VAL B 1 180 ? -1.539 27.562 3.033 1 98.5 180 VAL B CA 1
ATOM 2925 C C . VAL B 1 180 ? -3.02 27.219 3.18 1 98.5 180 VAL B C 1
ATOM 2927 O O . VAL B 1 180 ? -3.863 27.75 2.453 1 98.5 180 VAL B O 1
ATOM 2930 N N . ILE B 1 181 ? -3.311 26.344 4.109 1 98.88 181 ILE B N 1
ATOM 2931 C CA . ILE B 1 181 ? -4.688 25.891 4.27 1 98.88 181 ILE B CA 1
ATOM 2932 C C . ILE B 1 181 ? -5.008 25.719 5.754 1 98.88 181 ILE B C 1
ATOM 2934 O O . ILE B 1 181 ? -4.113 25.812 6.602 1 98.88 181 ILE B O 1
ATOM 2938 N N . GLU B 1 182 ? -6.277 25.516 6.008 1 98.69 182 GLU B N 1
ATOM 2939 C CA . GLU B 1 182 ? -6.781 25.125 7.32 1 98.69 182 GLU B CA 1
ATOM 2940 C C . GLU B 1 182 ? -7.66 23.875 7.227 1 98.69 182 GLU B C 1
ATOM 2942 O O . GLU B 1 182 ? -8.281 23.625 6.191 1 98.69 182 GLU B O 1
ATOM 2947 N N . SER B 1 183 ? -7.66 23.109 8.32 1 98.69 183 SER B N 1
ATOM 2948 C CA . SER B 1 183 ? -8.648 22.031 8.406 1 98.69 183 SER B CA 1
ATOM 2949 C C . SER B 1 183 ? -10.07 22.594 8.336 1 98.69 183 SER B C 1
ATOM 2951 O O . SER B 1 183 ? -10.328 23.703 8.789 1 98.69 183 SER B O 1
ATOM 2953 N N . SER B 1 184 ? -10.945 21.812 7.77 1 98.69 184 SER B N 1
ATOM 2954 C CA . SER B 1 184 ? -12.344 22.219 7.684 1 98.69 184 SER B CA 1
ATOM 2955 C C . SER B 1 184 ? -12.961 22.375 9.07 1 98.69 184 SER B C 1
ATOM 2957 O O . SER B 1 184 ? -12.719 21.547 9.953 1 98.69 184 SER B O 1
ATOM 2959 N N . ASP B 1 185 ? -13.859 23.344 9.211 1 97.56 185 ASP B N 1
ATOM 2960 C CA . ASP B 1 185 ? -14.57 23.562 10.469 1 97.56 185 ASP B CA 1
ATOM 2961 C C . ASP B 1 185 ? -15.641 22.5 10.688 1 97.56 185 ASP B C 1
ATOM 2963 O O . ASP B 1 185 ? -16.203 22.391 11.773 1 97.56 185 ASP B O 1
ATOM 2967 N N . VAL B 1 186 ? -15.938 21.734 9.633 1 98.12 186 VAL B N 1
ATOM 2968 C CA . VAL B 1 186 ? -17 20.734 9.711 1 98.12 186 VAL B CA 1
ATOM 2969 C C . VAL B 1 186 ? -16.594 19.625 10.688 1 98.12 186 VAL B C 1
ATOM 2971 O O . VAL B 1 186 ? -17.375 19.25 11.562 1 98.12 186 VAL B O 1
ATOM 2974 N N . ASP B 1 187 ? -15.375 19.109 10.617 1 98.44 187 ASP B N 1
ATOM 2975 C CA . ASP B 1 187 ? -14.984 18.031 11.523 1 98.44 187 ASP B CA 1
ATOM 2976 C C . ASP B 1 187 ? -13.648 18.344 12.195 1 98.44 187 ASP B C 1
ATOM 2978 O O . ASP B 1 187 ? -13.203 17.594 13.078 1 98.44 187 ASP B O 1
ATOM 2982 N N . GLY B 1 188 ? -12.953 19.422 11.711 1 98.62 188 GLY B N 1
ATOM 2983 C CA . GLY B 1 188 ? -11.734 19.906 12.352 1 98.62 188 GLY B CA 1
ATOM 2984 C C . GLY B 1 188 ? -10.5 19.141 11.93 1 98.62 188 GLY B C 1
ATOM 2985 O O . GLY B 1 188 ? -9.398 19.406 12.422 1 98.62 188 GLY B O 1
ATOM 2986 N N . ILE B 1 189 ? -10.602 18.156 10.977 1 98.62 189 ILE B N 1
ATOM 2987 C CA . ILE B 1 189 ? -9.516 17.234 10.672 1 98.62 189 ILE B CA 1
ATOM 2988 C C . ILE B 1 189 ? -9.273 17.219 9.164 1 98.62 189 ILE B C 1
ATOM 2990 O O . ILE B 1 189 ? -8.133 17.406 8.711 1 98.62 189 ILE B O 1
ATOM 2994 N N . HIS B 1 190 ? -10.297 17.078 8.352 1 98.81 190 HIS B N 1
ATOM 2995 C CA . HIS B 1 190 ? -10.172 16.859 6.914 1 98.81 190 HIS B CA 1
ATOM 2996 C C . HIS B 1 190 ? -10.227 18.188 6.152 1 98.81 190 HIS B C 1
ATOM 2998 O O . HIS B 1 190 ? -10.602 19.219 6.715 1 98.81 190 HIS B O 1
ATOM 3004 N N . PHE B 1 191 ? -9.773 18.094 4.918 1 98.69 191 PHE B N 1
ATOM 3005 C CA . PHE B 1 191 ? -9.695 19.266 4.043 1 98.69 191 PHE B CA 1
ATOM 3006 C C . PHE B 1 191 ? -10.867 19.297 3.076 1 98.69 191 PHE B C 1
ATOM 3008 O O . PHE B 1 191 ? -11.281 18.266 2.557 1 98.69 191 PHE B O 1
ATOM 3015 N N . GLY B 1 192 ? -11.414 20.469 2.891 1 98.25 192 GLY B N 1
ATOM 3016 C CA . GLY B 1 192 ? -12.352 20.641 1.794 1 98.25 192 GLY B CA 1
ATOM 3017 C C . GLY B 1 192 ? -11.68 20.719 0.438 1 98.25 192 GLY B C 1
ATOM 3018 O O . GLY B 1 192 ? -10.453 20.797 0.353 1 98.25 192 GLY B O 1
ATOM 3019 N N . ALA B 1 193 ? -12.477 20.75 -0.65 1 98.31 193 ALA B N 1
ATOM 3020 C CA . ALA B 1 193 ? -11.977 20.75 -2.023 1 98.31 193 ALA B CA 1
ATOM 3021 C C . ALA B 1 193 ? -11.055 21.938 -2.273 1 98.31 193 ALA B C 1
ATOM 3023 O O . ALA B 1 193 ? -10.008 21.797 -2.916 1 98.31 193 ALA B O 1
ATOM 3024 N N . ASP B 1 194 ? -11.414 23.078 -1.8 1 98.5 194 ASP B N 1
ATOM 3025 C CA . ASP B 1 194 ? -10.617 24.281 -2.01 1 98.5 194 ASP B CA 1
ATOM 3026 C C . ASP B 1 194 ? -9.258 24.156 -1.332 1 98.5 194 ASP B C 1
ATOM 3028 O O . ASP B 1 194 ? -8.242 24.594 -1.883 1 98.5 194 ASP B O 1
ATOM 3032 N N . ALA B 1 195 ? -9.273 23.641 -0.132 1 98.88 195 ALA B N 1
ATOM 3033 C CA . ALA B 1 195 ? -8.016 23.438 0.583 1 98.88 195 ALA B CA 1
ATOM 3034 C C . ALA B 1 195 ? -7.129 22.438 -0.152 1 98.88 195 ALA B C 1
ATOM 3036 O O . ALA B 1 195 ? -5.91 22.625 -0.218 1 98.88 195 ALA B O 1
ATOM 3037 N N . HIS B 1 196 ? -7.738 21.359 -0.685 1 98.88 196 HIS B N 1
ATOM 3038 C CA . HIS B 1 196 ? -6.977 20.422 -1.496 1 98.88 196 HIS B CA 1
ATOM 3039 C C . HIS B 1 196 ? -6.332 21.109 -2.691 1 98.88 196 HIS B C 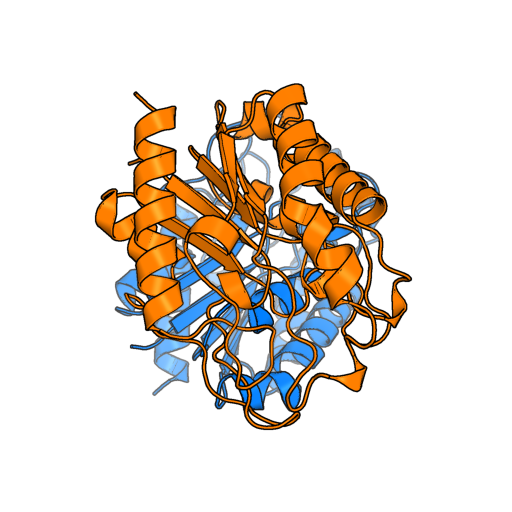1
ATOM 3041 O O . HIS B 1 196 ? -5.16 20.875 -2.994 1 98.88 196 HIS B O 1
ATOM 3047 N N . ALA B 1 197 ? -7.07 21.938 -3.354 1 98.88 197 ALA B N 1
ATOM 3048 C CA . ALA B 1 197 ? -6.543 22.672 -4.508 1 98.88 197 ALA B CA 1
ATOM 3049 C C . ALA B 1 197 ? -5.359 23.547 -4.109 1 98.88 197 ALA B C 1
ATOM 3051 O O . ALA B 1 197 ? -4.305 23.5 -4.75 1 98.88 197 ALA B O 1
ATOM 3052 N N . ALA B 1 198 ? -5.539 24.281 -3.07 1 98.94 198 ALA B N 1
ATOM 3053 C CA . ALA B 1 198 ? -4.496 25.188 -2.598 1 98.94 198 ALA B CA 1
ATOM 3054 C C . ALA B 1 198 ? -3.25 24.406 -2.174 1 98.94 198 ALA B C 1
ATOM 3056 O O . ALA B 1 198 ? -2.127 24.797 -2.51 1 98.94 198 ALA B O 1
ATOM 3057 N N . LEU B 1 199 ? -3.461 23.344 -1.445 1 98.94 199 LEU B N 1
ATOM 3058 C CA . LEU B 1 199 ? -2.334 22.531 -0.984 1 98.94 199 LEU B CA 1
ATOM 3059 C C . LEU B 1 199 ? -1.604 21.891 -2.16 1 98.94 199 LEU B C 1
ATOM 3061 O O . LEU B 1 199 ? -0.372 21.875 -2.191 1 98.94 199 LEU B O 1
ATOM 3065 N N . GLY B 1 200 ? -2.4 21.297 -3.107 1 98.94 200 GLY B N 1
ATOM 3066 C CA . GLY B 1 200 ? -1.785 20.719 -4.289 1 98.94 200 GLY B CA 1
ATOM 3067 C C . GLY B 1 200 ? -0.876 21.688 -5.023 1 98.94 200 GLY B C 1
ATOM 3068 O O . GLY B 1 200 ? 0.228 21.328 -5.434 1 98.94 200 GLY B O 1
ATOM 3069 N N . GLU B 1 201 ? -1.311 22.922 -5.148 1 98.88 201 GLU B N 1
ATOM 3070 C CA . GLU B 1 201 ? -0.512 23.953 -5.797 1 98.88 201 GLU B CA 1
ATOM 3071 C C . GLU B 1 201 ? 0.753 24.25 -4.996 1 98.88 201 GLU B C 1
ATOM 3073 O O . GLU B 1 201 ? 1.838 24.391 -5.57 1 98.88 201 GLU B O 1
ATOM 3078 N N . ALA B 1 202 ? 0.608 24.391 -3.75 1 98.94 202 ALA B N 1
ATOM 3079 C CA . ALA B 1 202 ? 1.744 24.703 -2.889 1 98.94 202 ALA B CA 1
ATOM 3080 C C . ALA B 1 202 ? 2.783 23.594 -2.922 1 98.94 202 ALA B C 1
ATOM 3082 O O . ALA B 1 202 ? 3.988 23.859 -2.932 1 98.94 202 ALA B O 1
ATOM 3083 N N . VAL B 1 203 ? 2.307 22.312 -2.889 1 98.94 203 VAL B N 1
ATOM 3084 C CA . VAL B 1 203 ? 3.207 21.172 -2.947 1 98.94 203 VAL B CA 1
ATOM 3085 C C . VAL B 1 203 ? 3.963 21.172 -4.273 1 98.94 203 VAL B C 1
ATOM 3087 O O . VAL B 1 203 ? 5.18 20.969 -4.305 1 98.94 203 VAL B O 1
ATOM 3090 N N . ALA B 1 204 ? 3.234 21.406 -5.375 1 98.88 204 ALA B N 1
ATOM 3091 C CA . ALA B 1 204 ? 3.875 21.453 -6.688 1 98.88 204 ALA B CA 1
ATOM 3092 C C . ALA B 1 204 ? 4.965 22.531 -6.727 1 98.88 204 ALA B C 1
ATOM 3094 O O . ALA B 1 204 ? 6.07 22.281 -7.211 1 98.88 204 ALA B O 1
ATOM 3095 N N . GLU B 1 205 ? 4.652 23.672 -6.211 1 98.62 205 GLU B N 1
ATOM 3096 C CA . GLU B 1 205 ? 5.621 24.766 -6.188 1 98.62 205 GLU B CA 1
ATOM 3097 C C . GLU B 1 205 ? 6.844 24.406 -5.348 1 98.62 205 GLU B C 1
ATOM 3099 O O . GLU B 1 205 ? 7.977 24.703 -5.734 1 98.62 205 GLU B O 1
ATOM 3104 N N . SER B 1 206 ? 6.594 23.844 -4.223 1 98.69 206 SER B N 1
ATOM 3105 C CA . SER B 1 206 ? 7.688 23.438 -3.346 1 98.69 206 SER B CA 1
ATOM 3106 C C . SER B 1 206 ? 8.602 22.438 -4.031 1 98.69 206 SER B C 1
ATOM 3108 O O . SER B 1 206 ? 9.828 22.562 -3.979 1 98.69 206 SER B O 1
ATOM 3110 N N . LEU B 1 207 ? 7.996 21.438 -4.637 1 98.62 207 LEU B N 1
ATOM 3111 C CA . LEU B 1 207 ? 8.766 20.391 -5.301 1 98.62 207 LEU B CA 1
ATOM 3112 C C . LEU B 1 207 ? 9.562 20.953 -6.473 1 98.62 207 LEU B C 1
ATOM 3114 O O . LEU B 1 207 ? 10.703 20.562 -6.703 1 98.62 207 LEU B O 1
ATOM 3118 N N . ARG B 1 208 ? 9.008 21.875 -7.234 1 96.56 208 ARG B N 1
ATOM 3119 C CA . ARG B 1 208 ? 9.719 22.547 -8.32 1 96.56 208 ARG B CA 1
ATOM 3120 C C . ARG B 1 208 ? 10.945 23.281 -7.801 1 96.56 208 ARG B C 1
ATOM 3122 O O . ARG B 1 208 ? 12.008 23.25 -8.422 1 96.56 208 ARG B O 1
ATOM 3129 N N . GLY B 1 209 ? 10.742 23.938 -6.715 1 94.06 209 GLY B N 1
ATOM 3130 C CA . GLY B 1 209 ? 11.828 24.703 -6.121 1 94.06 209 GLY B CA 1
ATOM 3131 C C . GLY B 1 209 ? 12.977 23.828 -5.645 1 94.06 209 GLY B C 1
ATOM 3132 O O . GLY B 1 209 ? 14.133 24.266 -5.66 1 94.06 209 GLY B O 1
ATOM 3133 N N . LEU B 1 210 ? 12.664 22.641 -5.211 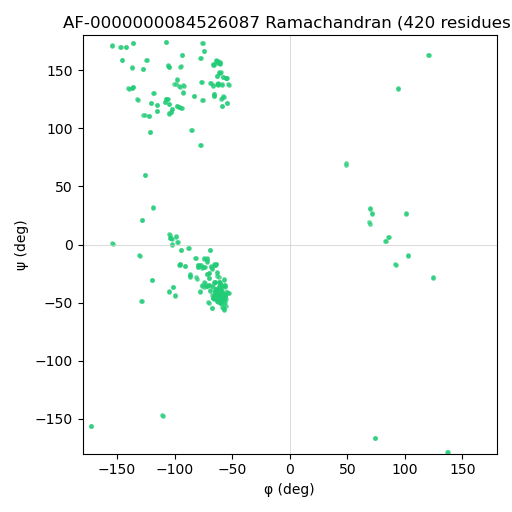1 91.12 210 LEU B N 1
ATOM 3134 C CA . LEU B 1 210 ? 13.664 21.719 -4.699 1 91.12 210 LEU B CA 1
ATOM 3135 C C . LEU B 1 210 ? 14.43 21.062 -5.844 1 91.12 210 LEU B C 1
ATOM 3137 O O . LEU B 1 210 ? 15.562 20.594 -5.656 1 91.12 210 LEU B O 1
ATOM 3141 N N . GLY B 1 211 ? 13.734 20.688 -6.918 1 79.69 211 GLY B N 1
ATOM 3142 C CA . GLY B 1 211 ? 14.352 20.016 -8.055 1 79.69 211 GLY B CA 1
ATOM 3143 C C . GLY B 1 211 ? 15.234 20.938 -8.875 1 79.69 211 GLY B C 1
ATOM 3144 O O . GLY B 1 211 ? 16.016 20.469 -9.711 1 79.69 211 GLY B O 1
ATOM 3145 N N . GLY B 1 212 ? 15.031 22.25 -8.898 1 66.69 212 GLY B N 1
ATOM 3146 C CA . GLY B 1 212 ? 15.836 23.234 -9.617 1 66.69 212 GLY B CA 1
ATOM 3147 C C . GLY B 1 212 ? 17.125 23.578 -8.906 1 66.69 212 GLY B C 1
ATOM 3148 O O . GLY B 1 212 ? 17.281 23.281 -7.715 1 66.69 212 GLY B O 1
#

Solvent-accessible surface area (backbone atoms only — not comparable to full-atom values): 20879 Å² total; per-residue (Å²): 134,58,26,37,36,40,39,26,15,29,64,54,43,15,36,53,55,37,86,41,84,79,58,77,72,69,56,51,53,90,68,38,23,23,64,49,34,17,24,59,75,64,72,37,46,76,45,83,47,10,29,67,66,24,16,33,61,45,57,34,94,84,85,32,61,68,21,14,30,50,55,51,48,53,50,51,61,63,39,52,69,63,39,46,34,36,36,42,38,48,38,68,52,36,28,24,41,92,63,70,50,40,28,66,59,40,35,50,20,46,49,52,44,47,53,54,61,67,27,67,67,50,25,59,72,29,76,41,59,48,46,37,40,30,23,53,40,42,46,42,76,28,50,59,48,24,83,52,26,52,80,19,35,70,34,33,65,39,32,40,62,43,41,44,53,51,23,59,77,68,73,34,42,70,45,54,41,48,82,73,35,62,39,26,78,57,22,8,68,23,38,45,64,67,37,21,45,50,48,6,50,51,50,32,52,51,53,52,62,66,75,99,132,57,25,37,37,39,37,26,13,29,62,54,42,14,36,54,56,37,85,40,83,77,58,77,74,69,56,50,51,90,69,38,23,22,63,46,33,16,25,61,76,65,71,37,46,75,46,82,48,8,29,66,66,24,16,34,61,45,57,32,94,84,86,31,62,66,21,14,30,51,56,50,49,55,50,51,61,62,39,51,68,63,38,44,33,36,36,42,40,49,38,69,52,37,27,22,41,91,64,70,48,41,28,66,59,39,35,50,19,46,48,54,45,47,52,55,61,68,27,66,68,52,25,60,72,29,74,41,59,49,46,36,39,31,23,54,39,43,45,42,76,28,50,58,49,24,82,51,26,52,80,19,34,68,34,33,65,41,31,40,62,44,41,44,53,52,22,58,76,68,73,33,42,70,43,53,41,47,81,74,35,61,38,26,79,56,21,9,68,24,39,46,63,66,37,21,46,50,46,5,51,52,51,31,51,51,52,53,62,67,75,99

pLDDT: mean 97.47, std 3.32, range [66.69, 99.0]

Secondary structure (DSSP, 8-state):
--EEEEEESHHHHTPPPPSSTT--PPPPPTTTSHHHHHHHHHT-EEEEEE-TT-BSS--BTTTBGGGBHHHHHHHHHHHS---SEEEEE--SGGGSGGG---HHHHHHHHHHHHHHHTSHHHHHHTT--EEEEEEPPPP---GGGGGGSTT-HHHHTTHHHHHHHHHHHTT-EEEEGGGT----TTTSSSPPHHHHHHHHHHHHHHHHHHH-/--EEEEEESHHHHTPPPPSSTT--PPPPPTTTSHHHHHHHHHT-EEEEEE-TT-BSS--BTTTBGGGBHHHHHHHHHHHS---SEEEEE--SGGGSGGG---HHHHHHHHHHHHHHHTSHHHHHHTT--EEEEEEPPPP---GGGGGGSTT-HHHHTTHHHHHHHHHHHHT-EEEEGGGT----TTTSSSPPHHHHHHHHHHHHHHHHHHH-

Sequence (424 aa):
MTLLLTFGDSNTHGAPPMTSRTDRAPRLGPGVRWPTVAAARLGWDLVEEGLPGRTTQWPDPVMGDEMDGRPGLKIALRSHGPIDWLTIMLGTNDMKTRFDPTPARAAAGLSALLDIAQSVEWQDRHGGFRVLVIAPPPVIETGPLIWEFTGARAPSLGLAEAYRGIAEARGCGFLDAGSVIESSDVDGIHFGADAHAALGEAVAESLRGLGGMTLLLTFGDSNTHGAPPMTSRTDRAPRLGPGVRWPTVAAARLGWDLVEEGLPGRTTQWPDPVMGDEMDGRPGLKIALRSHGPIDWLTIMLGTNDMKTRFDPTPARAAAGLSALLDIAQSVEWQDRHGGFRVLVIAPPPVIETGPLIWEFTGARAPSLGLAEAYRGIAEARGCGFLDAGSVIESSDVDGIHFGADAHAALGEAVAESLRGLGG

Organism: NCBI:txid1123501